Protein AF-0000000083335714 (afdb_homodimer)

Organism: NCBI:txid2582917

Solvent-accessible surface area (backbone atoms only — not comparable to full-atom values): 31389 Å² total; per-residue (Å²): 130,83,74,77,77,72,69,50,67,27,74,40,92,89,33,84,43,67,75,90,46,90,54,53,56,46,74,40,47,40,49,72,52,24,66,75,45,76,26,48,44,72,64,27,24,26,66,61,30,32,35,38,39,35,41,62,44,53,38,37,39,39,29,50,73,85,44,74,46,76,42,64,67,41,27,37,37,35,38,20,53,57,42,43,30,29,40,37,41,45,91,83,22,34,38,34,41,37,38,36,27,50,68,49,51,48,53,50,23,60,74,65,72,43,80,65,66,46,57,72,41,74,44,76,43,72,41,71,92,42,44,68,59,53,52,51,50,52,50,49,46,50,54,49,67,76,42,89,53,83,63,38,68,53,34,48,49,12,54,47,40,35,50,50,45,58,49,48,73,66,50,68,94,69,89,73,79,84,45,73,68,49,49,55,48,51,43,50,52,51,46,52,51,49,42,72,74,38,58,41,67,70,68,54,63,62,58,54,20,58,73,62,68,49,50,56,67,56,47,29,52,51,25,37,72,58,70,71,35,44,50,66,51,54,51,49,52,53,47,46,52,54,48,54,39,44,52,70,75,45,84,65,46,69,59,52,46,18,51,68,51,49,41,93,39,47,66,59,39,40,51,53,42,21,73,75,69,74,40,43,63,67,58,50,37,64,68,73,105,130,82,73,77,76,73,69,49,69,26,73,38,91,90,33,85,44,65,74,90,46,88,55,52,58,48,75,43,47,39,49,71,52,24,66,75,45,76,24,48,43,73,65,26,24,24,65,61,30,33,36,38,39,35,42,63,43,51,37,36,40,39,29,49,74,85,44,71,47,78,41,63,64,40,28,37,38,33,37,20,52,59,42,42,31,28,40,38,42,43,91,83,21,35,37,34,40,37,38,38,26,50,68,49,51,48,52,49,25,61,72,66,72,41,81,62,67,47,58,72,40,73,42,75,44,72,40,71,94,42,44,68,59,52,51,50,50,54,51,49,46,48,55,47,66,75,45,86,54,85,63,38,68,51,35,47,50,12,54,48,39,37,50,50,44,58,49,48,74,65,50,68,93,68,88,72,79,83,46,73,69,48,48,54,47,50,44,49,54,51,46,52,50,50,41,72,74,38,58,42,67,69,68,54,62,63,59,54,20,56,73,62,68,50,49,56,67,55,47,29,52,50,26,37,72,59,72,71,34,45,50,66,50,56,52,49,51,53,47,46,52,53,50,53,39,43,52,71,74,44,85,64,48,68,58,54,47,20,51,68,50,50,40,94,40,46,65,60,39,39,53,53,42,22,70,75,68,73,41,43,60,67,59,50,37,65,70,73,107

Radius of gyration: 26.71 Å; Cα contacts (8 Å, |Δi|>4): 880; chains: 2; bounding box: 59×101×50 Å

Sequence (578 aa):
MQTDNIVPVFKLYGEDRDWPTPDLLHCESILQRSRLYEWHIRVHQHAELVQLLYLHKGQAAIEIEGATTVMTESCIQVVPALCIHGFHFSPGTEGYVLSLALPLLRGFENQFGRQLDVLDQPQCVPVKTSRSHIRALFTAIQEEYREDHDAREMMLHSLLGALLVWLNRRYRPQLITEDKAERKRTVMRHFSRLIESHYREHMPLTGYARRVGISVTHLNYLCHEFYGCSALGVLHQRLMLEARRNLQYTSMTIAQLSDYLGFTEAAYFSRFFRRYSGESPKAFRKKIKMQTDNIVPVFKLYGEDRDWPTPDLLHCESILQRSRLYEWHIRVHQHAELVQLLYLHKGQAAIEIEGATTVMTESCIQVVPALCIHGFHFSPGTEGYVLSLALPLLRGFENQFGRQLDVLDQPQCVPVKTSRSHIRALFTAIQEEYREDHDAREMMLHSLLGALLVWLNRRYRPQLITEDKAERKRTVMRHFSRLIESHYREHMPLTGYARRVGISVTHLNYLCHEFYGCSALGVLHQRLMLEARRNLQYTSMTIAQLSDYLGFTEAAYFSRFFRRYSGESPKAFRKKIK

Nearest PDB structures (foldseek):
  3lsg-assembly1_A  TM=9.147E-01  e=1.509E-05  Fusobacterium nucleatum subsp. nucleatum
  3oio-assembly1_A  TM=8.837E-01  e=5.304E-04  Chromobacterium violaceum
  6swi-assembly1_A  TM=8.886E-01  e=3.240E-04  Geobacillus stearothermophilus
  3w6v-assembly1_A  TM=8.853E-01  e=3.819E-04  Streptomyces griseus
  4fe7-assembly1_A-2  TM=6.352E-01  e=8.727E-06  Escherichia coli

Foldseek 3Di:
DPPPPQAAEDQDQVDVDDPPDLDQKDKDKLQVPCVVVVQWRDKHFYAFKKKKWWWQAFWKFKDWPRDTDIDGATKIWIAAHPITMIMGTDHPTTTMMMIGGPLLQVVLCVVVVHHQVLNVDTDIGGCPPVSVVVVVLSVQLVVLVVDDDPPSVVSNSVSVSVVSVVSSVRDDDDDDDDDPVVLLSVLSVQLSSVLSVCLLVPDDLCVSCVVSVHDLVVQQVSCCSNVVGGSVVVSLVVLLSQLLSCLQPHPDDLQRSCVVSNHPGSVVVQVSNCVVVVHGSVVSSVVND/DPPPPQAAEDQDQVDVDDPPDLDQKDKDKLQVPCVVVVQWRDKHFYAFKKKKWWWQAFWKFKAWPRDTDIDGATKIWIAAHPITMIMGTDHPTTTMMMIGGPLLQVVLCVVVVHHQVLNVDTDIGGCPPVSVVVVVLSVQLVVLVVDDDPPSVVSNSVSVSVVSVVSSVRDDDDDDDDDPSVLLSVLSVQLSSVLSVCLLVPDDLCVSCVVSVHHLVVQQVSCCSRVVGGSVVVSLVVLLSQLLSCLQPHPDDLQRSCVVSNHPGSVVVQVSNCVVVVHGSVVSSVVND

pLDDT: mean 88.85, std 12.31, range [26.8, 98.31]

Structure (mmCIF, N/CA/C/O backbone):
data_AF-0000000083335714-model_v1
#
loop_
_entity.id
_entity.type
_entity.pdbx_description
1 polymer 'Arabinose operon regulatory protein'
#
loop_
_atom_site.group_PDB
_atom_site.id
_atom_site.type_symbol
_atom_site.label_atom_id
_atom_site.label_alt_id
_atom_site.label_comp_id
_atom_site.label_asym_id
_atom_site.label_entity_id
_atom_site.label_seq_id
_atom_site.pdbx_PDB_ins_code
_atom_site.Cartn_x
_atom_site.Cartn_y
_atom_site.Cartn_z
_atom_site.occupancy
_atom_site.B_iso_or_equiv
_atom_site.auth_seq_id
_atom_site.auth_comp_id
_atom_site.auth_asym_id
_atom_site.auth_atom_id
_atom_site.pdbx_PDB_model_num
ATOM 1 N N . MET A 1 1 ? 5.453 -51.219 -13.75 1 26.8 1 MET A N 1
ATOM 2 C CA . MET A 1 1 ? 4.668 -50.438 -12.805 1 26.8 1 MET A CA 1
ATOM 3 C C . MET A 1 1 ? 5.082 -48.969 -12.852 1 26.8 1 MET A C 1
ATOM 5 O O . MET A 1 1 ? 6.234 -48.625 -12.578 1 26.8 1 MET A O 1
ATOM 9 N N . GLN A 1 2 ? 4.688 -48.219 -13.836 1 31.03 2 GLN A N 1
ATOM 10 C CA . GLN A 1 2 ? 5.051 -46.812 -14.062 1 31.03 2 GLN A CA 1
ATOM 11 C C . GLN A 1 2 ? 4.918 -46 -12.781 1 31.03 2 GLN A C 1
ATOM 13 O O . GLN A 1 2 ? 3.848 -45.969 -12.172 1 31.03 2 GLN A O 1
ATOM 18 N N . THR A 1 3 ? 5.836 -46.031 -11.875 1 36.41 3 THR A N 1
ATOM 19 C CA . THR A 1 3 ? 5.836 -45.25 -10.641 1 36.41 3 THR A CA 1
ATOM 20 C C . THR A 1 3 ? 5.254 -43.875 -10.875 1 36.41 3 THR A C 1
ATOM 22 O O . THR A 1 3 ? 5.77 -43.094 -11.703 1 36.41 3 THR A O 1
ATOM 25 N N . ASP A 1 4 ? 4.008 -43.656 -10.891 1 40.88 4 ASP A N 1
ATOM 26 C CA . ASP A 1 4 ? 3.277 -42.406 -10.906 1 40.88 4 ASP A CA 1
ATOM 27 C C . ASP A 1 4 ? 4.016 -41.344 -10.102 1 40.88 4 ASP A C 1
ATOM 29 O O . ASP A 1 4 ? 4.094 -41.406 -8.875 1 40.88 4 ASP A O 1
ATOM 33 N N . ASN A 1 5 ? 5.164 -40.938 -10.469 1 46.78 5 ASN A N 1
ATOM 34 C CA . ASN A 1 5 ? 6.043 -39.969 -9.844 1 46.78 5 ASN A CA 1
ATOM 35 C C . ASN A 1 5 ? 5.266 -38.75 -9.344 1 46.78 5 ASN A C 1
ATOM 37 O O . ASN A 1 5 ? 4.922 -37.844 -10.125 1 46.78 5 ASN A O 1
ATOM 41 N N . ILE A 1 6 ? 4.527 -38.875 -8.32 1 57.88 6 ILE A N 1
ATOM 42 C CA . ILE A 1 6 ? 3.723 -37.844 -7.66 1 57.88 6 ILE A CA 1
ATOM 43 C C . ILE A 1 6 ? 4.598 -36.656 -7.328 1 57.88 6 ILE A C 1
ATOM 45 O O . ILE A 1 6 ? 5.602 -36.781 -6.625 1 57.88 6 ILE A O 1
ATOM 49 N N . VAL A 1 7 ? 4.48 -35.656 -8.086 1 69.06 7 VAL A N 1
ATOM 50 C CA . VAL A 1 7 ? 5.16 -34.406 -7.77 1 69.06 7 VAL A CA 1
ATOM 51 C C . VAL A 1 7 ? 4.727 -33.906 -6.391 1 69.06 7 VAL A C 1
ATOM 53 O O . VAL A 1 7 ? 3.533 -33.719 -6.141 1 69.06 7 VAL A O 1
ATOM 56 N N . PRO A 1 8 ? 5.68 -33.75 -5.426 1 68.19 8 PRO A N 1
ATOM 57 C CA . PRO A 1 8 ? 5.301 -33.344 -4.074 1 68.19 8 PRO A CA 1
ATOM 58 C C . PRO A 1 8 ? 4.703 -31.922 -4.039 1 68.19 8 PRO A C 1
ATOM 60 O O . PRO A 1 8 ? 5.082 -31.062 -4.84 1 68.19 8 PRO A O 1
ATOM 63 N N . VAL A 1 9 ? 3.652 -31.766 -3.268 1 65.5 9 VAL A N 1
ATOM 64 C CA . VAL A 1 9 ? 3.057 -30.453 -2.994 1 65.5 9 VAL A CA 1
ATOM 65 C C . VAL A 1 9 ? 3.57 -29.922 -1.658 1 65.5 9 VAL A C 1
ATOM 67 O O . VAL A 1 9 ? 3.424 -30.578 -0.624 1 65.5 9 VAL A O 1
ATOM 70 N N . PHE A 1 10 ? 4.277 -28.812 -1.633 1 65.31 10 PHE A N 1
ATOM 71 C CA . PHE A 1 10 ? 4.848 -28.234 -0.419 1 65.31 10 PHE A CA 1
ATOM 72 C C . PHE A 1 10 ? 4.105 -26.969 -0.013 1 65.31 10 PHE A C 1
ATOM 74 O O . PHE A 1 10 ? 3.535 -26.281 -0.861 1 65.31 10 PHE A O 1
ATOM 81 N N . LYS A 1 11 ? 3.965 -26.688 1.278 1 60.28 11 LYS A N 1
ATOM 82 C CA . LYS A 1 11 ? 3.383 -25.453 1.773 1 60.28 11 LYS A CA 1
ATOM 83 C C . LYS A 1 11 ? 4.367 -24.297 1.64 1 60.28 11 LYS A C 1
ATOM 85 O O . LYS A 1 11 ? 3.969 -23.172 1.34 1 60.28 11 LYS A O 1
ATOM 90 N N . LEU A 1 12 ? 5.59 -24.578 2.082 1 54.25 12 LEU A N 1
ATOM 91 C CA . LEU A 1 12 ? 6.711 -23.672 1.836 1 54.25 12 LEU A CA 1
ATOM 92 C C . LEU A 1 12 ? 7.891 -24.438 1.234 1 54.25 12 LEU A C 1
ATOM 94 O O . LEU A 1 12 ? 7.859 -25.656 1.133 1 54.25 12 LEU A O 1
ATOM 98 N N . TYR A 1 13 ? 9.203 -23.844 0.971 1 45.66 13 TYR A N 1
ATOM 99 C CA . TYR A 1 13 ? 10.391 -24.391 0.324 1 45.66 13 TYR A CA 1
ATOM 100 C C . TYR A 1 13 ? 10.719 -25.766 0.878 1 45.66 13 TYR A C 1
ATOM 102 O O . TYR A 1 13 ? 11.406 -25.891 1.895 1 45.66 13 TYR A O 1
ATOM 110 N N . GLY A 1 14 ? 10.25 -26.781 0.165 1 48.38 14 GLY A N 1
ATOM 111 C CA . GLY A 1 14 ? 10.695 -28.125 0.452 1 48.38 14 GLY A CA 1
ATOM 112 C C . GLY A 1 14 ? 10.203 -28.656 1.788 1 48.38 14 GLY A C 1
ATOM 113 O O . GLY A 1 14 ? 10.422 -29.812 2.125 1 48.38 14 GLY A O 1
ATOM 114 N N . GLU A 1 15 ? 9.734 -27.656 2.652 1 49.28 15 GLU A N 1
ATOM 115 C CA . GLU A 1 15 ? 9.367 -28.109 3.986 1 49.28 15 GLU A CA 1
ATOM 116 C C . GLU A 1 15 ? 7.859 -28.344 4.086 1 49.28 15 GLU A C 1
ATOM 118 O O . GLU A 1 15 ? 7.078 -27.734 3.357 1 49.28 15 GLU A O 1
ATOM 123 N N . ASP A 1 16 ? 7.465 -29.484 4.387 1 51.44 16 ASP A N 1
ATOM 124 C CA . ASP A 1 16 ? 6.078 -29.797 4.707 1 51.44 16 ASP A CA 1
ATOM 125 C C . ASP A 1 16 ? 5.578 -28.969 5.883 1 51.44 16 ASP A C 1
ATOM 127 O O . ASP A 1 16 ? 4.684 -29.391 6.617 1 51.44 16 ASP A O 1
ATOM 131 N N . ARG A 1 17 ? 6.477 -27.938 6.168 1 50.59 17 ARG A N 1
ATOM 132 C CA . ARG A 1 17 ? 6.094 -27.172 7.355 1 50.59 17 ARG A CA 1
ATOM 133 C C . ARG A 1 17 ? 5.023 -26.141 7.02 1 50.59 17 ARG A C 1
ATOM 135 O O . ARG A 1 17 ? 5.004 -25.609 5.914 1 50.59 17 ARG A O 1
ATOM 142 N N . ASP A 1 18 ? 4.113 -26.25 7.828 1 54.31 18 ASP A N 1
ATOM 143 C CA . ASP A 1 18 ? 3.09 -25.203 7.844 1 54.31 18 ASP A CA 1
ATOM 144 C C . ASP A 1 18 ? 3.717 -23.812 7.742 1 54.31 18 ASP A C 1
ATOM 146 O O . ASP A 1 18 ? 4.902 -23.641 8.039 1 54.31 18 ASP A O 1
ATOM 150 N N . TRP A 1 19 ? 3.107 -22.906 7.027 1 55.72 19 TRP A N 1
ATOM 151 C CA . TRP A 1 19 ? 3.504 -21.516 6.957 1 55.72 19 TRP A CA 1
ATOM 152 C C . TRP A 1 19 ? 4.016 -21.016 8.305 1 55.72 19 TRP A C 1
ATOM 154 O O . TRP A 1 19 ? 3.311 -21.109 9.312 1 55.72 19 TRP A O 1
ATOM 164 N N . PRO A 1 20 ? 5.461 -20.859 8.422 1 48.22 20 PRO A N 1
ATOM 165 C CA . PRO A 1 20 ? 6.121 -20.703 9.727 1 48.22 20 PRO A CA 1
ATOM 166 C C . PRO A 1 20 ? 5.602 -19.5 10.508 1 48.22 20 PRO A C 1
ATOM 168 O O . PRO A 1 20 ? 5.777 -19.438 11.734 1 48.22 20 PRO A O 1
ATOM 171 N N . THR A 1 21 ? 5.105 -18.469 9.734 1 55.94 21 THR A N 1
ATOM 172 C CA . THR A 1 21 ? 4.785 -17.219 10.422 1 55.94 21 THR A CA 1
ATOM 173 C C . THR A 1 21 ? 3.408 -16.703 10 1 55.94 21 THR A C 1
ATOM 175 O O . THR A 1 21 ? 2.869 -17.141 8.977 1 55.94 21 THR A O 1
ATOM 178 N N . PRO A 1 22 ? 2.85 -16.156 10.953 1 64.44 22 PRO A N 1
ATOM 179 C CA . PRO A 1 22 ? 1.615 -15.469 10.562 1 64.44 22 PRO A CA 1
ATOM 180 C C . PRO A 1 22 ? 1.819 -14.508 9.391 1 64.44 22 PRO A C 1
ATOM 182 O O . PRO A 1 22 ? 0.846 -14 8.828 1 64.44 22 PRO A O 1
ATOM 185 N N . ASP A 1 23 ? 3.102 -14.539 8.938 1 79.56 23 ASP A N 1
ATOM 186 C CA . ASP A 1 23 ? 3.389 -13.688 7.789 1 79.56 23 ASP A CA 1
ATOM 187 C C . ASP A 1 23 ? 2.877 -14.32 6.496 1 79.56 23 ASP A C 1
ATOM 189 O O . ASP A 1 23 ? 2.967 -15.539 6.32 1 79.56 23 ASP A O 1
ATOM 193 N N . LEU A 1 24 ? 2.367 -13.555 5.672 1 88.81 24 LEU A N 1
ATOM 194 C CA . LEU A 1 24 ? 1.842 -14.023 4.395 1 88.81 24 LEU A CA 1
ATOM 195 C C . LEU A 1 24 ? 2.932 -14.016 3.326 1 88.81 24 LEU A C 1
ATOM 197 O O . LEU A 1 24 ? 2.641 -14.164 2.137 1 88.81 24 LEU A O 1
ATOM 201 N N . LEU A 1 25 ? 4.227 -13.852 3.756 1 92.5 25 LEU A N 1
ATOM 202 C CA . LEU A 1 25 ? 5.355 -13.922 2.834 1 92.5 25 LEU A CA 1
ATOM 203 C C . LEU A 1 25 ? 6.57 -14.555 3.504 1 92.5 25 LEU A C 1
ATOM 205 O O . LEU A 1 25 ? 6.676 -14.555 4.73 1 92.5 25 LEU A O 1
ATOM 209 N N . HIS A 1 26 ? 7.391 -15.234 2.779 1 91.69 26 HIS A N 1
ATOM 210 C CA . HIS A 1 26 ? 8.648 -15.836 3.197 1 91.69 26 HIS A CA 1
ATOM 211 C C . HIS A 1 26 ? 9.773 -15.492 2.221 1 91.69 26 HIS A C 1
ATOM 213 O O . HIS A 1 26 ? 9.594 -15.602 1.006 1 91.69 26 HIS A O 1
ATOM 219 N N . CYS A 1 27 ? 10.836 -15.008 2.756 1 92.94 27 CYS A N 1
ATOM 220 C CA . CYS A 1 27 ? 11.977 -14.625 1.931 1 92.94 27 CYS A CA 1
ATOM 221 C C . CYS A 1 27 ? 13.227 -15.398 2.344 1 92.94 27 CYS A C 1
ATOM 223 O O . CYS A 1 27 ? 13.617 -15.375 3.514 1 92.94 27 CYS A O 1
ATOM 225 N N . GLU A 1 28 ? 13.805 -16.062 1.387 1 90.44 28 GLU A N 1
ATOM 226 C CA . GLU A 1 28 ? 15 -16.844 1.673 1 90.44 28 GLU A CA 1
ATOM 227 C C . GLU A 1 28 ? 16.125 -16.5 0.713 1 90.44 28 GLU A C 1
ATOM 229 O O . GLU A 1 28 ? 15.906 -16.312 -0.485 1 90.44 28 GLU A O 1
ATOM 234 N N . SER A 1 29 ? 17.328 -16.375 1.282 1 91.5 29 SER A N 1
ATOM 235 C CA . SER A 1 29 ? 18.516 -16.188 0.461 1 91.5 29 SER A CA 1
ATOM 236 C C . SER A 1 29 ? 18.938 -17.484 -0.214 1 91.5 29 SER A C 1
ATOM 238 O O . SER A 1 29 ? 19.047 -18.531 0.44 1 91.5 29 SER A O 1
ATOM 240 N N . ILE A 1 30 ? 19.156 -17.469 -1.496 1 91.12 30 ILE A N 1
ATOM 241 C CA . ILE A 1 30 ? 19.609 -18.656 -2.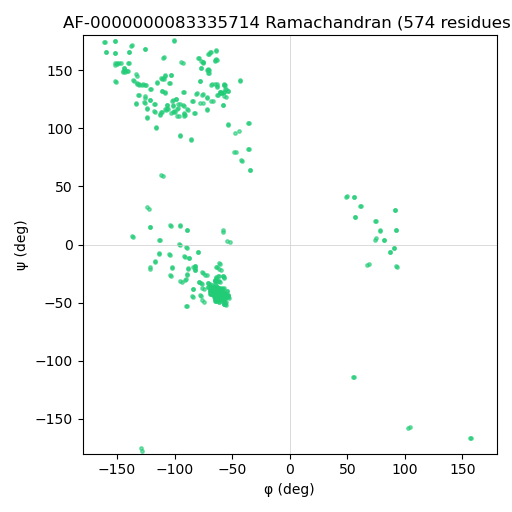229 1 91.12 30 ILE A CA 1
ATOM 242 C C . ILE A 1 30 ? 20.953 -19.125 -1.677 1 91.12 30 ILE A C 1
ATOM 244 O O . ILE A 1 30 ? 21.141 -20.312 -1.435 1 91.12 30 ILE A O 1
ATOM 248 N N . LEU A 1 31 ? 21.828 -18.188 -1.413 1 86.06 31 LEU A N 1
ATOM 249 C CA . LEU A 1 31 ? 23.172 -18.5 -0.925 1 86.06 31 LEU A CA 1
ATOM 250 C C . LEU A 1 31 ? 23.109 -19.219 0.423 1 86.06 31 LEU A C 1
ATOM 252 O O . LEU A 1 31 ? 23.781 -20.219 0.627 1 86.06 31 LEU A O 1
ATOM 256 N N . GLN A 1 32 ? 22.297 -18.734 1.285 1 80.19 32 GLN A N 1
ATOM 257 C CA . GLN A 1 32 ? 22.219 -19.281 2.635 1 80.19 32 GLN A CA 1
ATOM 258 C C . GLN A 1 32 ? 21.484 -20.625 2.645 1 80.19 32 GLN A C 1
ATOM 260 O O . GLN A 1 32 ? 21.891 -21.547 3.34 1 80.19 32 GLN A O 1
ATOM 265 N N . ARG A 1 33 ? 20.484 -20.781 1.893 1 77.75 33 ARG A N 1
ATOM 266 C CA . ARG A 1 33 ? 19.656 -21.984 1.928 1 77.75 33 ARG A CA 1
ATOM 267 C C . ARG A 1 33 ? 20.25 -23.094 1.061 1 77.75 33 ARG A C 1
ATOM 269 O O . ARG A 1 33 ? 20.297 -24.25 1.474 1 77.75 33 ARG A O 1
ATOM 276 N N . SER A 1 34 ? 20.641 -22.75 -0.059 1 75.31 34 SER A N 1
ATOM 277 C CA . SER A 1 34 ? 21 -23.781 -1.03 1 75.31 34 SER A CA 1
ATOM 278 C C . SER A 1 34 ? 22.359 -24.406 -0.693 1 75.31 34 SER A C 1
ATOM 280 O O . SER A 1 34 ? 22.625 -25.547 -1.093 1 75.31 34 SER A O 1
ATOM 282 N N . ARG A 1 35 ? 23.125 -23.641 0.007 1 73.56 35 ARG A N 1
ATOM 283 C CA . ARG A 1 35 ? 24.375 -24.234 0.473 1 73.56 35 ARG A CA 1
ATOM 284 C C . ARG A 1 35 ? 24.109 -25.484 1.3 1 73.56 35 ARG A C 1
ATOM 286 O O . ARG A 1 35 ? 24.859 -26.453 1.23 1 73.56 35 ARG A O 1
ATOM 293 N N . LEU A 1 36 ? 22.969 -25.484 1.905 1 69.12 36 LEU A N 1
ATOM 294 C CA . LEU A 1 36 ? 22.625 -26.578 2.803 1 69.12 36 LEU A CA 1
ATOM 295 C C . LEU A 1 36 ? 22.047 -27.75 2.025 1 69.12 36 LEU A C 1
ATOM 297 O O . LEU A 1 36 ? 22.109 -28.891 2.492 1 69.12 36 LEU A O 1
ATOM 301 N N . TYR A 1 37 ? 21.594 -27.484 0.83 1 70.94 37 TYR A N 1
ATOM 302 C CA . TYR A 1 37 ? 20.891 -28.516 0.072 1 70.94 37 TYR A CA 1
ATOM 303 C C . TYR A 1 37 ? 21.562 -28.734 -1.278 1 70.94 37 TYR A C 1
ATOM 305 O O . TYR A 1 37 ? 20.891 -28.969 -2.283 1 70.94 37 TYR A O 1
ATOM 313 N N . GLU A 1 38 ? 22.875 -28.547 -1.26 1 76.75 38 GLU A N 1
ATOM 314 C CA . GLU A 1 38 ? 23.734 -28.812 -2.41 1 76.75 38 GLU A CA 1
ATOM 315 C C . GLU A 1 38 ? 23.281 -28.031 -3.635 1 76.75 38 GLU A C 1
ATOM 317 O O . GLU A 1 38 ? 23.312 -28.547 -4.758 1 76.75 38 GLU A O 1
ATOM 322 N N . TRP A 1 39 ? 22.609 -27 -3.371 1 80.56 39 TRP A N 1
ATOM 323 C CA . TRP A 1 39 ? 22.266 -26 -4.387 1 80.56 39 TRP A CA 1
ATOM 324 C C . TRP A 1 39 ? 21.156 -26.531 -5.301 1 80.56 39 TRP A C 1
ATOM 326 O O . TRP A 1 39 ? 21.078 -26.141 -6.469 1 80.56 39 TRP A O 1
ATOM 336 N N . HIS A 1 40 ? 20.453 -27.531 -4.762 1 83.81 40 HIS A N 1
ATOM 337 C CA . HIS A 1 40 ? 19.422 -28.156 -5.574 1 83.81 40 HIS A CA 1
ATOM 338 C C . HIS A 1 40 ? 18.078 -28.156 -4.852 1 83.81 40 HIS A C 1
ATOM 340 O O . HIS A 1 40 ? 18.016 -28.5 -3.668 1 83.81 40 HIS A O 1
ATOM 346 N N . ILE A 1 41 ? 17.078 -27.656 -5.539 1 82.5 41 ILE A N 1
ATOM 347 C CA . ILE A 1 41 ? 15.695 -27.797 -5.102 1 82.5 41 ILE A CA 1
ATOM 348 C C . ILE A 1 41 ? 14.938 -28.719 -6.062 1 82.5 41 ILE A C 1
ATOM 350 O O . ILE A 1 41 ? 14.719 -28.359 -7.223 1 82.5 41 ILE A O 1
ATOM 354 N N . ARG A 1 42 ? 14.562 -29.797 -5.59 1 85.12 42 ARG A N 1
ATOM 355 C CA . ARG A 1 42 ? 13.898 -30.812 -6.41 1 85.12 42 ARG A CA 1
ATOM 356 C C . ARG A 1 42 ? 12.555 -30.297 -6.918 1 85.12 42 ARG A C 1
ATOM 358 O O . ARG A 1 42 ? 11.953 -29.406 -6.316 1 85.12 42 ARG A O 1
ATOM 365 N N . VAL A 1 43 ? 12.109 -30.906 -7.953 1 89.38 43 VAL A N 1
ATOM 366 C CA . VAL A 1 43 ? 10.852 -30.531 -8.586 1 89.38 43 VAL A CA 1
ATOM 367 C C . VAL A 1 43 ? 9.703 -30.688 -7.59 1 89.38 43 VAL A C 1
ATOM 369 O O . VAL A 1 43 ? 9.625 -31.703 -6.875 1 89.38 43 VAL A O 1
ATOM 372 N N . HIS A 1 44 ? 8.922 -29.703 -7.508 1 89.81 44 HIS A N 1
ATOM 373 C CA . HIS A 1 44 ? 7.773 -29.656 -6.605 1 89.81 44 HIS A CA 1
ATOM 374 C C . HIS A 1 44 ? 6.773 -28.594 -7.039 1 89.81 44 HIS A C 1
ATOM 376 O O . HIS A 1 44 ? 6.965 -27.938 -8.062 1 89.81 44 HIS A O 1
ATOM 382 N N . GLN A 1 45 ? 5.66 -28.578 -6.344 1 88.19 45 GLN A N 1
ATOM 383 C CA . GLN A 1 45 ? 4.664 -27.531 -6.605 1 88.19 45 GLN A CA 1
ATOM 384 C C . GLN A 1 45 ? 4.047 -27.031 -5.305 1 88.19 45 GLN A C 1
ATOM 386 O O . GLN A 1 45 ? 4.168 -27.672 -4.262 1 88.19 45 GLN A O 1
ATOM 391 N N . HIS A 1 46 ? 3.514 -25.734 -5.375 1 88.25 46 HIS A N 1
ATOM 392 C CA . HIS A 1 46 ? 2.807 -25.109 -4.262 1 88.25 46 HIS A CA 1
ATOM 393 C C . HIS A 1 46 ? 1.381 -24.734 -4.652 1 88.25 46 HIS A C 1
ATOM 395 O O . HIS A 1 46 ? 1.158 -24.141 -5.703 1 88.25 46 HIS A O 1
ATOM 401 N N . ALA A 1 47 ? 0.487 -25.078 -3.771 1 84.38 47 ALA A N 1
ATOM 402 C CA . ALA A 1 47 ? -0.911 -24.828 -4.113 1 84.38 47 ALA A CA 1
ATOM 403 C C . ALA A 1 47 ? -1.345 -23.438 -3.662 1 84.38 47 ALA A C 1
ATOM 405 O O . ALA A 1 47 ? -2.221 -22.828 -4.277 1 84.38 47 ALA A O 1
ATOM 406 N N . GLU A 1 48 ? -0.684 -22.906 -2.639 1 87.44 48 GLU A N 1
ATOM 407 C CA . GLU A 1 48 ? -1.283 -21.75 -1.978 1 87.44 48 GLU A CA 1
ATOM 408 C C . GLU A 1 48 ? -0.352 -20.531 -2.025 1 87.44 48 GLU A C 1
ATOM 410 O O . GLU A 1 48 ? -0.502 -19.594 -1.239 1 87.44 48 GLU A O 1
ATOM 415 N N . LEU A 1 49 ? 0.625 -20.656 -2.887 1 91.5 49 LEU A N 1
ATOM 416 C CA . LEU A 1 49 ? 1.54 -19.531 -2.943 1 91.5 49 LEU A CA 1
ATOM 417 C C . LEU A 1 49 ? 2.131 -19.375 -4.34 1 91.5 49 LEU A C 1
ATOM 419 O O . LEU A 1 49 ? 2.119 -20.312 -5.133 1 91.5 49 LEU A O 1
ATOM 423 N N . VAL A 1 50 ? 2.533 -18.188 -4.621 1 94.62 50 VAL A N 1
ATOM 424 C CA . VAL A 1 50 ? 3.346 -17.844 -5.781 1 94.62 50 VAL A CA 1
ATOM 425 C C . VAL A 1 50 ? 4.785 -17.594 -5.344 1 94.62 50 VAL A C 1
ATOM 427 O O . VAL A 1 50 ? 5.027 -16.984 -4.293 1 94.62 50 VAL A O 1
ATOM 430 N N . GLN A 1 51 ? 5.699 -18.062 -6.121 1 95.56 51 GLN A N 1
ATOM 431 C CA . GLN A 1 51 ? 7.098 -17.812 -5.781 1 95.56 51 GLN A CA 1
ATOM 432 C C . GLN A 1 51 ? 7.777 -16.938 -6.836 1 95.56 51 GLN A C 1
ATOM 434 O O . GLN A 1 51 ? 7.527 -17.094 -8.031 1 95.56 51 GLN A O 1
ATOM 439 N N . LEU A 1 52 ? 8.562 -16.062 -6.379 1 97.88 52 LEU A N 1
ATOM 440 C CA . LEU A 1 52 ? 9.453 -15.266 -7.207 1 97.88 52 LEU A CA 1
ATOM 441 C C . LEU A 1 52 ? 10.914 -15.617 -6.93 1 97.88 52 LEU A C 1
ATOM 443 O O . LEU A 1 52 ? 11.414 -15.375 -5.828 1 97.88 52 LEU A O 1
ATOM 447 N N . LEU A 1 53 ? 11.586 -16.219 -7.863 1 97.19 53 LEU A N 1
ATOM 448 C CA . LEU A 1 53 ? 13.023 -16.438 -7.754 1 97.19 53 LEU A CA 1
ATOM 449 C C . LEU A 1 53 ? 13.797 -15.281 -8.383 1 97.19 53 LEU A C 1
ATOM 451 O O . LEU A 1 53 ? 13.727 -15.07 -9.594 1 97.19 53 LEU A O 1
ATOM 455 N N . TYR A 1 54 ? 14.484 -14.547 -7.613 1 98.31 54 TYR A N 1
ATOM 456 C CA . TYR A 1 54 ? 15.352 -13.469 -8.086 1 98.31 54 TYR A CA 1
ATOM 457 C C . TYR A 1 54 ? 16.797 -13.938 -8.18 1 98.31 54 TYR A C 1
ATOM 459 O O . TYR A 1 54 ? 17.438 -14.195 -7.156 1 98.31 54 TYR A O 1
ATOM 467 N N . LEU A 1 55 ? 17.297 -14.062 -9.383 1 97.94 55 LEU A N 1
ATOM 468 C CA . LEU A 1 55 ? 18.703 -14.352 -9.617 1 97.94 55 LEU A CA 1
ATOM 469 C C . LEU A 1 55 ? 19.5 -13.062 -9.773 1 97.94 55 LEU A C 1
ATOM 471 O O . LEU A 1 55 ? 19.328 -12.336 -10.75 1 97.94 55 LEU A O 1
ATOM 475 N N . HIS A 1 56 ? 20.312 -12.789 -8.828 1 96.38 56 HIS A N 1
ATOM 476 C CA . HIS A 1 56 ? 21.125 -11.578 -8.891 1 96.38 56 HIS A CA 1
ATOM 477 C C . HIS A 1 56 ? 22.438 -11.844 -9.602 1 96.38 56 HIS A C 1
ATOM 479 O O . HIS A 1 56 ? 22.797 -11.125 -10.539 1 96.38 56 HIS A O 1
ATOM 485 N N . LYS A 1 57 ? 23.125 -12.812 -9.164 1 95.69 57 LYS A N 1
ATOM 486 C CA . LYS A 1 57 ? 24.406 -13.219 -9.719 1 95.69 57 LYS A CA 1
ATOM 487 C C . LYS A 1 57 ? 24.547 -14.742 -9.695 1 95.69 57 LYS A C 1
ATOM 489 O O . LYS A 1 57 ? 24.047 -15.406 -8.789 1 95.69 57 LYS A O 1
ATOM 494 N N . GLY A 1 58 ? 25.328 -15.273 -10.711 1 95.56 58 GLY A N 1
ATOM 495 C CA . GLY A 1 58 ? 25.516 -16.719 -10.828 1 95.56 58 GLY A CA 1
ATOM 496 C C . GLY A 1 58 ? 24.688 -17.344 -11.922 1 95.56 58 GLY A C 1
ATOM 497 O O . GLY A 1 58 ? 24.359 -16.688 -12.922 1 95.56 58 GLY A O 1
ATOM 498 N N . GLN A 1 59 ? 24.5 -18.672 -11.711 1 96.44 59 GLN A N 1
ATOM 499 C CA . GLN A 1 59 ? 23.766 -19.422 -12.719 1 96.44 59 GLN A CA 1
ATOM 500 C C . GLN A 1 59 ? 22.672 -20.281 -12.078 1 96.44 59 GLN A C 1
ATOM 502 O O . GLN A 1 59 ? 22.891 -20.891 -11.031 1 96.44 59 GLN A O 1
ATOM 507 N N . ALA A 1 60 ? 21.531 -20.281 -12.719 1 96.5 60 ALA A N 1
ATOM 508 C CA . ALA A 1 60 ? 20.422 -21.109 -12.242 1 96.5 60 ALA A CA 1
ATOM 509 C C . ALA A 1 60 ? 19.781 -21.891 -13.391 1 96.5 60 ALA A C 1
ATOM 511 O O . ALA A 1 60 ? 19.391 -21.312 -14.406 1 96.5 60 ALA A O 1
ATOM 512 N N . ALA A 1 61 ? 19.781 -23.188 -13.266 1 97.25 61 ALA A N 1
ATOM 513 C CA . ALA A 1 61 ? 18.922 -24 -14.117 1 97.25 61 ALA A CA 1
ATOM 514 C C . ALA A 1 61 ? 17.516 -24.078 -13.562 1 97.25 61 ALA A C 1
ATOM 516 O O . ALA A 1 61 ? 17.297 -24.656 -12.492 1 97.25 61 ALA A O 1
ATOM 517 N N . ILE A 1 62 ? 16.594 -23.5 -14.281 1 96.75 62 ILE A N 1
ATOM 518 C CA . ILE A 1 62 ? 15.211 -23.422 -13.828 1 96.75 62 ILE A CA 1
ATOM 519 C C . ILE A 1 62 ? 14.344 -24.391 -14.625 1 96.75 62 ILE A C 1
ATOM 521 O O . ILE A 1 62 ? 14.266 -24.297 -15.852 1 96.75 62 ILE A O 1
ATOM 525 N N . GLU A 1 63 ? 13.758 -25.266 -13.93 1 94.81 63 GLU A N 1
ATOM 526 C CA . GLU A 1 63 ? 12.828 -26.203 -14.555 1 94.81 63 GLU A CA 1
ATOM 527 C C . GLU A 1 63 ? 11.383 -25.797 -14.305 1 94.81 63 GLU A C 1
ATOM 529 O O . GLU A 1 63 ? 10.953 -25.672 -13.156 1 94.81 63 GLU A O 1
ATOM 534 N N . ILE A 1 64 ? 10.68 -25.562 -15.375 1 93.06 64 ILE A N 1
ATOM 535 C CA . ILE A 1 64 ? 9.266 -25.219 -15.312 1 93.06 64 ILE A CA 1
ATOM 536 C C . ILE A 1 64 ? 8.453 -26.203 -16.156 1 93.06 64 ILE A C 1
ATOM 538 O O . ILE A 1 64 ? 8.609 -26.25 -17.375 1 93.06 64 ILE A O 1
ATOM 542 N N . GLU A 1 65 ? 7.629 -26.875 -15.508 1 88.19 65 GLU A N 1
ATOM 543 C CA . GLU A 1 65 ? 6.746 -27.812 -16.188 1 88.19 65 GLU A CA 1
ATOM 544 C C . GLU A 1 65 ? 7.527 -28.719 -17.141 1 88.19 65 GLU A C 1
ATOM 546 O O . GLU A 1 65 ? 7.16 -28.859 -18.312 1 88.19 65 GLU A O 1
ATOM 551 N N . GLY A 1 66 ? 8.641 -29.109 -16.625 1 89.12 66 GLY A N 1
ATOM 552 C CA . GLY A 1 66 ? 9.414 -30.094 -17.359 1 89.12 66 GLY A CA 1
ATOM 553 C C . GLY A 1 66 ? 10.445 -29.469 -18.281 1 89.12 66 GLY A C 1
ATOM 554 O O . GLY A 1 66 ? 11.352 -30.156 -18.766 1 89.12 66 GLY A O 1
ATOM 555 N N . ALA A 1 67 ? 10.289 -28.234 -18.609 1 91.75 67 ALA A N 1
ATOM 556 C CA . ALA A 1 67 ? 11.258 -27.547 -19.469 1 91.75 67 ALA A CA 1
ATOM 557 C C . ALA A 1 67 ? 12.328 -26.844 -18.641 1 91.75 67 ALA A C 1
ATOM 559 O O . ALA A 1 67 ? 12.008 -26.141 -17.672 1 91.75 67 ALA A O 1
ATOM 560 N N . THR A 1 68 ? 13.57 -27.094 -19.047 1 95.81 68 THR A N 1
ATOM 561 C CA . THR A 1 68 ? 14.672 -26.5 -18.281 1 95.81 68 THR A CA 1
ATOM 562 C C . THR A 1 68 ? 15.328 -25.375 -19.062 1 95.81 68 THR A C 1
ATOM 564 O O . THR A 1 68 ? 15.609 -25.516 -20.266 1 95.81 68 THR A O 1
ATOM 567 N N . THR A 1 69 ? 15.516 -24.266 -18.453 1 96.19 69 THR A N 1
ATOM 568 C CA . THR A 1 69 ? 16.234 -23.125 -19 1 96.19 69 THR A CA 1
ATOM 569 C C . THR A 1 69 ? 17.359 -22.688 -18.062 1 96.19 69 THR A C 1
ATOM 571 O O . THR A 1 69 ? 17.188 -22.656 -16.844 1 96.19 69 THR A O 1
ATOM 574 N N . VAL A 1 70 ? 18.469 -22.406 -18.672 1 97.38 70 VAL A N 1
ATOM 575 C CA . VAL A 1 70 ? 19.594 -21.953 -17.875 1 97.38 70 VAL A CA 1
ATOM 576 C C . VAL A 1 70 ? 19.688 -20.438 -17.938 1 97.38 70 VAL A C 1
ATOM 578 O O . VAL A 1 70 ? 19.797 -19.859 -19.016 1 97.38 70 VAL A O 1
ATOM 581 N N . MET A 1 71 ? 19.688 -19.812 -16.766 1 96.5 71 MET A N 1
ATOM 582 C CA . MET A 1 71 ? 19.766 -18.344 -16.656 1 96.5 71 MET A CA 1
ATOM 583 C C . MET A 1 71 ? 21.109 -17.922 -16.078 1 96.5 71 MET A C 1
ATOM 585 O O . MET A 1 71 ? 21.562 -18.453 -15.055 1 96.5 71 MET A O 1
ATOM 589 N N . THR A 1 72 ? 21.719 -16.938 -16.766 1 96.06 72 THR A N 1
ATOM 590 C CA . THR A 1 72 ? 23 -16.422 -16.297 1 96.06 72 THR A CA 1
ATOM 591 C C . THR A 1 72 ? 22.922 -14.93 -16.016 1 96.06 72 THR A C 1
ATOM 593 O O . THR A 1 72 ? 23.781 -14.375 -15.328 1 96.06 72 THR A O 1
ATOM 596 N N . GLU A 1 73 ? 21.922 -14.297 -16.625 1 96.31 73 GLU A N 1
ATOM 597 C CA . GLU A 1 73 ? 21.688 -12.875 -16.375 1 96.31 73 GLU A CA 1
ATOM 598 C C . GLU A 1 73 ? 20.672 -12.672 -15.25 1 96.31 73 GLU A C 1
ATOM 600 O O . GLU A 1 73 ? 19.859 -13.555 -14.961 1 96.31 73 GLU A O 1
ATOM 605 N N . SER A 1 74 ? 20.781 -11.523 -14.656 1 97.69 74 SER A N 1
ATOM 606 C CA . SER A 1 74 ? 19.844 -11.18 -13.594 1 97.69 74 SER A CA 1
ATOM 607 C C . SER A 1 74 ? 18.406 -11.195 -14.102 1 97.69 74 SER A C 1
ATOM 609 O O . SER A 1 74 ? 18.094 -10.617 -15.141 1 97.69 74 SER A O 1
ATOM 611 N N . CYS A 1 75 ? 17.562 -11.875 -13.375 1 97.94 75 CYS A N 1
ATOM 612 C CA . CYS A 1 75 ? 16.172 -12.016 -13.781 1 97.94 75 CYS A CA 1
ATOM 613 C C . CYS A 1 75 ? 15.289 -12.383 -12.602 1 97.94 75 CYS A C 1
ATOM 615 O O . CYS A 1 75 ? 15.789 -12.703 -11.523 1 97.94 75 CYS A O 1
ATOM 617 N N . ILE A 1 76 ? 13.977 -12.266 -12.758 1 98.31 76 ILE A N 1
ATOM 618 C CA . ILE A 1 76 ? 12.977 -12.758 -11.812 1 98.31 76 ILE A CA 1
ATOM 619 C C . ILE A 1 76 ? 12.109 -13.82 -12.484 1 98.31 76 ILE A C 1
ATOM 621 O O . ILE A 1 76 ? 11.406 -13.531 -13.453 1 98.31 76 ILE A O 1
ATOM 625 N N . GLN A 1 77 ? 12.195 -15.047 -12.008 1 97.69 77 GLN A N 1
ATOM 626 C CA . GLN A 1 77 ? 11.312 -16.109 -12.469 1 97.69 77 GLN A CA 1
ATOM 627 C C . GLN A 1 77 ? 10.039 -16.172 -11.633 1 97.69 77 GLN A C 1
ATOM 629 O O . GLN A 1 77 ? 10.086 -16.406 -10.422 1 97.69 77 GLN A O 1
ATOM 634 N N . VAL A 1 78 ? 8.898 -15.914 -12.289 1 97.44 78 VAL A N 1
ATOM 635 C CA . VAL A 1 78 ? 7.602 -16.047 -11.641 1 97.44 78 VAL A CA 1
ATOM 636 C C . VAL A 1 78 ? 7.121 -17.484 -11.719 1 97.44 78 VAL A C 1
ATOM 638 O O . VAL A 1 78 ? 7.066 -18.078 -12.805 1 97.44 78 VAL A O 1
ATOM 641 N N . VAL A 1 79 ? 6.84 -18.062 -10.594 1 95.81 79 VAL A N 1
ATOM 642 C CA . VAL A 1 79 ? 6.305 -19.406 -10.492 1 95.81 79 VAL A CA 1
ATOM 643 C C . VAL A 1 79 ? 4.906 -19.375 -9.883 1 95.81 79 VAL A C 1
ATOM 645 O O . VAL A 1 79 ? 4.758 -19.281 -8.656 1 95.81 79 VAL A O 1
ATOM 648 N N . PRO A 1 80 ? 3.854 -19.469 -10.688 1 94.19 80 PRO A N 1
ATOM 649 C CA . PRO A 1 80 ? 2.482 -19.406 -10.18 1 94.19 80 PRO A CA 1
ATOM 650 C C . PRO A 1 80 ? 2.146 -20.578 -9.258 1 94.19 80 PRO A C 1
ATOM 652 O O . PRO A 1 80 ? 2.904 -21.547 -9.18 1 94.19 80 PRO A O 1
ATOM 655 N N . ALA A 1 81 ? 1.035 -20.422 -8.578 1 91.69 81 ALA A N 1
ATOM 656 C CA . ALA A 1 81 ? 0.526 -21.547 -7.793 1 91.69 81 ALA A CA 1
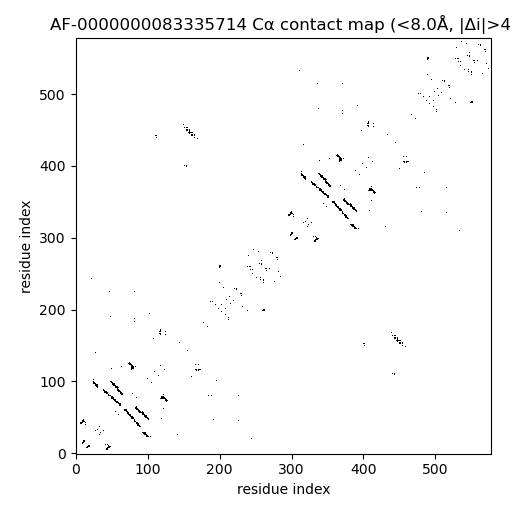ATOM 657 C C . ALA A 1 81 ? 0.301 -22.766 -8.672 1 91.69 81 ALA A C 1
ATOM 659 O O . ALA A 1 81 ? -0.156 -22.656 -9.812 1 91.69 81 ALA A O 1
ATOM 660 N N . LEU A 1 82 ? 0.707 -23.922 -8.117 1 89.62 82 LEU A N 1
ATOM 661 C CA . LEU A 1 82 ? 0.487 -25.25 -8.688 1 89.62 82 LEU A CA 1
ATOM 662 C C . LEU A 1 82 ? 1.406 -25.484 -9.883 1 89.62 82 LEU A C 1
ATOM 664 O O . LEU A 1 82 ? 1.314 -26.516 -10.547 1 89.62 82 LEU A O 1
ATOM 668 N N . CYS A 1 83 ? 2.279 -24.562 -10.18 1 90.31 83 CYS A N 1
ATOM 669 C CA . CYS A 1 83 ? 3.273 -24.75 -11.227 1 90.31 83 CYS A CA 1
ATOM 670 C C . CYS A 1 83 ? 4.395 -25.672 -10.758 1 90.31 83 CYS A C 1
ATOM 672 O O . CYS A 1 83 ? 5.031 -25.422 -9.742 1 90.31 83 CYS A O 1
ATOM 674 N N . ILE A 1 84 ? 4.574 -26.734 -11.484 1 89.81 84 ILE A N 1
ATOM 675 C CA . ILE A 1 84 ? 5.664 -27.641 -11.164 1 89.81 84 ILE A CA 1
ATOM 676 C C . ILE A 1 84 ? 7 -27 -11.531 1 89.81 84 ILE A C 1
ATOM 678 O O . ILE A 1 84 ? 7.18 -26.531 -12.664 1 89.81 84 ILE A O 1
ATOM 682 N N . HIS A 1 85 ? 7.895 -26.969 -10.547 1 93.31 85 HIS A N 1
ATOM 683 C CA . HIS A 1 85 ? 9.156 -26.297 -10.812 1 93.31 85 HIS A CA 1
ATOM 684 C C . HIS A 1 85 ? 10.289 -26.875 -9.969 1 93.31 85 HIS A C 1
ATOM 686 O O . HIS A 1 85 ? 10.031 -27.562 -8.977 1 93.31 85 HIS A O 1
ATOM 692 N N . GLY A 1 86 ? 11.469 -26.719 -10.422 1 91.94 86 GLY A N 1
ATOM 693 C CA . GLY A 1 86 ? 12.703 -27.047 -9.742 1 91.94 86 GLY A CA 1
ATOM 694 C C . GLY A 1 86 ? 13.859 -26.141 -10.102 1 91.94 86 GLY A C 1
ATOM 695 O O . GLY A 1 86 ? 13.82 -25.453 -11.125 1 91.94 86 GLY A O 1
ATOM 696 N N . PHE A 1 87 ? 14.852 -26.078 -9.141 1 93.19 87 PHE A N 1
ATOM 697 C CA . PHE A 1 87 ? 15.977 -25.172 -9.367 1 93.19 87 PHE A CA 1
ATOM 698 C C . PHE A 1 87 ? 17.297 -25.891 -9.102 1 93.19 87 PHE A C 1
ATOM 700 O O . PHE A 1 87 ? 17.406 -26.672 -8.164 1 93.19 87 PHE A O 1
ATOM 707 N N . HIS A 1 88 ? 18.203 -25.641 -9.898 1 94.19 88 HIS A N 1
ATOM 708 C CA . HIS A 1 88 ? 19.594 -26.016 -9.664 1 94.19 88 HIS A CA 1
ATOM 709 C C . HIS A 1 88 ? 20.5 -24.797 -9.797 1 94.19 88 HIS A C 1
ATOM 711 O O . HIS A 1 88 ? 20.578 -24.188 -10.867 1 94.19 88 HIS A O 1
ATOM 717 N N . PHE A 1 89 ? 21.25 -24.516 -8.703 1 94.81 89 PHE A N 1
ATOM 718 C CA . PHE A 1 89 ? 22.094 -23.312 -8.672 1 94.81 89 PHE A CA 1
ATOM 719 C C . PHE A 1 89 ? 23.562 -23.688 -8.727 1 94.81 89 PHE A C 1
ATOM 721 O O . PHE A 1 89 ? 23.969 -24.703 -8.148 1 94.81 89 PHE A O 1
ATOM 728 N N . SER A 1 90 ? 24.328 -22.922 -9.398 1 94.62 90 SER A N 1
ATOM 729 C CA . SER A 1 90 ? 25.781 -23.062 -9.289 1 94.62 90 SER A CA 1
ATOM 730 C C . SER A 1 90 ? 26.281 -22.562 -7.934 1 94.62 90 SER A C 1
ATOM 732 O O . SER A 1 90 ? 25.656 -21.703 -7.312 1 94.62 90 SER A O 1
ATOM 734 N N . PRO A 1 91 ? 27.375 -23.172 -7.492 1 92.81 91 PRO A N 1
ATOM 735 C CA . PRO A 1 91 ? 27.922 -22.688 -6.223 1 92.81 91 PRO A CA 1
ATOM 736 C C . PRO A 1 91 ? 28.219 -21.188 -6.234 1 92.81 91 PRO A C 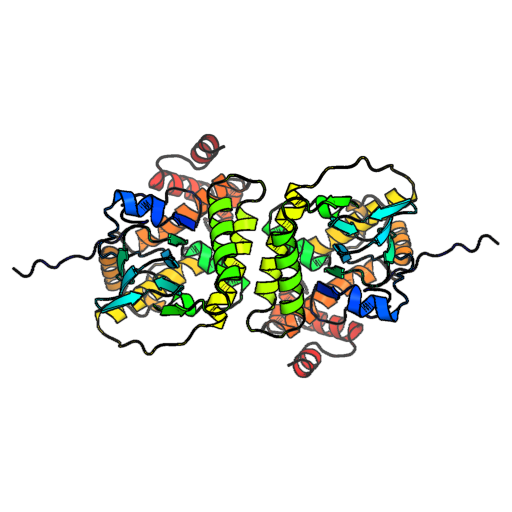1
ATOM 738 O O . PRO A 1 91 ? 28.75 -20.672 -7.219 1 92.81 91 PRO A O 1
ATOM 741 N N . GLY A 1 92 ? 27.781 -20.484 -5.121 1 92.12 92 GLY A N 1
ATOM 742 C CA . GLY A 1 92 ? 28.031 -19.047 -4.996 1 92.12 92 GLY A CA 1
ATOM 743 C C . GLY A 1 92 ? 26.906 -18.203 -5.574 1 92.12 92 GLY A C 1
ATOM 744 O O . GLY A 1 92 ? 26.984 -16.969 -5.527 1 92.12 92 GLY A O 1
ATOM 745 N N . THR A 1 93 ? 25.891 -18.828 -6.16 1 95.12 93 THR A N 1
ATOM 746 C CA . THR A 1 93 ? 24.766 -18.094 -6.727 1 95.12 93 THR A CA 1
ATOM 747 C C . THR A 1 93 ? 24.094 -17.219 -5.672 1 95.12 93 THR A C 1
ATOM 749 O O . THR A 1 93 ? 23.891 -17.656 -4.539 1 95.12 93 THR A O 1
ATOM 752 N N . GLU A 1 94 ? 23.891 -15.938 -6.074 1 95.94 94 GLU A N 1
ATOM 753 C CA . GLU A 1 94 ? 23.25 -14.977 -5.188 1 95.94 94 GLU A CA 1
ATOM 754 C C . GLU A 1 94 ? 21.859 -14.594 -5.699 1 95.94 94 GLU A C 1
ATOM 756 O O . GLU A 1 94 ? 21.656 -14.469 -6.906 1 95.94 94 GLU A O 1
ATOM 761 N N . GLY A 1 95 ? 21 -14.438 -4.762 1 96.62 95 GLY A N 1
ATOM 762 C CA . GLY A 1 95 ? 19.609 -14.078 -5.031 1 96.62 95 GLY A CA 1
ATOM 763 C C . GLY A 1 95 ? 18.672 -14.461 -3.91 1 96.62 95 GLY A C 1
ATOM 764 O O . GLY A 1 95 ? 19.094 -14.703 -2.781 1 96.62 95 GLY A O 1
ATOM 765 N N . TYR A 1 96 ? 17.422 -14.406 -4.234 1 96.62 96 TYR A N 1
ATOM 766 C CA . TYR A 1 96 ? 16.422 -14.695 -3.215 1 96.62 96 TYR A CA 1
ATOM 767 C C . TYR A 1 96 ? 15.258 -15.492 -3.795 1 96.62 96 TYR A C 1
ATOM 769 O O . TYR A 1 96 ? 14.977 -15.406 -4.992 1 96.62 96 TYR A O 1
ATOM 777 N N . VAL A 1 97 ? 14.664 -16.312 -2.988 1 94.88 97 VAL A N 1
ATOM 778 C CA . VAL A 1 97 ? 13.352 -16.891 -3.268 1 94.88 97 VAL A CA 1
ATOM 779 C C . VAL A 1 97 ? 12.305 -16.266 -2.365 1 94.88 97 VAL A C 1
ATOM 781 O O . VAL A 1 97 ? 12.391 -16.344 -1.138 1 94.88 97 VAL A O 1
ATOM 784 N N . LEU A 1 98 ? 11.398 -15.586 -2.992 1 96.25 98 LEU A N 1
ATOM 785 C CA . LEU A 1 98 ? 10.297 -14.938 -2.291 1 96.25 98 LEU A CA 1
ATOM 786 C C . LEU A 1 98 ? 8.992 -15.695 -2.502 1 96.25 98 LEU A C 1
ATOM 788 O O . LEU A 1 98 ? 8.539 -15.859 -3.637 1 96.25 98 LEU A O 1
ATOM 792 N N . SER A 1 99 ? 8.43 -16.219 -1.415 1 94.12 99 SER A N 1
ATOM 793 C CA . SER A 1 99 ? 7.152 -16.922 -1.448 1 94.12 99 SER A CA 1
ATOM 794 C C . SER A 1 99 ? 6.016 -16.047 -0.944 1 94.12 99 SER A C 1
ATOM 796 O O . SER A 1 99 ? 6.094 -15.492 0.154 1 94.12 99 SER A O 1
ATOM 798 N N . LEU A 1 100 ? 5.004 -15.883 -1.751 1 95.19 100 LEU A N 1
ATOM 799 C CA . LEU A 1 100 ? 3.881 -15 -1.451 1 95.19 100 LEU A CA 1
ATOM 800 C C . LEU A 1 100 ? 2.58 -15.789 -1.355 1 95.19 100 LEU A C 1
ATOM 802 O O . LEU A 1 100 ? 2.145 -16.391 -2.336 1 95.19 100 LEU A O 1
ATOM 806 N N . ALA A 1 101 ? 1.959 -15.703 -0.218 1 92.62 101 ALA A N 1
ATOM 807 C CA . ALA A 1 101 ? 0.697 -16.422 -0.024 1 92.62 101 ALA A CA 1
ATOM 808 C C . ALA A 1 101 ? -0.421 -15.773 -0.843 1 92.62 101 ALA A C 1
ATOM 810 O O . ALA A 1 101 ? -0.432 -14.562 -1.051 1 92.62 101 ALA A O 1
ATOM 811 N N . LEU A 1 102 ? -1.377 -16.578 -1.248 1 91.31 102 LEU A N 1
ATOM 812 C CA . LEU A 1 102 ? -2.455 -16.125 -2.115 1 91.31 102 LEU A CA 1
ATOM 813 C C . LEU A 1 102 ? -3.273 -15.023 -1.436 1 91.31 102 LEU A C 1
ATOM 815 O O . LEU A 1 102 ? -3.67 -14.047 -2.076 1 91.31 102 LEU A O 1
ATOM 819 N N . PRO A 1 103 ? -3.533 -15.133 -0.103 1 91.06 103 PRO A N 1
ATOM 820 C CA . PRO A 1 103 ? -4.27 -14.047 0.555 1 91.06 103 PRO A CA 1
ATOM 821 C C . PRO A 1 103 ? -3.572 -12.695 0.43 1 91.06 103 PRO A C 1
ATOM 823 O O . PRO A 1 103 ? -4.234 -11.664 0.272 1 91.06 103 PRO A O 1
ATOM 826 N N . LEU A 1 104 ? -2.291 -12.711 0.51 1 92.88 104 LEU A N 1
ATOM 827 C CA . LEU A 1 104 ? -1.51 -11.492 0.347 1 92.88 104 LEU A CA 1
ATOM 828 C C . LEU A 1 104 ? -1.691 -10.914 -1.052 1 92.88 104 LEU A C 1
ATOM 830 O O . LEU A 1 104 ? -1.952 -9.719 -1.205 1 92.88 104 LEU A O 1
ATOM 834 N N . LEU A 1 105 ? -1.598 -11.75 -1.99 1 94.06 105 LEU A N 1
ATOM 835 C CA . LEU A 1 105 ? -1.708 -11.312 -3.379 1 94.06 105 LEU A CA 1
ATOM 836 C C . LEU A 1 105 ? -3.113 -10.805 -3.68 1 94.06 105 LEU A C 1
ATOM 838 O O . LEU A 1 105 ? -3.281 -9.859 -4.449 1 94.06 105 LEU A O 1
ATOM 842 N N . ARG A 1 106 ? -4.066 -11.43 -3.121 1 91.88 106 ARG A N 1
ATOM 843 C CA . ARG A 1 106 ? -5.441 -10.953 -3.281 1 91.88 106 ARG A CA 1
ATOM 844 C C . ARG A 1 106 ? -5.605 -9.547 -2.717 1 91.88 106 ARG A C 1
ATOM 846 O O . ARG A 1 106 ? -6.293 -8.711 -3.307 1 91.88 106 ARG A O 1
ATOM 853 N N . GLY A 1 107 ? -5.031 -9.383 -1.586 1 90.56 107 GLY A N 1
ATOM 854 C CA . GLY A 1 107 ? -5.035 -8.039 -1.023 1 90.56 107 GLY A CA 1
ATOM 855 C C . GLY A 1 107 ? -4.484 -6.992 -1.972 1 90.56 107 GLY A C 1
ATOM 856 O O . GLY A 1 107 ? -5.074 -5.922 -2.137 1 90.56 107 GLY A O 1
ATOM 857 N N . PHE A 1 108 ? -3.414 -7.293 -2.613 1 92.94 108 PHE A N 1
ATOM 858 C CA . PHE A 1 108 ? -2.82 -6.379 -3.58 1 92.94 108 PHE A CA 1
ATOM 859 C C . PHE A 1 108 ? -3.744 -6.176 -4.777 1 92.94 108 PHE A C 1
ATOM 861 O O . PHE A 1 108 ? -3.932 -5.051 -5.238 1 92.94 108 PHE A O 1
ATOM 868 N N . GLU A 1 109 ? -4.293 -7.25 -5.258 1 90.94 109 GLU A N 1
ATOM 869 C CA . GLU A 1 109 ? -5.18 -7.156 -6.414 1 90.94 109 GLU A CA 1
ATOM 870 C C . GLU A 1 109 ? -6.398 -6.289 -6.105 1 90.94 109 GLU A C 1
ATOM 872 O O . GLU A 1 109 ? -6.848 -5.52 -6.953 1 90.94 109 GLU A O 1
ATOM 877 N N . ASN A 1 110 ? -6.898 -6.457 -4.926 1 85.88 110 ASN A N 1
ATOM 878 C CA . ASN A 1 110 ? -8.016 -5.617 -4.504 1 85.88 110 ASN A CA 1
ATOM 879 C C . ASN A 1 110 ? -7.633 -4.141 -4.492 1 85.88 110 ASN A C 1
ATOM 881 O O . ASN A 1 110 ? -8.398 -3.291 -4.945 1 85.88 110 ASN A O 1
ATOM 885 N N . GLN A 1 111 ? -6.52 -3.916 -3.984 1 81.44 111 GLN A N 1
ATOM 886 C CA . GLN A 1 111 ? -6.035 -2.543 -3.914 1 81.44 111 GLN A CA 1
ATOM 887 C C . GLN A 1 111 ? -5.781 -1.977 -5.309 1 81.44 111 GLN A C 1
ATOM 889 O O . GLN A 1 111 ? -6.051 -0.802 -5.566 1 81.44 111 GLN A O 1
ATOM 894 N N . PHE A 1 112 ? -5.285 -2.84 -6.117 1 80.06 112 PHE A N 1
ATOM 895 C CA . PHE A 1 112 ? -4.988 -2.451 -7.488 1 80.06 112 PHE A CA 1
ATOM 896 C C . PHE A 1 112 ? -6.273 -2.303 -8.297 1 80.06 112 PHE A C 1
ATOM 898 O O . PHE A 1 112 ? -6.301 -1.593 -9.305 1 80.06 112 PHE A O 1
ATOM 905 N N . GLY A 1 113 ? -7.258 -2.971 -7.906 1 79.75 113 GLY A N 1
ATOM 906 C CA . GLY A 1 113 ? -8.523 -2.949 -8.617 1 79.75 113 GLY A CA 1
ATOM 907 C C . GLY A 1 113 ? -8.562 -3.881 -9.812 1 79.75 113 GLY A C 1
ATOM 908 O O . GLY A 1 113 ? -9.469 -3.807 -10.641 1 79.75 113 GLY A O 1
ATOM 909 N N . ARG A 1 114 ? -7.484 -4.617 -9.984 1 84.31 114 ARG A N 1
ATOM 910 C CA . ARG A 1 114 ? -7.453 -5.59 -11.07 1 84.31 114 ARG A CA 1
ATOM 911 C C . ARG A 1 114 ? -6.539 -6.762 -10.734 1 84.31 114 ARG A C 1
ATOM 913 O O . ARG A 1 114 ? -5.734 -6.68 -9.805 1 84.31 114 ARG A O 1
ATOM 920 N N . GLN A 1 115 ? -6.734 -7.719 -11.492 1 85.75 115 GLN A N 1
ATOM 921 C CA . GLN A 1 115 ? -5.895 -8.906 -11.344 1 85.75 115 GLN A CA 1
ATOM 922 C C . GLN A 1 115 ? -4.469 -8.625 -11.812 1 85.75 115 GLN A C 1
ATOM 924 O O . GLN A 1 115 ? -4.25 -7.82 -12.711 1 85.75 115 GLN A O 1
ATOM 929 N N . LEU A 1 116 ? -3.531 -9.273 -11.172 1 89.94 116 LEU A N 1
ATOM 930 C CA . LEU A 1 116 ? -2.135 -9.234 -11.594 1 89.94 116 LEU A CA 1
ATOM 931 C C . LEU A 1 116 ? -1.8 -10.43 -12.484 1 89.94 116 LEU A C 1
ATOM 933 O O . LEU A 1 116 ? -1.372 -11.477 -11.992 1 89.94 116 LEU A O 1
ATOM 937 N N . ASP A 1 117 ? -1.897 -10.242 -13.703 1 87.75 117 ASP A N 1
ATOM 938 C CA . ASP A 1 117 ? -1.789 -11.312 -14.688 1 87.75 117 ASP A CA 1
ATOM 939 C C . ASP A 1 117 ? -0.392 -11.93 -14.68 1 87.75 117 ASP A C 1
ATOM 941 O O . ASP A 1 117 ? -0.229 -13.117 -14.953 1 87.75 117 ASP A O 1
ATOM 945 N N . VAL A 1 118 ? 0.577 -11.164 -14.32 1 91.69 118 VAL A N 1
ATOM 946 C CA . VAL A 1 118 ? 1.974 -11.586 -14.352 1 91.69 118 VAL A CA 1
ATOM 947 C C . VAL A 1 118 ? 2.182 -12.742 -13.375 1 91.69 118 VAL A C 1
ATOM 949 O O . VAL A 1 118 ? 3.119 -13.531 -13.531 1 91.69 118 VAL A O 1
ATOM 952 N N . LEU A 1 119 ? 1.268 -12.906 -12.422 1 92.94 119 LEU A N 1
ATOM 953 C CA . LEU A 1 119 ? 1.436 -13.906 -11.375 1 92.94 119 LEU A CA 1
ATOM 954 C C . LEU A 1 119 ? 0.719 -15.203 -11.742 1 92.94 119 LEU A C 1
ATOM 956 O O . LEU A 1 119 ? 0.821 -16.188 -11.016 1 92.94 119 LEU A O 1
ATOM 960 N N . ASP A 1 120 ? 0.078 -15.188 -12.922 1 88.94 120 ASP A N 1
ATOM 961 C CA . ASP A 1 120 ? -0.788 -16.312 -13.266 1 88.94 120 ASP A CA 1
ATOM 962 C C . ASP A 1 120 ? -0.119 -17.234 -14.281 1 88.94 120 ASP A C 1
ATOM 964 O O . ASP A 1 120 ? -0.619 -18.328 -14.562 1 88.94 120 ASP A O 1
ATOM 968 N N . GLN A 1 121 ? 0.981 -16.844 -14.82 1 89.12 121 GLN A N 1
ATOM 969 C CA . GLN A 1 121 ? 1.731 -17.656 -15.781 1 89.12 121 GLN A CA 1
ATOM 970 C C . GLN A 1 121 ? 3.225 -17.641 -15.461 1 89.12 121 GLN A C 1
ATOM 972 O O . GLN A 1 121 ? 3.764 -16.609 -15.055 1 89.12 121 GLN A O 1
ATOM 977 N N . PRO A 1 122 ? 3.828 -18.828 -15.641 1 92.75 122 PRO A N 1
ATOM 978 C CA . PRO A 1 122 ? 5.281 -18.797 -15.461 1 92.75 122 PRO A CA 1
ATOM 979 C C . PRO A 1 122 ? 5.988 -17.906 -16.469 1 92.75 122 PRO A C 1
ATOM 981 O O . PRO A 1 122 ? 5.695 -17.953 -17.672 1 92.75 122 PRO A O 1
ATOM 984 N N . GLN A 1 123 ? 6.781 -17.047 -16 1 93.44 123 GLN A N 1
ATOM 985 C CA . GLN A 1 123 ? 7.52 -16.125 -16.859 1 93.44 123 GLN A CA 1
ATOM 986 C C . GLN A 1 123 ? 8.844 -15.727 -16.234 1 93.44 123 GLN A C 1
ATOM 988 O O . GLN A 1 123 ? 8.922 -15.516 -15.023 1 93.44 123 GLN A O 1
ATOM 993 N N . CYS A 1 124 ? 9.859 -15.656 -17.078 1 95.44 124 CYS A N 1
ATOM 994 C CA . CYS A 1 124 ? 11.148 -15.109 -16.656 1 95.44 124 CYS A CA 1
ATOM 995 C C . CYS A 1 124 ? 11.312 -13.664 -17.109 1 95.44 124 CYS A C 1
ATOM 997 O O . CYS A 1 124 ? 11.359 -13.391 -18.312 1 95.44 124 CYS A O 1
ATOM 999 N N . VAL A 1 125 ? 11.367 -12.758 -16.234 1 96.5 125 VAL A N 1
ATOM 1000 C CA . VAL A 1 125 ? 11.445 -11.328 -16.531 1 96.5 125 VAL A CA 1
ATOM 1001 C C . VAL A 1 125 ? 12.875 -10.844 -16.359 1 96.5 125 VAL A C 1
ATOM 1003 O O . VAL A 1 125 ? 13.391 -10.797 -15.242 1 96.5 125 VAL A O 1
ATOM 1006 N N . PRO A 1 126 ? 13.523 -10.438 -17.438 1 96.44 126 PRO A N 1
ATOM 1007 C CA . PRO A 1 126 ? 14.883 -9.914 -17.297 1 96.44 126 PRO A CA 1
ATOM 1008 C C . PRO A 1 126 ? 14.922 -8.57 -16.562 1 96.44 126 PRO A C 1
ATOM 1010 O O . PRO A 1 126 ? 14.039 -7.73 -16.766 1 96.44 126 PRO A O 1
ATOM 1013 N N . VAL A 1 127 ? 15.836 -8.422 -15.711 1 96.25 127 VAL A N 1
ATOM 1014 C CA . VAL A 1 127 ? 15.961 -7.188 -14.945 1 96.25 127 VAL A CA 1
ATOM 1015 C C . VAL A 1 127 ? 16.594 -6.102 -15.812 1 96.25 127 VAL A C 1
ATOM 1017 O O . VAL A 1 127 ? 16.172 -4.945 -15.773 1 96.25 127 VAL A O 1
ATOM 1020 N N . LYS A 1 128 ? 17.672 -6.406 -16.594 1 95.19 128 LYS A N 1
ATOM 1021 C CA . LYS A 1 128 ? 18.344 -5.527 -17.547 1 95.19 128 LYS A CA 1
ATOM 1022 C C . LYS A 1 128 ? 18.797 -4.23 -16.875 1 95.19 128 LYS A C 1
ATOM 1024 O O . LYS A 1 128 ? 19.516 -4.258 -15.891 1 95.19 128 LYS A O 1
ATOM 1029 N N . THR A 1 129 ? 18.188 -3.059 -17.281 1 93.31 129 THR A N 1
ATOM 1030 C CA . THR A 1 129 ? 18.656 -1.758 -16.828 1 93.31 129 THR A CA 1
ATOM 1031 C C . THR A 1 129 ? 18.141 -1.463 -15.422 1 93.31 129 THR A C 1
ATOM 1033 O O . THR A 1 129 ? 18.609 -0.528 -14.766 1 93.31 129 THR A O 1
ATOM 1036 N N . SER A 1 130 ? 17.312 -2.277 -14.914 1 94.88 130 SER A N 1
ATOM 1037 C CA . SER A 1 130 ? 16.75 -2.047 -13.586 1 94.88 130 SER A CA 1
ATOM 1038 C C . SER A 1 130 ? 17.547 -2.799 -12.516 1 94.88 130 SER A C 1
ATOM 1040 O O . SER A 1 130 ? 17.062 -2.963 -11.391 1 94.88 130 SER A O 1
ATOM 1042 N N . ARG A 1 131 ? 18.672 -3.227 -12.781 1 95.12 131 ARG A N 1
ATOM 1043 C CA . ARG A 1 131 ? 19.453 -4.125 -11.93 1 95.12 131 ARG A CA 1
ATOM 1044 C C . ARG A 1 131 ? 19.656 -3.523 -10.539 1 95.12 131 ARG A C 1
ATOM 1046 O O . ARG A 1 131 ? 19.422 -4.188 -9.531 1 95.12 131 ARG A O 1
ATOM 1053 N N . SER A 1 132 ? 20.109 -2.322 -10.523 1 93.38 132 SER A N 1
ATOM 1054 C CA . SER A 1 132 ? 20.391 -1.687 -9.234 1 93.38 132 SER A CA 1
ATOM 1055 C C . SER A 1 132 ? 19.109 -1.523 -8.414 1 93.38 132 SER A C 1
ATOM 1057 O O . SER A 1 132 ? 19.094 -1.789 -7.215 1 93.38 132 SER A O 1
ATOM 1059 N N . HIS A 1 133 ? 18.109 -1.15 -9.086 1 93.44 133 HIS A N 1
ATOM 1060 C CA . HIS A 1 133 ? 16.812 -0.92 -8.438 1 93.44 133 HIS A CA 1
ATOM 1061 C C . HIS A 1 133 ? 16.25 -2.217 -7.879 1 93.44 133 HIS A C 1
ATOM 1063 O O . HIS A 1 133 ? 15.82 -2.264 -6.719 1 93.44 133 HIS A O 1
ATOM 1069 N N . ILE A 1 134 ? 16.25 -3.248 -8.617 1 96.69 134 ILE A N 1
ATOM 1070 C CA . ILE A 1 134 ? 15.672 -4.527 -8.219 1 96.69 134 ILE A CA 1
ATOM 1071 C C . ILE A 1 134 ? 16.531 -5.148 -7.109 1 96.69 134 ILE A C 1
ATOM 1073 O O . ILE A 1 134 ? 15.992 -5.715 -6.152 1 96.69 134 ILE A O 1
ATOM 1077 N N . ARG A 1 135 ? 17.812 -5.031 -7.238 1 95.81 135 ARG A N 1
ATOM 1078 C CA . ARG A 1 135 ? 18.688 -5.52 -6.176 1 95.81 135 ARG A CA 1
ATOM 1079 C C . ARG A 1 135 ? 18.375 -4.82 -4.852 1 95.81 135 ARG A C 1
ATOM 1081 O O . ARG A 1 135 ? 18.281 -5.473 -3.811 1 95.81 135 ARG A O 1
ATOM 1088 N N . ALA A 1 136 ? 18.234 -3.527 -4.922 1 94.19 136 ALA A N 1
ATOM 1089 C CA . ALA A 1 136 ? 17.938 -2.752 -3.719 1 94.19 136 ALA A CA 1
ATOM 1090 C C . ALA A 1 136 ? 16.594 -3.164 -3.117 1 94.19 136 ALA A C 1
ATOM 1092 O O . ALA A 1 136 ? 16.453 -3.256 -1.896 1 94.19 136 ALA A O 1
ATOM 1093 N N . LEU A 1 137 ? 15.641 -3.414 -3.93 1 96.31 137 LEU A N 1
ATOM 1094 C CA . LEU A 1 137 ? 14.305 -3.795 -3.49 1 96.31 137 LEU A CA 1
ATOM 1095 C C . LEU A 1 137 ? 14.328 -5.133 -2.762 1 96.31 137 LEU A C 1
ATOM 1097 O O . LEU A 1 137 ? 13.828 -5.25 -1.643 1 96.31 137 LEU A O 1
ATOM 1101 N N . PHE A 1 138 ? 14.969 -6.121 -3.316 1 97.19 138 PHE A N 1
ATOM 1102 C CA . PHE A 1 138 ? 15.023 -7.438 -2.691 1 97.19 138 PHE A CA 1
ATOM 1103 C C . PHE A 1 138 ? 15.859 -7.391 -1.416 1 97.19 138 PHE A C 1
ATOM 1105 O O . PHE A 1 138 ? 15.539 -8.07 -0.437 1 97.19 138 PHE A O 1
ATOM 1112 N N . THR A 1 139 ? 16.922 -6.625 -1.493 1 94.81 139 THR A N 1
ATOM 1113 C CA . THR A 1 139 ? 17.734 -6.457 -0.287 1 94.81 139 THR A CA 1
ATOM 1114 C C . THR A 1 139 ? 16.906 -5.84 0.834 1 94.81 139 THR A C 1
ATOM 1116 O O . THR A 1 139 ? 16.953 -6.305 1.975 1 94.81 139 THR A O 1
ATOM 1119 N N . ALA A 1 140 ? 16.141 -4.848 0.515 1 95.88 140 ALA A N 1
ATOM 1120 C CA . ALA A 1 140 ? 15.273 -4.195 1.5 1 95.88 140 ALA A CA 1
ATOM 1121 C C . ALA A 1 140 ? 14.219 -5.156 2.027 1 95.88 140 ALA A C 1
ATOM 1123 O O . ALA A 1 140 ? 13.93 -5.176 3.227 1 95.88 140 ALA A O 1
ATOM 1124 N N . ILE A 1 141 ? 13.594 -5.922 1.182 1 96.88 141 ILE A N 1
ATOM 1125 C CA . ILE A 1 141 ? 12.586 -6.902 1.577 1 96.88 141 ILE A CA 1
ATOM 1126 C C . ILE A 1 141 ? 13.195 -7.91 2.551 1 96.88 141 ILE A C 1
ATOM 1128 O O . ILE A 1 141 ? 12.617 -8.203 3.598 1 96.88 141 ILE A O 1
ATOM 1132 N N . GLN A 1 142 ? 14.391 -8.398 2.166 1 95.06 142 GLN A N 1
ATOM 1133 C CA . GLN A 1 142 ? 15.07 -9.383 3.006 1 95.06 142 GLN A CA 1
ATOM 1134 C C . GLN A 1 142 ? 15.406 -8.797 4.375 1 95.06 142 GLN A C 1
ATOM 1136 O O . GLN A 1 142 ? 15.211 -9.453 5.398 1 95.06 142 GLN A O 1
ATOM 1141 N N . GLU A 1 143 ? 15.906 -7.613 4.395 1 94 143 GLU A N 1
ATOM 1142 C CA . GLU A 1 143 ? 16.266 -6.953 5.648 1 94 143 GLU A CA 1
ATOM 1143 C C . GLU A 1 143 ? 15.031 -6.738 6.523 1 94 143 GLU A C 1
ATOM 1145 O O . GLU A 1 143 ? 15.062 -7.004 7.73 1 94 143 GLU A O 1
ATOM 1150 N N . GLU A 1 144 ? 13.992 -6.293 5.895 1 94.56 144 GLU A N 1
ATOM 1151 C CA . GLU A 1 144 ? 12.75 -6.055 6.637 1 94.56 144 GLU A CA 1
ATOM 1152 C C . GLU A 1 144 ? 12.164 -7.359 7.16 1 94.56 144 GLU A C 1
ATOM 1154 O O . GLU A 1 144 ? 11.656 -7.41 8.281 1 94.56 144 GLU A O 1
ATOM 1159 N N . TYR A 1 145 ? 12.25 -8.336 6.348 1 92.88 145 TYR A N 1
ATOM 1160 C CA . TYR A 1 145 ? 11.688 -9.641 6.68 1 92.88 145 TYR A CA 1
ATOM 1161 C C . TYR A 1 145 ? 12.383 -10.234 7.902 1 92.88 145 TYR A C 1
ATOM 1163 O O . TYR A 1 145 ? 11.734 -10.844 8.758 1 92.88 145 TYR A O 1
ATOM 1171 N N . ARG A 1 146 ? 13.625 -10.031 8.023 1 91.5 146 ARG A N 1
ATOM 1172 C CA . ARG A 1 146 ? 14.438 -10.68 9.055 1 91.5 146 ARG A CA 1
ATOM 1173 C C . ARG A 1 146 ? 14.328 -9.938 10.383 1 91.5 146 ARG A C 1
ATOM 1175 O O . ARG A 1 146 ? 14.695 -10.469 11.43 1 91.5 146 ARG A O 1
ATOM 1182 N N . GLU A 1 147 ? 13.883 -8.695 10.305 1 90 147 GLU A N 1
ATOM 1183 C CA . GLU A 1 147 ? 13.852 -7.867 11.508 1 90 147 GLU A CA 1
ATOM 1184 C C . GLU A 1 147 ? 12.414 -7.617 11.961 1 90 147 GLU A C 1
ATOM 1186 O O . GLU A 1 147 ? 11.469 -7.941 11.25 1 90 147 GLU A O 1
ATOM 1191 N N . ASP A 1 148 ? 12.273 -7.27 13.141 1 88.94 148 ASP A N 1
ATOM 1192 C CA . ASP A 1 148 ? 10.977 -6.91 13.695 1 88.94 148 ASP A CA 1
ATOM 1193 C C . ASP A 1 148 ? 10.891 -5.414 13.984 1 88.94 148 ASP A C 1
ATOM 1195 O O . ASP A 1 148 ? 10.625 -5.008 15.117 1 88.94 148 ASP A O 1
ATOM 1199 N N . HIS A 1 149 ? 11.078 -4.668 12.898 1 91.44 149 HIS A N 1
ATOM 1200 C CA . HIS A 1 149 ? 11.047 -3.217 13.031 1 91.44 149 HIS A CA 1
ATOM 1201 C C . HIS A 1 149 ? 9.609 -2.715 13.188 1 91.44 149 HIS A C 1
ATOM 1203 O O . HIS A 1 149 ? 8.664 -3.408 12.805 1 91.44 149 HIS A O 1
ATOM 1209 N N . ASP A 1 150 ? 9.453 -1.582 13.742 1 91.81 150 ASP A N 1
ATOM 1210 C CA . ASP A 1 150 ? 8.148 -0.923 13.789 1 91.81 150 ASP A CA 1
ATOM 1211 C C . ASP A 1 150 ? 7.539 -0.802 12.398 1 91.81 150 ASP A C 1
ATOM 1213 O O . ASP A 1 150 ? 8.234 -0.461 11.438 1 91.81 150 ASP A O 1
ATOM 1217 N N . ALA A 1 151 ? 6.242 -1.19 12.32 1 91.88 151 ALA A N 1
ATOM 1218 C CA . ALA A 1 151 ? 5.473 -1.114 11.078 1 91.88 151 ALA A CA 1
ATOM 1219 C C . ALA A 1 151 ? 6.094 -1.989 9.992 1 91.88 151 ALA A C 1
ATOM 1221 O O . ALA A 1 151 ? 6.074 -1.633 8.812 1 91.88 151 ALA A O 1
ATOM 1222 N N . ARG A 1 152 ? 6.668 -3.059 10.352 1 92.44 152 ARG A N 1
ATOM 1223 C CA . ARG A 1 152 ? 7.301 -4.012 9.445 1 92.44 152 ARG A CA 1
ATOM 1224 C C . ARG A 1 152 ? 6.332 -4.453 8.352 1 92.44 152 ARG A C 1
ATOM 1226 O O . ARG A 1 152 ? 6.691 -4.488 7.172 1 92.44 152 ARG A O 1
ATOM 1233 N N . GLU A 1 153 ? 5.094 -4.742 8.711 1 88.62 153 GLU A N 1
ATOM 1234 C CA . GLU A 1 153 ? 4.102 -5.227 7.754 1 88.62 153 GLU A CA 1
ATOM 1235 C C . GLU A 1 153 ? 3.83 -4.188 6.668 1 88.62 153 GLU A C 1
ATOM 1237 O O . GLU A 1 153 ? 3.723 -4.527 5.488 1 88.62 153 GLU A O 1
ATOM 1242 N N . MET A 1 154 ? 3.779 -3.012 7.074 1 91.75 154 MET A N 1
ATOM 1243 C CA . MET A 1 154 ? 3.52 -1.938 6.117 1 91.75 154 MET A CA 1
ATOM 1244 C C . MET A 1 154 ? 4.707 -1.744 5.18 1 91.75 154 MET A C 1
ATOM 1246 O O . MET A 1 154 ? 4.527 -1.512 3.984 1 91.75 154 MET A O 1
ATOM 1250 N N . MET A 1 155 ? 5.895 -1.796 5.734 1 95.38 155 MET A N 1
ATOM 1251 C CA . MET A 1 155 ? 7.086 -1.667 4.898 1 95.38 155 MET A CA 1
ATOM 1252 C C . MET A 1 155 ? 7.16 -2.797 3.877 1 95.38 155 MET A C 1
ATOM 1254 O O . MET A 1 155 ? 7.367 -2.553 2.688 1 95.38 155 MET A O 1
ATOM 1258 N N . LEU A 1 156 ? 6.922 -3.986 4.359 1 95.12 156 LEU A N 1
ATOM 1259 C CA . LEU A 1 156 ? 6.938 -5.133 3.459 1 95.12 156 LEU A CA 1
ATOM 1260 C C . LEU A 1 156 ? 5.871 -4.988 2.379 1 95.12 156 LEU A C 1
ATOM 1262 O O . LEU A 1 156 ? 6.125 -5.262 1.205 1 95.12 156 LEU A O 1
ATOM 1266 N N . HIS A 1 157 ? 4.727 -4.574 2.75 1 94.5 157 HIS A N 1
ATOM 1267 C CA . HIS A 1 157 ? 3.641 -4.352 1.801 1 94.5 157 HIS A CA 1
ATOM 1268 C C . HIS A 1 157 ? 4.031 -3.312 0.753 1 94.5 157 HIS A C 1
ATOM 1270 O O . HIS A 1 157 ? 3.756 -3.492 -0.435 1 94.5 157 HIS A O 1
ATOM 1276 N N . SER A 1 158 ? 4.652 -2.258 1.171 1 96.38 158 SER A N 1
ATOM 1277 C CA . SER A 1 158 ? 5.074 -1.189 0.271 1 96.38 158 SER A CA 1
ATOM 1278 C C . SER A 1 158 ? 6.125 -1.684 -0.718 1 96.38 158 SER A C 1
ATOM 1280 O O . SER A 1 158 ? 6.008 -1.456 -1.924 1 96.38 158 SER A O 1
ATOM 1282 N N . LEU A 1 159 ? 7.121 -2.355 -0.171 1 97.62 159 LEU A N 1
ATOM 1283 C CA . LEU A 1 159 ? 8.195 -2.871 -1.013 1 97.62 159 LEU A CA 1
ATOM 1284 C C . LEU A 1 159 ? 7.66 -3.877 -2.025 1 97.62 159 LEU A C 1
ATOM 1286 O O . LEU A 1 159 ? 8.008 -3.818 -3.207 1 97.62 159 LEU A O 1
ATOM 1290 N N . LEU A 1 160 ? 6.797 -4.684 -1.565 1 97.12 160 LEU A N 1
ATOM 1291 C CA . LEU A 1 160 ? 6.211 -5.691 -2.441 1 97.12 160 LEU A CA 1
ATOM 1292 C C . LEU A 1 160 ? 5.312 -5.039 -3.49 1 97.12 160 LEU A C 1
ATOM 1294 O O . LEU A 1 160 ? 5.297 -5.465 -4.648 1 97.12 160 LEU A O 1
ATOM 1298 N N . GLY A 1 161 ? 4.508 -4.07 -3.076 1 96.88 161 GLY A N 1
ATOM 1299 C CA . GLY A 1 161 ? 3.689 -3.348 -4.035 1 96.88 161 GLY A CA 1
ATOM 1300 C C . GLY A 1 161 ? 4.488 -2.781 -5.195 1 96.88 161 GLY A C 1
ATOM 1301 O O . GLY A 1 161 ? 4.102 -2.928 -6.355 1 96.88 161 GLY A O 1
ATOM 1302 N N . ALA A 1 162 ? 5.625 -2.152 -4.887 1 97.25 162 ALA A N 1
ATOM 1303 C CA . ALA A 1 162 ? 6.496 -1.597 -5.922 1 97.25 162 ALA A CA 1
ATOM 1304 C C . ALA A 1 162 ? 7.027 -2.693 -6.84 1 97.25 162 ALA A C 1
ATOM 1306 O O . ALA A 1 162 ? 7.059 -2.527 -8.062 1 97.25 162 ALA A O 1
ATOM 1307 N N . LEU A 1 163 ? 7.398 -3.811 -6.238 1 97.56 163 LEU A N 1
ATOM 1308 C CA . LEU A 1 163 ? 7.914 -4.938 -7.004 1 97.56 163 LEU A CA 1
ATOM 1309 C C . LEU A 1 163 ? 6.852 -5.488 -7.949 1 97.56 163 LEU A C 1
ATOM 1311 O O . LEU A 1 163 ? 7.129 -5.754 -9.117 1 97.56 163 LEU A O 1
ATOM 1315 N N . LEU A 1 164 ? 5.633 -5.637 -7.457 1 97.25 164 LEU A N 1
ATOM 1316 C CA . LEU A 1 164 ? 4.551 -6.227 -8.242 1 97.25 164 LEU A CA 1
ATOM 1317 C C . LEU A 1 164 ? 4.164 -5.316 -9.398 1 97.25 164 LEU A C 1
ATOM 1319 O O . LEU A 1 164 ? 3.857 -5.797 -10.492 1 97.25 164 LEU A O 1
ATOM 1323 N N . VAL A 1 165 ? 4.156 -4.012 -9.172 1 96.31 165 VAL A N 1
ATOM 1324 C CA . VAL A 1 165 ? 3.883 -3.078 -10.266 1 96.31 165 VAL A CA 1
ATOM 1325 C C . VAL A 1 165 ? 4.961 -3.207 -11.336 1 96.31 165 VAL A C 1
ATOM 1327 O O . VAL A 1 165 ? 4.652 -3.275 -12.531 1 96.31 165 VAL A O 1
ATOM 1330 N N . TRP A 1 166 ? 6.266 -3.215 -10.898 1 96.5 166 TRP A N 1
ATOM 1331 C CA . TRP A 1 166 ? 7.371 -3.355 -11.836 1 96.5 166 TRP A CA 1
ATOM 1332 C C . TRP A 1 166 ? 7.219 -4.617 -12.68 1 96.5 166 TRP A C 1
ATOM 1334 O O . TRP A 1 166 ? 7.367 -4.582 -13.898 1 96.5 166 TRP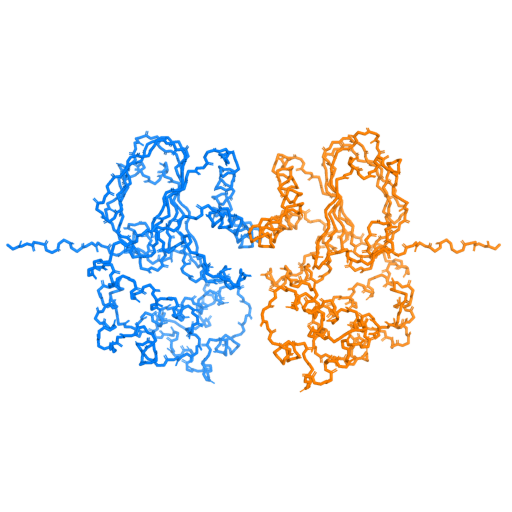 A O 1
ATOM 1344 N N . LEU A 1 167 ? 6.871 -5.746 -12.031 1 96.5 167 LEU A N 1
ATOM 1345 C CA . LEU A 1 167 ? 6.684 -7.023 -12.711 1 96.5 167 LEU A CA 1
ATOM 1346 C C . LEU A 1 167 ? 5.516 -6.953 -13.695 1 96.5 167 LEU A C 1
ATOM 1348 O O . LEU A 1 167 ? 5.641 -7.379 -14.844 1 96.5 167 LEU A O 1
ATOM 1352 N N . ASN A 1 168 ? 4.469 -6.406 -13.219 1 94.94 168 ASN A N 1
ATOM 1353 C CA . ASN A 1 168 ? 3.258 -6.387 -14.031 1 94.94 168 ASN A CA 1
ATOM 1354 C C . ASN A 1 168 ? 3.434 -5.535 -15.281 1 94.94 168 ASN A C 1
ATOM 1356 O O . ASN A 1 168 ? 2.857 -5.832 -16.328 1 94.94 168 ASN A O 1
ATOM 1360 N N . ARG A 1 169 ? 4.191 -4.395 -15.164 1 94.62 169 ARG A N 1
ATOM 1361 C CA . ARG A 1 169 ? 4.473 -3.531 -16.312 1 94.62 169 ARG A CA 1
ATOM 1362 C C . ARG A 1 169 ? 5.23 -4.285 -17.391 1 94.62 169 ARG A C 1
ATOM 1364 O O . ARG A 1 169 ? 5.227 -3.881 -18.547 1 94.62 169 ARG A O 1
ATOM 1371 N N . ARG A 1 170 ? 5.84 -5.426 -17.125 1 94.06 170 ARG A N 1
ATOM 1372 C CA . ARG A 1 170 ? 6.699 -6.156 -18.047 1 94.06 170 ARG A CA 1
ATOM 1373 C C . ARG A 1 170 ? 6.062 -7.48 -18.453 1 94.06 170 ARG A C 1
ATOM 1375 O O . ARG A 1 170 ? 6.695 -8.297 -19.125 1 94.06 170 ARG A O 1
ATOM 1382 N N . TYR A 1 171 ? 4.898 -7.629 -17.969 1 91.12 171 TYR A N 1
ATOM 1383 C CA . TYR A 1 171 ? 4.16 -8.852 -18.266 1 91.12 171 TYR A CA 1
ATOM 1384 C C . TYR A 1 171 ? 3.932 -8.984 -19.766 1 91.12 171 TYR A C 1
ATOM 1386 O O . TYR A 1 171 ? 3.531 -8.031 -20.438 1 91.12 171 TYR A O 1
ATOM 1394 N N . ARG A 1 172 ? 4.242 -10.141 -20.25 1 88.56 172 ARG A N 1
ATOM 1395 C CA . ARG A 1 172 ? 3.955 -10.523 -21.641 1 88.56 172 ARG A CA 1
ATOM 1396 C C . ARG A 1 172 ? 3.123 -11.797 -21.703 1 88.56 172 ARG A C 1
ATOM 1398 O O . ARG A 1 172 ? 3.613 -12.883 -21.375 1 88.56 172 ARG A O 1
ATOM 1405 N N . PRO A 1 173 ? 1.861 -11.586 -22.109 1 85.94 173 PRO A N 1
ATOM 1406 C CA . PRO A 1 173 ? 1.027 -12.789 -22.172 1 85.94 173 PRO A CA 1
ATOM 1407 C C . PRO A 1 173 ? 1.616 -13.875 -23.078 1 85.94 173 PRO A C 1
ATOM 1409 O O . PRO A 1 173 ? 2.154 -13.562 -24.141 1 85.94 173 PRO A O 1
ATOM 1412 N N . GLN A 1 174 ? 1.733 -15.047 -22.531 1 80.19 174 GLN A N 1
ATOM 1413 C CA . GLN A 1 174 ? 2.195 -16.188 -23.312 1 80.19 174 GLN A CA 1
ATOM 1414 C C . GLN A 1 174 ? 1.033 -17.094 -23.688 1 80.19 174 GLN A C 1
ATOM 1416 O O . GLN A 1 174 ? 0.025 -17.156 -22.984 1 80.19 174 GLN A O 1
ATOM 1421 N N . LEU A 1 175 ? 1.2 -17.641 -24.844 1 76.19 175 LEU A N 1
ATOM 1422 C CA . LEU A 1 175 ? 0.224 -18.641 -25.25 1 76.19 175 LEU A CA 1
ATOM 1423 C C . LEU A 1 175 ? 0.409 -19.922 -24.438 1 76.19 175 LEU A C 1
ATOM 1425 O O . LEU A 1 175 ? 1.526 -20.438 -24.328 1 76.19 175 LEU A O 1
ATOM 1429 N N . ILE A 1 176 ? -0.535 -20.266 -23.672 1 70.88 176 ILE A N 1
ATOM 1430 C CA . ILE A 1 176 ? -0.453 -21.484 -22.875 1 70.88 176 ILE A CA 1
ATOM 1431 C C . ILE A 1 176 ? -1.063 -22.656 -23.625 1 70.88 176 ILE A C 1
ATOM 1433 O O . ILE A 1 176 ? -2.164 -22.547 -24.172 1 70.88 176 ILE A O 1
ATOM 1437 N N . THR A 1 177 ? -0.154 -23.609 -23.828 1 72.81 177 THR A N 1
ATOM 1438 C CA . THR A 1 177 ? -0.689 -24.828 -24.422 1 72.81 177 THR A CA 1
ATOM 1439 C C . THR A 1 177 ? -1.641 -25.516 -23.453 1 72.81 177 THR A C 1
ATOM 1441 O O . THR A 1 177 ? -1.309 -25.719 -22.281 1 72.81 177 THR A O 1
ATOM 1444 N N . GLU A 1 178 ? -2.793 -25.719 -23.891 1 75.06 178 GLU A N 1
ATOM 1445 C CA . GLU A 1 178 ? -3.834 -26.312 -23.062 1 75.06 178 GLU A CA 1
ATOM 1446 C C . GLU A 1 178 ? -3.771 -27.844 -23.109 1 75.06 178 GLU A C 1
ATOM 1448 O O . GLU A 1 178 ? -4.164 -28.453 -24.109 1 75.06 178 GLU A O 1
ATOM 1453 N N . ASP A 1 179 ? -2.977 -28.453 -22.156 1 81.69 179 ASP A N 1
ATOM 1454 C CA . ASP A 1 179 ? -3.117 -29.906 -21.969 1 81.69 179 ASP A CA 1
ATOM 1455 C C . ASP A 1 179 ? -3.982 -30.219 -20.75 1 81.69 179 ASP A C 1
ATOM 1457 O O . ASP A 1 179 ? -4.543 -29.312 -20.141 1 81.69 179 ASP A O 1
ATOM 1461 N N . LYS A 1 180 ? -4.219 -31.547 -20.594 1 84.69 180 LYS A N 1
ATOM 1462 C CA . LYS A 1 180 ? -5.133 -31.969 -19.531 1 84.69 180 LYS A CA 1
ATOM 1463 C C . LYS A 1 180 ? -4.645 -31.516 -18.172 1 84.69 180 LYS A C 1
ATOM 1465 O O . LYS A 1 180 ? -5.438 -31.062 -17.344 1 84.69 180 LYS A O 1
ATOM 1470 N N . ALA A 1 181 ? -3.422 -31.688 -17.969 1 83.5 181 ALA A N 1
ATOM 1471 C CA . ALA A 1 181 ? -2.828 -31.297 -16.688 1 83.5 181 ALA A CA 1
ATOM 1472 C C . ALA A 1 181 ? -2.971 -29.797 -16.453 1 83.5 181 ALA A C 1
ATOM 1474 O O . ALA A 1 181 ? -3.307 -29.359 -15.352 1 83.5 181 ALA A O 1
ATOM 1475 N N . GLU A 1 182 ? -2.766 -29.094 -17.484 1 86.25 182 GLU A N 1
ATOM 1476 C CA . GLU A 1 182 ? -2.883 -27.641 -17.375 1 86.25 182 GLU A CA 1
ATOM 1477 C C . GLU A 1 182 ? -4.328 -27.219 -17.125 1 86.25 182 GLU A C 1
ATOM 1479 O O . GLU A 1 182 ? -4.586 -26.25 -16.406 1 86.25 182 GLU A O 1
ATOM 1484 N N . ARG A 1 183 ? -5.199 -27.891 -17.672 1 88.31 183 ARG A N 1
ATOM 1485 C CA . ARG A 1 183 ? -6.613 -27.609 -17.438 1 88.31 183 ARG A CA 1
ATOM 1486 C C . ARG A 1 183 ? -6.98 -27.797 -15.977 1 88.31 183 ARG A C 1
ATOM 1488 O O . ARG A 1 183 ? -7.691 -26.969 -15.398 1 88.31 183 ARG A O 1
ATOM 1495 N N . LYS A 1 184 ? -6.512 -28.906 -15.383 1 90.38 184 LYS A N 1
ATOM 1496 C CA . LYS A 1 184 ? -6.75 -29.156 -13.969 1 90.38 184 LYS A CA 1
ATOM 1497 C C . LYS A 1 184 ? -6.184 -28.031 -13.109 1 90.38 184 LYS A C 1
ATOM 1499 O O . LYS A 1 184 ? -6.852 -27.547 -12.188 1 90.38 184 LYS A O 1
ATOM 1504 N N . ARG A 1 185 ? -5.043 -27.656 -13.469 1 88.88 185 ARG A N 1
ATOM 1505 C CA . ARG A 1 185 ? -4.375 -26.609 -12.711 1 88.88 185 ARG A CA 1
ATOM 1506 C C . ARG A 1 185 ? -5.117 -25.281 -12.844 1 88.88 185 ARG A C 1
ATOM 1508 O O . ARG A 1 185 ? -5.27 -24.547 -11.859 1 88.88 185 ARG A O 1
ATOM 1515 N N . THR A 1 186 ? -5.543 -25.016 -13.984 1 88.25 186 THR A N 1
ATOM 1516 C CA . THR A 1 186 ? -6.297 -23.797 -14.234 1 88.25 186 THR A CA 1
ATOM 1517 C C . THR A 1 186 ? -7.574 -23.766 -13.398 1 88.25 186 THR A C 1
ATOM 1519 O O . THR A 1 186 ? -7.906 -22.75 -12.797 1 88.25 186 THR A O 1
ATOM 1522 N N . VAL A 1 187 ? -8.188 -24.859 -13.359 1 92.06 187 VAL A N 1
ATOM 1523 C CA . VAL A 1 187 ? -9.406 -25 -12.57 1 92.06 187 VAL A CA 1
ATOM 1524 C C . VAL A 1 187 ? -9.102 -24.734 -11.102 1 92.06 187 VAL A C 1
ATOM 1526 O O . VAL A 1 187 ? -9.812 -23.984 -10.43 1 92.06 187 VAL A O 1
ATOM 1529 N N . MET A 1 188 ? -8.055 -25.297 -10.633 1 92.56 188 MET A N 1
ATOM 1530 C CA . MET A 1 188 ? -7.707 -25.172 -9.219 1 92.56 188 MET A CA 1
ATOM 1531 C C . MET A 1 188 ? -7.27 -23.75 -8.891 1 92.56 188 MET A C 1
ATOM 1533 O O . MET A 1 188 ? -7.555 -23.25 -7.801 1 92.56 188 MET A O 1
ATOM 1537 N N . ARG A 1 189 ? -6.602 -23.125 -9.805 1 90.06 189 ARG A N 1
ATOM 1538 C CA . ARG A 1 189 ? -6.234 -21.719 -9.602 1 90.06 189 ARG A CA 1
ATOM 1539 C C . ARG A 1 189 ? -7.473 -20.844 -9.523 1 90.06 189 ARG A C 1
ATOM 1541 O O . ARG A 1 189 ? -7.535 -19.922 -8.703 1 90.06 189 ARG A O 1
ATOM 1548 N N . HIS A 1 190 ? -8.398 -21.141 -10.352 1 91.12 190 HIS A N 1
ATOM 1549 C CA . HIS A 1 190 ? -9.656 -20.406 -10.312 1 91.12 190 HIS A CA 1
ATOM 1550 C C . HIS A 1 190 ? -10.383 -20.625 -8.992 1 91.12 190 HIS A C 1
ATOM 1552 O O . HIS A 1 190 ? -10.891 -19.672 -8.391 1 91.12 190 HIS A O 1
ATOM 1558 N N . PHE A 1 191 ? -10.398 -21.906 -8.617 1 94.69 191 PHE A N 1
ATOM 1559 C CA . PHE A 1 191 ? -11.016 -22.25 -7.34 1 94.69 191 PHE A CA 1
ATOM 1560 C C . PHE A 1 191 ? -10.359 -21.469 -6.199 1 94.69 191 PHE A C 1
ATOM 1562 O O . PHE A 1 191 ? -11.047 -20.859 -5.379 1 94.69 191 PHE A O 1
ATOM 1569 N N . SER A 1 192 ? -9.094 -21.422 -6.113 1 92.06 192 SER A N 1
ATOM 1570 C CA . SER A 1 192 ? -8.336 -20.734 -5.074 1 92.06 192 SER A CA 1
ATOM 1571 C C . SER A 1 192 ? -8.641 -19.234 -5.074 1 92.06 192 SER A C 1
ATOM 1573 O O . SER A 1 192 ? -8.781 -18.625 -4.012 1 92.06 192 SER A O 1
ATOM 1575 N N . ARG A 1 193 ? -8.758 -18.672 -6.23 1 89.88 193 ARG A N 1
ATOM 1576 C CA . ARG A 1 193 ? -9.086 -17.266 -6.344 1 89.88 193 ARG A CA 1
ATOM 1577 C C . ARG A 1 193 ? -10.477 -16.984 -5.785 1 89.88 193 ARG A C 1
ATOM 1579 O O . ARG A 1 193 ? -10.688 -15.969 -5.105 1 89.88 193 ARG A O 1
ATOM 1586 N N . LEU A 1 194 ? -11.352 -17.828 -6.125 1 93.25 194 LEU A N 1
ATOM 1587 C CA . LEU A 1 194 ? -12.711 -17.672 -5.621 1 93.25 194 LEU A CA 1
ATOM 1588 C C . LEU A 1 194 ? -12.742 -17.75 -4.098 1 93.25 194 LEU A C 1
ATOM 1590 O O . LEU A 1 194 ? -13.453 -17 -3.443 1 93.25 194 LEU A O 1
ATOM 1594 N N . ILE A 1 195 ? -11.953 -18.672 -3.59 1 94.31 195 ILE A N 1
ATOM 1595 C CA . ILE A 1 195 ? -11.867 -18.797 -2.139 1 94.31 195 ILE A CA 1
ATOM 1596 C C . ILE A 1 195 ? -11.398 -17.469 -1.537 1 94.31 195 ILE A C 1
ATOM 1598 O O . ILE A 1 195 ? -12.016 -16.953 -0.595 1 94.31 195 ILE A O 1
ATOM 1602 N N . GLU A 1 196 ? -10.406 -16.906 -2.07 1 91.44 196 GLU A N 1
ATOM 1603 C CA . GLU A 1 196 ? -9.859 -15.664 -1.544 1 91.44 196 GLU A CA 1
ATOM 1604 C C . GLU A 1 196 ? -10.883 -14.531 -1.612 1 91.44 196 GLU A C 1
ATOM 1606 O O . GLU A 1 196 ? -10.906 -13.648 -0.752 1 91.44 196 GLU A O 1
ATOM 1611 N N . SER A 1 197 ? -11.742 -14.641 -2.512 1 90.44 197 SER A N 1
ATOM 1612 C CA . SER A 1 197 ? -12.719 -13.578 -2.723 1 90.44 197 SER A CA 1
ATOM 1613 C C . SER A 1 197 ? -13.953 -13.789 -1.858 1 90.44 197 SER A C 1
ATOM 1615 O O . SER A 1 197 ? -14.68 -12.836 -1.564 1 90.44 197 SER A O 1
ATOM 1617 N N . HIS A 1 198 ? -14.164 -15.07 -1.38 1 93.38 198 HIS A N 1
ATOM 1618 C CA . HIS A 1 198 ? -15.484 -15.336 -0.828 1 93.38 198 HIS A CA 1
ATOM 1619 C C . HIS A 1 198 ? -15.391 -16.141 0.47 1 93.38 198 HIS A C 1
ATOM 1621 O O . HIS A 1 198 ? -16.406 -16.547 1.022 1 93.38 198 HIS A O 1
ATOM 1627 N N . TYR A 1 199 ? -14.281 -16.359 0.995 1 92.69 199 TYR A N 1
ATOM 1628 C CA . TYR A 1 199 ? -14.094 -17.297 2.102 1 92.69 199 TYR A CA 1
ATOM 1629 C C . TYR A 1 199 ? -14.898 -16.875 3.32 1 92.69 199 TYR A C 1
ATOM 1631 O O . TYR A 1 199 ? -15.219 -17.688 4.18 1 92.69 199 TYR A O 1
ATOM 1639 N N . ARG A 1 200 ? -15.305 -15.594 3.445 1 94.56 200 ARG A N 1
ATOM 1640 C CA . ARG A 1 200 ? -16.031 -15.125 4.621 1 94.56 200 ARG A CA 1
ATOM 1641 C C . ARG A 1 200 ? -17.531 -15.242 4.422 1 94.56 200 ARG A C 1
ATOM 1643 O O . ARG A 1 200 ? -18.312 -15.008 5.355 1 94.56 200 ARG A O 1
ATOM 1650 N N . GLU A 1 201 ? -17.922 -15.523 3.25 1 94.56 201 GLU A N 1
ATOM 1651 C CA . GLU A 1 201 ? -19.344 -15.531 2.914 1 94.56 201 GLU A CA 1
ATOM 1652 C C . GLU A 1 201 ? -19.969 -16.891 3.209 1 94.56 201 GLU A C 1
ATOM 1654 O O . GLU A 1 201 ? -21.188 -17.047 3.117 1 94.56 201 GLU A O 1
ATOM 1659 N N . HIS A 1 202 ? -19.188 -17.859 3.461 1 93.69 202 HIS A N 1
ATOM 1660 C CA . HIS A 1 202 ? -19.641 -19.219 3.742 1 93.69 202 HIS A CA 1
ATOM 1661 C C . HIS A 1 202 ? -20.516 -19.75 2.617 1 93.69 202 HIS A C 1
ATOM 1663 O O . HIS A 1 202 ? -21.578 -20.344 2.877 1 93.69 202 HIS A O 1
ATOM 1669 N N . MET A 1 203 ? -20.125 -19.469 1.433 1 94.25 203 MET A N 1
ATOM 1670 C CA . MET A 1 203 ? -20.781 -20.031 0.261 1 94.25 203 MET A CA 1
ATOM 1671 C C . MET A 1 203 ? -20.625 -21.547 0.238 1 94.25 203 MET A C 1
ATOM 1673 O O . MET A 1 203 ? -19.562 -22.078 0.525 1 94.25 203 MET A O 1
ATOM 1677 N N . PRO A 1 204 ? -21.781 -22.234 -0.087 1 95.56 204 PRO A N 1
ATOM 1678 C CA . PRO A 1 204 ? -21.688 -23.688 -0.176 1 95.56 204 PRO A CA 1
ATOM 1679 C C . PRO A 1 204 ? -20.75 -24.141 -1.297 1 95.56 204 PRO A C 1
ATOM 1681 O O . PRO A 1 204 ? -20.547 -23.406 -2.268 1 95.56 204 PRO A O 1
ATOM 1684 N N . LEU A 1 205 ? -20.266 -25.359 -1.211 1 96.38 205 LEU A N 1
ATOM 1685 C CA . LEU A 1 205 ? -19.328 -25.906 -2.191 1 96.38 205 LEU A CA 1
ATOM 1686 C C . LEU A 1 205 ? -19.969 -25.953 -3.578 1 96.38 205 LEU A C 1
ATOM 1688 O O . LEU A 1 205 ? -19.266 -25.781 -4.586 1 96.38 205 LEU A O 1
ATOM 1692 N N . THR A 1 206 ? -21.266 -26.156 -3.566 1 96.88 206 THR A N 1
ATOM 1693 C CA . THR A 1 206 ? -21.984 -26.188 -4.836 1 96.88 206 THR A CA 1
ATOM 1694 C C . THR A 1 206 ? -21.844 -24.859 -5.57 1 96.88 206 THR A C 1
ATOM 1696 O O . THR A 1 206 ? -21.75 -24.812 -6.797 1 96.88 206 THR A O 1
ATOM 1699 N N . GLY A 1 207 ? -21.859 -23.828 -4.82 1 97 207 GLY A N 1
ATOM 1700 C CA . GLY A 1 207 ? -21.656 -22.516 -5.406 1 97 207 GLY A CA 1
ATOM 1701 C C . GLY A 1 207 ? -20.297 -22.344 -6.039 1 97 207 GLY A C 1
ATOM 1702 O O . GLY A 1 207 ? -20.172 -21.828 -7.152 1 97 207 GLY A O 1
ATOM 1703 N N . TYR A 1 208 ? -19.219 -22.812 -5.344 1 96.5 208 TYR A N 1
ATOM 1704 C CA . TYR A 1 208 ? -17.875 -22.766 -5.875 1 96.5 208 TYR A CA 1
ATOM 1705 C C . TYR A 1 208 ? -17.734 -23.625 -7.121 1 96.5 208 TYR A C 1
ATOM 1707 O O . TYR A 1 208 ? -17.188 -23.203 -8.141 1 96.5 208 TYR A O 1
ATOM 1715 N N . ALA A 1 209 ? -18.25 -24.797 -7.016 1 97.31 209 ALA A N 1
ATOM 1716 C CA . ALA A 1 209 ? -18.172 -25.75 -8.117 1 97.31 209 ALA A CA 1
ATOM 1717 C C . ALA A 1 209 ? -18.828 -25.203 -9.375 1 97.31 209 ALA A C 1
ATOM 1719 O O . ALA A 1 209 ? -18.281 -25.297 -10.469 1 97.31 209 ALA A O 1
ATOM 1720 N N . ARG A 1 210 ? -19.938 -24.578 -9.211 1 96.94 210 ARG A N 1
ATOM 1721 C CA . ARG A 1 210 ? -20.672 -23.984 -10.336 1 96.94 210 ARG A CA 1
ATOM 1722 C C . ARG A 1 210 ? -19.844 -22.891 -10.992 1 96.94 210 ARG A C 1
ATOM 1724 O O . ARG A 1 210 ? -19.781 -22.812 -12.227 1 96.94 210 ARG A O 1
ATOM 1731 N N . ARG A 1 211 ? -19.234 -22.125 -10.211 1 95.56 211 ARG A N 1
ATOM 1732 C CA . ARG A 1 211 ? -18.469 -21 -10.727 1 95.56 211 ARG A CA 1
ATOM 1733 C C . ARG A 1 211 ? -17.203 -21.469 -11.453 1 95.56 211 ARG A C 1
ATOM 1735 O O . ARG A 1 211 ? -16.766 -20.828 -12.406 1 95.56 211 ARG A O 1
ATOM 1742 N N . VAL A 1 212 ? -16.672 -22.531 -10.961 1 94.88 212 VAL A N 1
ATOM 1743 C CA . VAL A 1 212 ? -15.469 -23.078 -11.578 1 94.88 212 VAL A CA 1
ATOM 1744 C C . VAL A 1 212 ? -15.852 -23.938 -12.781 1 94.88 212 VAL A C 1
ATOM 1746 O O . VAL A 1 212 ? -15.016 -24.203 -13.656 1 94.88 212 VAL A O 1
ATOM 1749 N N . GLY A 1 213 ? -17.062 -24.422 -12.844 1 95.94 213 GLY A N 1
ATOM 1750 C CA . GLY A 1 213 ? -17.578 -25.172 -13.984 1 95.94 213 GLY A CA 1
ATOM 1751 C C . GLY A 1 213 ? -17.375 -26.672 -13.859 1 95.94 213 GLY A C 1
ATOM 1752 O O . GLY A 1 213 ? -17.125 -27.344 -14.859 1 95.94 213 GLY A O 1
ATOM 1753 N N . ILE A 1 214 ? -17.359 -27.188 -12.711 1 96.94 214 ILE A N 1
ATOM 1754 C CA . ILE A 1 214 ? -17.188 -28.625 -12.508 1 96.94 214 ILE A CA 1
ATOM 1755 C C . ILE A 1 214 ? -18.141 -29.109 -11.422 1 96.94 214 ILE A C 1
ATOM 1757 O O . ILE A 1 214 ? -18.844 -28.297 -10.797 1 96.94 214 ILE A O 1
ATOM 1761 N N . SER A 1 215 ? -18.25 -30.391 -11.242 1 97.06 215 SER A N 1
ATOM 1762 C CA . SER A 1 215 ? -19.078 -30.953 -10.18 1 97.06 215 SER A CA 1
ATOM 1763 C C . SER A 1 215 ? -18.375 -30.875 -8.828 1 97.06 215 SER A C 1
ATOM 1765 O O . SER A 1 215 ? -17.156 -30.766 -8.766 1 97.06 215 SER A O 1
ATOM 1767 N N . VAL A 1 216 ? -19.172 -30.969 -7.812 1 97.38 216 VAL A N 1
ATOM 1768 C CA . VAL A 1 216 ? -18.625 -30.984 -6.461 1 97.38 216 VAL A CA 1
ATOM 1769 C C . VAL A 1 216 ? -17.719 -32.188 -6.27 1 97.38 216 VAL A C 1
ATOM 1771 O O . VAL A 1 216 ? -16.672 -32.094 -5.629 1 97.38 216 VAL A O 1
ATOM 1774 N N . THR A 1 217 ? -18.094 -33.281 -6.836 1 97.62 217 THR A N 1
ATOM 1775 C CA . THR A 1 217 ? -17.312 -34.5 -6.754 1 97.62 217 THR A CA 1
ATOM 1776 C C . THR A 1 217 ? -15.945 -34.312 -7.398 1 97.62 217 THR A C 1
ATOM 1778 O O . THR A 1 217 ? -14.914 -34.656 -6.809 1 97.62 217 THR A O 1
ATOM 1781 N N . HIS A 1 218 ? -15.961 -33.781 -8.523 1 97.31 218 HIS A N 1
ATOM 1782 C CA . HIS A 1 218 ? -14.703 -33.5 -9.219 1 97.31 218 HIS A CA 1
ATOM 1783 C C . HIS A 1 218 ? -13.852 -32.5 -8.469 1 97.31 218 HIS A C 1
ATOM 1785 O O . HIS A 1 218 ? -12.625 -32.625 -8.398 1 97.31 218 HIS A O 1
ATOM 1791 N N . LEU A 1 219 ? -14.477 -31.484 -7.965 1 97.31 219 LEU A N 1
ATOM 1792 C CA . LEU A 1 219 ? -13.758 -30.484 -7.164 1 97.31 219 LEU A CA 1
ATOM 1793 C C . LEU A 1 219 ? -13.07 -31.141 -5.973 1 97.31 219 LEU A C 1
ATOM 1795 O O . LEU A 1 219 ? -11.906 -30.875 -5.691 1 97.31 219 LEU A O 1
ATOM 1799 N N . ASN A 1 220 ? -13.75 -31.984 -5.309 1 96.56 220 ASN A N 1
ATOM 1800 C CA . ASN A 1 220 ? -13.172 -32.688 -4.176 1 96.56 220 ASN A CA 1
ATOM 1801 C C . ASN A 1 220 ? -12 -33.562 -4.605 1 96.56 220 ASN A C 1
ATOM 1803 O O . ASN A 1 220 ? -10.984 -33.656 -3.908 1 96.56 220 ASN A O 1
ATOM 1807 N N . TYR A 1 221 ? -12.219 -34.219 -5.676 1 96.31 221 TYR A N 1
ATOM 1808 C CA . TYR A 1 221 ? -11.141 -35.062 -6.219 1 96.31 221 TYR A CA 1
ATOM 1809 C C . TYR A 1 221 ? -9.883 -34.219 -6.453 1 96.31 221 TYR A C 1
ATOM 1811 O O . TYR A 1 221 ? -8.797 -34.594 -6.004 1 96.31 221 TYR A O 1
ATOM 1819 N N . LEU A 1 222 ? -10.047 -33.094 -7.129 1 94.56 222 LEU A N 1
ATOM 1820 C CA . LEU A 1 222 ? -8.922 -32.219 -7.434 1 94.56 222 LEU A CA 1
ATOM 1821 C C . LEU A 1 222 ? -8.297 -31.672 -6.152 1 94.56 222 LEU A C 1
ATOM 1823 O O . LEU A 1 222 ? -7.074 -31.547 -6.059 1 94.56 222 LEU A O 1
ATOM 1827 N N . CYS A 1 223 ? -9.094 -31.328 -5.141 1 94.56 223 CYS A N 1
ATOM 1828 C CA . CYS A 1 223 ? -8.578 -30.797 -3.879 1 94.56 223 CYS A CA 1
ATOM 1829 C C . CYS A 1 223 ? -7.738 -31.844 -3.158 1 94.56 223 CYS A C 1
ATOM 1831 O O . CYS A 1 223 ? -6.691 -31.516 -2.594 1 94.56 223 CYS A O 1
ATOM 1833 N N . HIS A 1 224 ? -8.195 -33.062 -3.217 1 93.81 224 HIS A N 1
ATOM 1834 C CA . HIS A 1 224 ? -7.383 -34.125 -2.625 1 93.81 224 HIS A CA 1
ATOM 1835 C C . HIS A 1 224 ? -6.051 -34.25 -3.354 1 93.81 224 HIS A C 1
ATOM 1837 O O . HIS A 1 224 ? -5.012 -34.469 -2.721 1 93.81 224 HIS A O 1
ATOM 1843 N N . GLU A 1 225 ? -6.129 -34.125 -4.598 1 89.94 225 GLU A N 1
ATOM 1844 C CA . GLU A 1 225 ? -4.93 -34.281 -5.422 1 89.94 225 GLU A CA 1
ATOM 1845 C C . GLU A 1 225 ? -3.936 -33.156 -5.156 1 89.94 225 GLU A C 1
ATOM 1847 O O . GLU A 1 225 ? -2.736 -33.406 -5.012 1 89.94 225 GLU A O 1
ATOM 1852 N N . PHE A 1 226 ? -4.426 -31.938 -5.008 1 88.94 226 PHE A N 1
ATOM 1853 C CA . PHE A 1 226 ? -3.529 -30.781 -5.012 1 88.94 226 PHE A CA 1
ATOM 1854 C C . PHE A 1 226 ? -3.303 -30.266 -3.598 1 88.94 226 PHE A C 1
ATOM 1856 O O . PHE A 1 226 ? -2.277 -29.656 -3.314 1 88.94 226 PHE A O 1
ATOM 1863 N N . TYR A 1 227 ? -4.301 -30.484 -2.656 1 88.06 227 TYR A N 1
ATOM 1864 C CA . TYR A 1 227 ? -4.215 -29.906 -1.32 1 88.06 227 TYR A CA 1
ATOM 1865 C C . TYR A 1 227 ? -4.133 -31 -0.26 1 88.06 227 TYR A C 1
ATOM 1867 O O . TYR A 1 227 ? -3.828 -30.719 0.903 1 88.06 227 TYR A O 1
ATOM 1875 N N . GLY A 1 228 ? -4.441 -32.219 -0.609 1 89 228 GLY A N 1
ATOM 1876 C CA . GLY A 1 228 ? -4.391 -33.344 0.327 1 89 228 GLY A CA 1
ATOM 1877 C C . GLY A 1 228 ? -5.594 -33.375 1.252 1 89 228 GLY A C 1
ATOM 1878 O O . GLY A 1 228 ? -5.586 -34.125 2.246 1 89 228 GLY A O 1
ATOM 1879 N N . CYS A 1 229 ? -6.602 -32.594 0.934 1 91.31 229 CYS A N 1
ATOM 1880 C CA . CYS A 1 229 ? -7.816 -32.594 1.738 1 91.31 229 CYS A CA 1
ATOM 1881 C C . CYS A 1 229 ? -9.031 -32.219 0.898 1 91.31 229 CYS A C 1
ATOM 1883 O O . CYS A 1 229 ? -8.906 -31.984 -0.305 1 91.31 229 CYS A O 1
ATOM 1885 N N . SER A 1 230 ? -10.195 -32.281 1.465 1 95.19 230 SER A N 1
ATOM 1886 C CA . SER A 1 230 ? -11.43 -31.984 0.75 1 95.19 230 SER A CA 1
ATOM 1887 C C . SER A 1 230 ? -11.547 -30.5 0.437 1 95.19 230 SER A C 1
ATOM 1889 O O . SER A 1 230 ? -10.836 -29.672 1.022 1 95.19 230 SER A O 1
ATOM 1891 N N . ALA A 1 231 ? -12.453 -30.188 -0.498 1 95.62 231 ALA A N 1
ATOM 1892 C CA . ALA A 1 231 ? -12.727 -28.797 -0.829 1 95.62 231 ALA A CA 1
ATOM 1893 C C . ALA A 1 231 ? -13.133 -28 0.413 1 95.62 231 ALA A C 1
ATOM 1895 O O . ALA A 1 231 ? -12.688 -26.875 0.615 1 95.62 231 ALA A O 1
ATOM 1896 N N . LEU A 1 232 ? -13.914 -28.578 1.193 1 94.81 232 LEU A N 1
ATOM 1897 C CA . LEU A 1 232 ? -14.328 -27.938 2.436 1 94.81 232 LEU A CA 1
ATOM 1898 C C . LEU A 1 232 ? -13.133 -27.719 3.365 1 94.81 232 LEU A C 1
ATOM 1900 O O . LEU A 1 232 ? -13.039 -26.703 4.047 1 94.81 232 LEU A O 1
ATOM 1904 N N . GLY A 1 233 ? -12.32 -28.703 3.387 1 93.81 233 GLY A N 1
ATOM 1905 C CA . GLY A 1 233 ? -11.094 -28.562 4.16 1 93.81 233 GLY A CA 1
ATOM 1906 C C . GLY A 1 233 ? -10.25 -27.375 3.742 1 93.81 233 GLY A C 1
ATOM 1907 O O . GLY A 1 233 ? -9.734 -26.641 4.59 1 93.81 233 GLY A O 1
ATOM 1908 N N . VAL A 1 234 ? -10.117 -27.172 2.436 1 93.56 234 VAL A N 1
ATOM 1909 C CA . VAL A 1 234 ? -9.352 -26.062 1.896 1 93.56 234 VAL A CA 1
ATOM 1910 C C . VAL A 1 234 ? -9.977 -24.734 2.35 1 93.56 234 VAL A C 1
ATOM 1912 O O . VAL A 1 234 ? -9.273 -23.828 2.795 1 93.56 234 VAL A O 1
ATOM 1915 N N . LEU A 1 235 ? -11.258 -24.688 2.328 1 94 235 LEU A N 1
ATOM 1916 C CA . LEU A 1 235 ? -12 -23.484 2.732 1 94 235 LEU A CA 1
ATOM 1917 C C . LEU A 1 235 ? -11.789 -23.203 4.215 1 94 235 LEU A C 1
ATOM 1919 O O . LEU A 1 235 ? -11.539 -22.047 4.594 1 94 235 LEU A O 1
ATOM 1923 N N . HIS A 1 236 ? -11.836 -24.172 4.961 1 93.06 236 HIS A N 1
ATOM 1924 C CA . HIS A 1 236 ? -11.703 -24.016 6.402 1 93.06 236 HIS A CA 1
ATOM 1925 C C . HIS A 1 236 ? -10.289 -23.609 6.789 1 93.06 236 HIS A C 1
ATOM 1927 O O . HIS A 1 236 ? -10.094 -22.812 7.711 1 93.06 236 HIS A O 1
ATOM 1933 N N . GLN A 1 237 ? -9.359 -24.156 6.102 1 90.56 237 GLN A N 1
ATOM 1934 C CA . GLN A 1 237 ? -7.98 -23.766 6.344 1 90.56 237 GLN A CA 1
ATOM 1935 C C . GLN A 1 237 ? -7.773 -22.281 6.062 1 90.56 237 GLN A C 1
ATOM 1937 O O . GLN A 1 237 ? -7.07 -21.594 6.805 1 90.56 237 GLN A O 1
ATOM 1942 N N . ARG A 1 238 ? -8.422 -21.797 5.039 1 92.5 238 ARG A N 1
ATOM 1943 C CA . ARG A 1 238 ? -8.32 -20.375 4.699 1 92.5 238 ARG A CA 1
ATOM 1944 C C . ARG A 1 238 ? -8.977 -19.516 5.766 1 92.5 238 ARG A C 1
ATOM 1946 O O . ARG A 1 238 ? -8.461 -18.453 6.117 1 92.5 238 ARG A O 1
ATOM 1953 N N . LEU A 1 239 ? -10.078 -19.938 6.238 1 93 239 LEU A N 1
ATOM 1954 C CA . LEU A 1 239 ? -10.773 -19.234 7.309 1 93 239 LEU A CA 1
ATOM 1955 C C . LEU A 1 239 ? -9.93 -19.188 8.578 1 93 239 LEU A C 1
ATOM 1957 O O . LEU A 1 239 ? -9.82 -18.141 9.219 1 93 239 LEU A O 1
ATOM 1961 N N . MET A 1 240 ? -9.297 -20.266 8.82 1 91.62 240 MET A N 1
ATOM 1962 C CA . MET A 1 240 ? -8.461 -20.359 10.008 1 91.62 240 MET A CA 1
ATOM 1963 C C . MET A 1 240 ? -7.254 -19.438 9.906 1 91.62 240 MET A C 1
ATOM 1965 O O . MET A 1 240 ? -6.867 -18.797 10.891 1 91.62 240 MET A O 1
ATOM 1969 N N . LEU A 1 241 ? -6.691 -19.406 8.742 1 88.88 241 LEU A N 1
ATOM 1970 C CA . LEU A 1 241 ? -5.559 -18.516 8.523 1 88.88 241 LEU A CA 1
ATOM 1971 C C . LEU A 1 241 ? -5.938 -17.078 8.852 1 88.88 241 LEU A C 1
ATOM 1973 O O . LEU A 1 241 ? -5.215 -16.391 9.578 1 88.88 241 LEU A O 1
ATOM 1977 N N . GLU A 1 242 ? -7.094 -16.641 8.422 1 91.69 242 GLU A N 1
ATOM 1978 C CA . GLU A 1 242 ? -7.551 -15.281 8.672 1 91.69 242 GLU A CA 1
ATOM 1979 C C . GLU A 1 242 ? -7.855 -15.062 10.148 1 91.69 242 GLU A C 1
ATOM 1981 O O . GLU A 1 242 ? -7.539 -14.008 10.703 1 91.69 242 GLU A O 1
ATOM 1986 N N . ALA A 1 243 ? -8.391 -16.016 10.695 1 92.19 243 ALA A N 1
ATOM 1987 C CA . ALA A 1 243 ? -8.688 -15.93 12.125 1 92.19 243 ALA A CA 1
ATOM 1988 C C . ALA A 1 243 ? -7.414 -15.75 12.945 1 92.19 243 ALA A C 1
ATOM 1990 O O . ALA A 1 243 ? -7.324 -14.836 13.766 1 92.19 243 ALA A O 1
ATOM 1991 N N . ARG A 1 244 ? -6.457 -16.594 12.664 1 90.31 244 ARG A N 1
ATOM 1992 C CA . ARG A 1 244 ? -5.199 -16.562 13.398 1 90.31 244 ARG A CA 1
ATOM 1993 C C . ARG A 1 244 ? -4.484 -15.227 13.195 1 90.31 244 ARG A C 1
ATOM 1995 O O . ARG A 1 244 ? -3.951 -14.656 14.148 1 90.31 244 ARG A O 1
ATOM 2002 N N . ARG A 1 245 ? -4.477 -14.734 12.078 1 87 245 ARG A N 1
ATOM 2003 C CA . ARG A 1 245 ? -3.82 -13.469 11.773 1 87 245 ARG A CA 1
ATOM 2004 C C . ARG A 1 245 ? -4.48 -12.312 12.516 1 87 245 ARG A C 1
ATOM 2006 O O . ARG A 1 245 ? -3.797 -11.461 13.086 1 87 245 ARG A O 1
ATOM 2013 N N . ASN A 1 246 ? -5.812 -12.289 12.492 1 89.12 246 ASN A N 1
ATOM 2014 C CA . ASN A 1 246 ? -6.516 -11.211 13.172 1 89.12 246 ASN A CA 1
ATOM 2015 C C . ASN A 1 246 ? -6.34 -11.289 14.688 1 89.12 246 ASN A C 1
ATOM 2017 O O . ASN A 1 246 ? -6.219 -10.258 15.359 1 89.12 246 ASN A O 1
ATOM 2021 N N . LEU A 1 247 ? -6.312 -12.492 15.164 1 89.31 247 LEU A N 1
ATOM 2022 C CA . LEU A 1 247 ? -6.086 -12.664 16.594 1 89.31 247 LEU A CA 1
ATOM 2023 C C . LEU A 1 247 ? -4.695 -12.172 16.984 1 89.31 247 LEU A C 1
ATOM 2025 O O . LEU A 1 247 ? -4.492 -11.68 18.094 1 89.31 247 LEU A O 1
ATOM 2029 N N . GLN A 1 248 ? -3.811 -12.312 16.078 1 84.38 248 GLN A N 1
ATOM 2030 C CA . GLN A 1 248 ? -2.42 -11.961 16.344 1 84.38 248 GLN A CA 1
ATOM 2031 C C . GLN A 1 248 ? -2.182 -10.461 16.141 1 84.38 248 GLN A C 1
ATOM 2033 O O . GLN A 1 248 ? -1.443 -9.836 16.906 1 84.38 248 GLN A O 1
ATOM 2038 N N . TYR A 1 249 ? -2.787 -9.891 15.156 1 78.62 249 TYR A N 1
ATOM 2039 C CA . TYR A 1 249 ? -2.309 -8.594 14.688 1 78.62 249 TYR A CA 1
ATOM 2040 C C . TYR A 1 249 ? -3.336 -7.504 14.961 1 78.62 249 TYR A C 1
ATOM 2042 O O . TYR A 1 249 ? -3.068 -6.32 14.742 1 78.62 249 TYR A O 1
ATOM 2050 N N . THR A 1 250 ? -4.484 -7.852 15.398 1 82.69 250 THR A N 1
ATOM 2051 C CA . THR A 1 250 ? -5.504 -6.844 15.656 1 82.69 250 THR A CA 1
ATOM 2052 C C . THR A 1 250 ? -6.035 -6.961 17.078 1 82.69 250 THR A C 1
ATOM 2054 O O . THR A 1 250 ? -5.738 -7.93 17.781 1 82.69 250 THR A O 1
ATOM 2057 N N . SER A 1 251 ? -6.777 -5.945 17.469 1 86.25 251 SER A N 1
ATOM 2058 C CA . SER A 1 251 ? -7.379 -5.941 18.797 1 86.25 251 SER A CA 1
ATOM 2059 C C . SER A 1 251 ? -8.867 -6.277 18.734 1 86.25 251 SER A C 1
ATOM 2061 O O . SER A 1 251 ? -9.617 -5.996 19.672 1 86.25 251 SER A O 1
ATOM 2063 N N . MET A 1 252 ? -9.25 -6.801 17.656 1 90.62 252 MET A N 1
ATOM 2064 C CA . MET A 1 252 ? -10.656 -7.176 17.531 1 90.62 252 MET A CA 1
ATOM 2065 C C . MET A 1 252 ? -11.062 -8.133 18.641 1 90.62 252 MET A C 1
ATOM 2067 O O . MET A 1 252 ? -10.305 -9.039 19 1 90.62 252 MET A O 1
ATOM 2071 N N . THR A 1 253 ? -12.242 -7.855 19.156 1 94.56 253 THR A N 1
ATOM 2072 C CA . THR A 1 253 ? -12.797 -8.844 20.078 1 94.56 253 THR A CA 1
ATOM 2073 C C . THR A 1 253 ? -13.18 -10.117 19.344 1 94.56 253 THR A C 1
ATOM 2075 O O . THR A 1 253 ? -13.266 -10.133 18.109 1 94.56 253 THR A O 1
ATOM 2078 N N . ILE A 1 254 ? -13.398 -11.156 20.156 1 95.75 254 ILE A N 1
ATOM 2079 C CA . ILE A 1 254 ? -13.789 -12.43 19.547 1 95.75 254 ILE A CA 1
ATOM 2080 C C . ILE A 1 254 ? -15.117 -12.266 18.812 1 95.75 254 ILE A C 1
ATOM 2082 O O . ILE A 1 254 ? -15.305 -12.836 17.734 1 95.75 254 ILE A O 1
ATOM 2086 N N . ALA A 1 255 ? -16 -11.5 19.391 1 95.81 255 ALA A N 1
ATOM 2087 C CA . ALA A 1 255 ? -17.297 -11.25 18.766 1 95.81 255 ALA A CA 1
ATOM 2088 C C . ALA A 1 255 ? -17.125 -10.5 17.453 1 95.81 255 ALA A C 1
ATOM 2090 O O . ALA A 1 255 ? -17.734 -10.859 16.438 1 95.81 255 ALA A O 1
ATOM 2091 N N . GLN A 1 256 ? -16.281 -9.508 17.453 1 94.25 256 GLN A N 1
ATOM 2092 C CA . GLN A 1 256 ? -16 -8.727 16.25 1 94.25 256 GLN A CA 1
ATOM 2093 C C . GLN A 1 256 ? -15.359 -9.594 15.172 1 94.25 256 GLN A C 1
ATOM 2095 O O . GLN A 1 256 ? -15.727 -9.5 14 1 94.25 256 GLN A O 1
ATOM 2100 N N . LEU A 1 257 ? -14.422 -10.391 15.594 1 95.81 257 LEU A N 1
ATOM 2101 C CA . LEU A 1 257 ? -13.742 -11.281 14.656 1 95.81 257 LEU A CA 1
ATOM 2102 C C . LEU A 1 257 ? -14.711 -12.297 14.062 1 95.81 257 LEU A C 1
ATOM 2104 O O . LEU A 1 257 ? -14.672 -12.57 12.859 1 95.81 257 LEU A O 1
ATOM 2108 N N . SER A 1 258 ? -15.578 -12.812 14.914 1 96.81 258 SER A N 1
ATOM 2109 C CA . SER A 1 258 ? -16.609 -13.742 14.453 1 96.81 258 SER A CA 1
ATOM 2110 C C . SER A 1 258 ? -17.469 -13.109 13.359 1 96.81 258 SER A C 1
ATOM 2112 O O . SER A 1 258 ? -17.688 -13.711 12.312 1 96.81 258 SER A O 1
ATOM 2114 N N . ASP A 1 259 ? -17.859 -11.891 13.617 1 95 259 ASP A N 1
ATOM 2115 C CA . ASP A 1 259 ? -18.672 -11.164 12.648 1 95 259 ASP A CA 1
ATOM 2116 C C . ASP A 1 259 ? -17.891 -10.883 11.367 1 95 259 ASP A C 1
ATOM 2118 O O . ASP A 1 259 ? -18.422 -11.039 10.266 1 95 259 ASP A O 1
ATOM 2122 N N . TYR A 1 260 ? -16.688 -10.594 11.555 1 93.31 260 TYR A N 1
ATOM 2123 C CA . TYR A 1 260 ? -15.82 -10.281 10.43 1 93.31 260 TYR A CA 1
ATOM 2124 C C . TYR A 1 260 ? -15.641 -11.492 9.523 1 93.31 260 TYR A C 1
ATOM 2126 O O . TYR A 1 260 ? -15.617 -11.359 8.297 1 93.31 260 TYR A O 1
ATOM 2134 N N . LEU A 1 261 ? -15.625 -12.625 10.102 1 96.12 261 LEU A N 1
ATOM 2135 C CA . LEU A 1 261 ? -15.375 -13.852 9.359 1 96.12 261 LEU A CA 1
ATOM 2136 C C . LEU A 1 261 ? -16.672 -14.453 8.844 1 96.12 261 LEU A C 1
ATOM 2138 O O . LEU A 1 261 ? -16.672 -15.484 8.164 1 96.12 261 LEU A O 1
ATOM 2142 N N . GLY A 1 262 ? -17.781 -13.828 9.18 1 95.81 262 GLY A N 1
ATOM 2143 C CA . GLY A 1 262 ? -19.047 -14.195 8.594 1 95.81 262 GLY A CA 1
ATOM 2144 C C . GLY A 1 262 ? -19.812 -15.234 9.398 1 95.81 262 GLY A C 1
ATOM 2145 O O . GLY A 1 262 ? -20.75 -15.844 8.906 1 95.81 262 GLY A O 1
ATOM 2146 N N . PHE A 1 263 ? -19.406 -15.492 10.578 1 95.81 263 PHE A N 1
ATOM 2147 C CA . PHE A 1 263 ? -20.156 -16.422 11.43 1 95.81 263 PHE A CA 1
ATOM 2148 C C . PHE A 1 263 ? -21.391 -15.75 12 1 95.81 263 PHE A C 1
ATOM 2150 O O . PHE A 1 263 ? -21.406 -14.547 12.25 1 95.81 263 PHE A O 1
ATOM 2157 N N . THR A 1 264 ? -22.391 -16.5 12.273 1 92.12 264 THR A N 1
ATOM 2158 C CA . THR A 1 264 ? -23.656 -15.977 12.766 1 92.12 264 THR A CA 1
ATOM 2159 C C . THR A 1 264 ? -23.562 -15.656 14.25 1 92.12 264 THR A C 1
ATOM 2161 O O . THR A 1 264 ? -24.25 -14.742 14.734 1 92.12 264 THR A O 1
ATOM 2164 N N . GLU A 1 265 ? -22.75 -16.453 14.93 1 94.19 265 GLU A N 1
ATOM 2165 C CA . GLU A 1 265 ? -22.578 -16.266 16.375 1 94.19 265 GLU A CA 1
ATOM 2166 C C . GLU A 1 265 ? -21.141 -16.562 16.797 1 94.19 265 GLU A C 1
ATOM 2168 O O . GLU A 1 265 ? -20.484 -17.438 16.219 1 94.19 265 GLU A O 1
ATOM 2173 N N . ALA A 1 266 ? -20.797 -15.906 17.844 1 95.38 266 ALA A N 1
ATOM 2174 C CA . ALA A 1 266 ? -19.453 -16.062 18.375 1 95.38 266 ALA A CA 1
ATOM 2175 C C . ALA A 1 266 ? -19.219 -17.484 18.875 1 95.38 266 ALA A C 1
ATOM 2177 O O . ALA A 1 266 ? -18.094 -18 18.781 1 95.38 266 ALA A O 1
ATOM 2178 N N . ALA A 1 267 ? -20.266 -18.047 19.312 1 95.25 267 ALA A N 1
ATOM 2179 C CA . ALA A 1 267 ? -20.141 -19.422 19.828 1 95.25 267 ALA A CA 1
ATOM 2180 C C . ALA A 1 267 ? -19.781 -20.391 18.703 1 95.25 267 ALA A C 1
ATOM 2182 O O . ALA A 1 267 ? -18.984 -21.297 18.906 1 95.25 267 ALA A O 1
ATOM 2183 N N . TYR A 1 268 ? -20.422 -20.234 17.609 1 95.5 268 TYR A N 1
ATOM 2184 C CA . TYR A 1 268 ? -20.141 -21.094 16.469 1 95.5 268 TYR A CA 1
ATOM 2185 C C . TYR A 1 268 ? -18.703 -20.906 15.992 1 95.5 268 TYR A C 1
ATOM 2187 O O . TYR A 1 268 ? -18.016 -21.875 15.672 1 95.5 268 TYR A O 1
ATOM 2195 N N . PHE A 1 269 ? -18.25 -19.672 15.953 1 97.38 269 PHE A N 1
ATOM 2196 C CA . PHE A 1 269 ? -16.875 -19.391 15.578 1 97.38 269 PHE A CA 1
ATOM 2197 C C . PHE A 1 269 ? -15.906 -20.031 16.562 1 97.38 269 PHE A C 1
ATOM 2199 O O . PHE A 1 269 ? -14.922 -20.656 16.141 1 97.38 269 PHE A O 1
ATOM 2206 N N . SER A 1 270 ? -16.156 -19.938 17.812 1 96.75 270 SER A N 1
ATOM 2207 C CA . SER A 1 270 ? -15.273 -20.5 18.828 1 96.75 270 SER A CA 1
ATOM 2208 C C . SER A 1 270 ? -15.172 -22.016 18.703 1 96.75 270 SER A C 1
ATOM 2210 O O . SER A 1 270 ? -14.086 -22.578 18.844 1 96.75 270 SER A O 1
ATOM 2212 N N . ARG A 1 271 ? -16.25 -22.672 18.469 1 96.5 271 ARG A N 1
ATOM 2213 C CA . ARG A 1 271 ? -16.234 -24.109 18.266 1 96.5 271 ARG A CA 1
ATOM 2214 C C . ARG A 1 271 ? -15.438 -24.5 17.031 1 96.5 271 ARG A C 1
ATOM 2216 O O . ARG A 1 271 ? -14.648 -25.453 17.078 1 96.5 271 ARG A O 1
ATOM 2223 N N . PHE A 1 272 ? -15.711 -23.781 16 1 96 272 PHE A N 1
ATOM 2224 C CA . PHE A 1 272 ? -14.977 -24 14.766 1 96 272 PHE A CA 1
ATOM 2225 C C . PHE A 1 272 ? -13.477 -23.875 14.992 1 96 272 PHE A C 1
ATOM 2227 O O . PHE A 1 272 ? -12.703 -24.734 14.586 1 96 272 PHE A O 1
ATOM 2234 N N . PHE A 1 273 ? -13.078 -22.766 15.594 1 96.69 273 PHE A N 1
ATOM 2235 C CA . PHE A 1 273 ? -11.664 -22.484 15.836 1 96.69 273 PHE A CA 1
ATOM 2236 C C . PHE A 1 273 ? -11.039 -23.578 16.703 1 96.69 273 PHE A C 1
ATOM 2238 O O . PHE A 1 273 ? -9.945 -24.062 16.406 1 96.69 273 PHE A O 1
ATOM 2245 N N . ARG A 1 274 ? -11.719 -24 17.641 1 95.81 274 ARG A N 1
ATOM 2246 C CA . ARG A 1 274 ? -11.227 -25.047 18.547 1 95.81 274 ARG A CA 1
ATOM 2247 C C . ARG A 1 274 ? -11.07 -26.375 17.812 1 95.81 274 ARG A C 1
ATOM 2249 O O . ARG A 1 274 ? -10.117 -27.109 18.047 1 95.81 274 ARG A O 1
ATOM 2256 N N . ARG A 1 275 ? -11.977 -26.641 17.047 1 94.75 275 ARG A N 1
ATOM 2257 C CA . ARG A 1 275 ? -11.938 -27.891 16.281 1 94.75 275 ARG A CA 1
ATOM 2258 C C . ARG A 1 275 ? -10.68 -27.969 15.438 1 94.75 275 ARG A C 1
ATOM 2260 O O . ARG A 1 275 ? -10.047 -29.031 15.352 1 94.75 275 ARG A O 1
ATOM 2267 N N . TYR A 1 276 ? -10.305 -26.875 14.898 1 90.88 276 TYR A N 1
ATOM 2268 C CA . TYR A 1 276 ? -9.203 -26.875 13.93 1 90.88 276 TYR A CA 1
ATOM 2269 C C . TYR A 1 276 ? -7.879 -26.578 14.617 1 90.88 276 TYR A C 1
ATOM 2271 O O . TYR A 1 276 ? -6.824 -27.047 14.18 1 90.88 276 TYR A O 1
ATOM 2279 N N . SER A 1 277 ? -7.902 -25.781 15.664 1 89.88 277 SER A N 1
ATOM 2280 C CA . SER A 1 277 ? -6.652 -25.344 16.281 1 89.88 277 SER A CA 1
ATOM 2281 C C . SER A 1 277 ? -6.375 -26.125 17.562 1 89.88 277 SER A C 1
ATOM 2283 O O . SER A 1 277 ? -5.254 -26.109 18.078 1 89.88 277 SER A O 1
ATOM 2285 N N . GLY A 1 278 ? -7.371 -26.734 18.156 1 93.31 278 GLY A N 1
ATOM 2286 C CA . GLY A 1 278 ? -7.227 -27.469 19.391 1 93.31 278 GLY A CA 1
ATOM 2287 C C . GLY A 1 278 ? -7.375 -26.609 20.625 1 93.31 278 GLY A C 1
ATOM 2288 O O . GLY A 1 278 ? -7.355 -27.109 21.75 1 93.31 278 GLY A O 1
ATOM 2289 N N . GLU A 1 279 ? -7.488 -25.312 20.438 1 94.69 279 GLU A N 1
ATOM 2290 C CA . GLU A 1 279 ? -7.688 -24.375 21.531 1 94.69 279 GLU A CA 1
ATOM 2291 C C . GLU A 1 279 ? -8.695 -23.281 21.172 1 94.69 279 GLU A C 1
ATOM 2293 O O . GLU A 1 279 ? -9.047 -23.141 20 1 94.69 279 GLU A O 1
ATOM 2298 N N . SER A 1 280 ? -9.133 -22.594 22.203 1 95.81 280 SER A N 1
ATOM 2299 C CA . SER A 1 280 ? -10.078 -21.516 21.953 1 95.81 280 SER A CA 1
ATOM 2300 C C . SER A 1 280 ? -9.375 -20.297 21.359 1 95.81 280 SER A C 1
ATOM 2302 O O . SER A 1 280 ? -8.164 -20.125 21.516 1 95.81 280 SER A O 1
ATOM 2304 N N . PRO A 1 281 ? -10.141 -19.438 20.641 1 95.19 281 PRO A N 1
ATOM 2305 C CA . PRO A 1 281 ? -9.539 -18.188 20.141 1 95.19 281 PRO A CA 1
ATOM 2306 C C . PRO A 1 281 ? -8.898 -17.359 21.25 1 95.19 281 PRO A C 1
ATOM 2308 O O . PRO A 1 281 ? -7.82 -16.797 21.062 1 95.19 281 PRO A O 1
ATOM 2311 N N . LYS A 1 282 ? -9.539 -17.297 22.375 1 94.19 282 LYS A N 1
ATOM 2312 C CA . LYS A 1 282 ? -9.023 -16.531 23.516 1 94.19 282 LYS A CA 1
ATOM 2313 C C . LYS A 1 282 ? -7.695 -17.094 24 1 94.19 282 LYS A C 1
ATOM 2315 O O . LYS A 1 282 ? -6.75 -16.344 24.266 1 94.19 282 LYS A O 1
ATOM 2320 N N . ALA A 1 283 ? -7.66 -18.375 24.141 1 94.12 283 ALA A N 1
ATOM 2321 C CA . ALA A 1 283 ? -6.445 -19.062 24.594 1 94.12 283 ALA A CA 1
ATOM 2322 C C . ALA A 1 283 ? -5.309 -18.844 23.594 1 94.12 283 ALA A C 1
ATOM 2324 O O . ALA A 1 283 ? -4.16 -18.625 23.984 1 94.12 283 ALA A O 1
ATOM 2325 N N . PHE A 1 284 ? -5.703 -19 22.359 1 93.19 284 PHE A N 1
ATOM 2326 C CA . PHE A 1 284 ? -4.715 -18.781 21.297 1 93.19 284 PHE A CA 1
ATOM 2327 C C . PHE A 1 284 ? -4.102 -17.391 21.406 1 93.19 284 PHE A C 1
ATOM 2329 O O . PHE A 1 284 ? -2.881 -17.234 21.344 1 93.19 284 PHE A O 1
ATOM 2336 N N . ARG A 1 285 ? -4.91 -16.328 21.5 1 91.56 285 ARG A N 1
ATOM 2337 C CA . ARG A 1 285 ? -4.457 -14.945 21.594 1 91.56 285 ARG A CA 1
ATOM 2338 C C . ARG A 1 285 ? -3.555 -14.75 22.812 1 91.56 285 ARG A C 1
ATOM 2340 O O . ARG A 1 285 ? -2.547 -14.039 22.734 1 91.56 285 ARG A O 1
ATOM 2347 N N . LYS A 1 286 ? -3.83 -15.305 23.922 1 90.5 286 LYS A N 1
ATOM 2348 C CA . LYS A 1 286 ? -3.035 -15.195 25.141 1 90.5 286 LYS A CA 1
ATOM 2349 C C . LYS A 1 286 ? -1.641 -15.781 24.938 1 90.5 286 LYS A C 1
ATOM 2351 O O . LYS A 1 286 ? -0.669 -15.297 25.531 1 90.5 286 LYS A O 1
ATOM 2356 N N . LYS A 1 287 ? -1.594 -16.766 24.094 1 87 287 LYS A N 1
ATOM 2357 C CA . LYS A 1 287 ? -0.327 -17.453 23.859 1 87 287 LYS A CA 1
ATOM 2358 C C . LYS A 1 287 ? 0.586 -16.625 22.953 1 87 287 LYS A C 1
ATOM 2360 O O . LYS A 1 287 ? 1.811 -16.672 23.094 1 87 287 LYS A O 1
ATOM 2365 N N . ILE A 1 288 ? 0.061 -15.945 22.094 1 77.81 288 ILE A N 1
ATOM 2366 C CA . ILE A 1 288 ? 0.886 -15.25 21.109 1 77.81 288 ILE A CA 1
ATOM 2367 C C . ILE A 1 288 ? 1.228 -13.852 21.625 1 77.81 288 ILE A C 1
ATOM 2369 O O . ILE A 1 288 ? 2.236 -13.266 21.219 1 77.81 288 ILE A O 1
ATOM 2373 N N . LYS A 1 289 ? 0.42 -13.25 22.391 1 64 289 LYS A N 1
ATOM 2374 C CA . LYS A 1 289 ? 0.753 -11.945 22.953 1 64 289 LYS A CA 1
ATOM 2375 C C . LYS A 1 289 ? 1.755 -12.086 24.094 1 64 289 LYS A C 1
ATOM 2377 O O . LYS A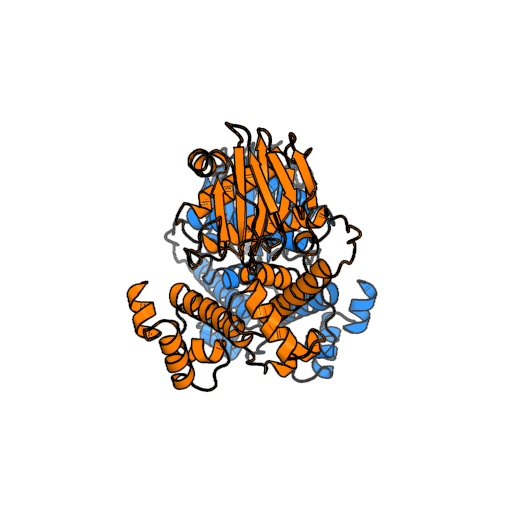 1 289 ? 2.637 -11.242 24.266 1 64 289 LYS A O 1
ATOM 2382 N N . MET B 1 1 ? -1.679 51.25 12.836 1 26.88 1 MET B N 1
ATOM 2383 C CA . MET B 1 1 ? -2.6 50.25 12.297 1 26.88 1 MET B CA 1
ATOM 2384 C C . MET B 1 1 ? -1.88 48.938 12.031 1 26.88 1 MET B C 1
ATOM 2386 O O . MET B 1 1 ? -0.944 48.875 11.234 1 26.88 1 MET B O 1
ATOM 2390 N N . GLN B 1 2 ? -1.552 48.125 13.016 1 31.36 2 GLN B N 1
ATOM 2391 C CA . GLN B 1 2 ? -0.783 46.906 12.953 1 31.36 2 GLN B CA 1
ATOM 2392 C C . GLN B 1 2 ? -1.29 46 11.828 1 31.36 2 GLN B C 1
ATOM 2394 O O . GLN B 1 2 ? -2.475 45.656 11.789 1 31.36 2 GLN B O 1
ATOM 2399 N N . THR B 1 3 ? -0.96 46.219 10.602 1 36.25 3 THR B N 1
ATOM 2400 C CA . THR B 1 3 ? -1.336 45.375 9.453 1 36.25 3 THR B CA 1
ATOM 2401 C C . THR B 1 3 ? -1.372 43.906 9.836 1 36.25 3 THR B C 1
ATOM 2403 O O . THR B 1 3 ? -0.362 43.344 10.273 1 36.25 3 THR B O 1
ATOM 2406 N N . ASP B 1 4 ? -2.369 43.406 10.406 1 40.88 4 ASP B N 1
ATOM 2407 C CA . ASP B 1 4 ? -2.668 42 10.688 1 40.88 4 ASP B CA 1
ATOM 2408 C C . ASP B 1 4 ? -2.139 41.094 9.586 1 40.88 4 ASP B C 1
ATOM 2410 O O . ASP B 1 4 ? -2.645 41.125 8.461 1 40.88 4 ASP B O 1
ATOM 2414 N N . ASN B 1 5 ? -0.896 41 9.359 1 46.97 5 ASN B N 1
ATOM 2415 C CA . ASN B 1 5 ? -0.182 40.219 8.344 1 46.97 5 ASN B CA 1
ATOM 2416 C C . ASN B 1 5 ? -0.776 38.844 8.188 1 46.97 5 ASN B C 1
ATOM 2418 O O . ASN B 1 5 ? -0.494 37.938 8.984 1 46.97 5 ASN B O 1
ATOM 2422 N N . ILE B 1 6 ? -1.91 38.719 7.617 1 58.41 6 ILE B N 1
ATOM 2423 C CA . ILE B 1 6 ? -2.646 37.5 7.34 1 58.41 6 ILE B CA 1
ATOM 2424 C C . ILE B 1 6 ? -1.754 36.531 6.574 1 58.41 6 ILE B C 1
ATOM 2426 O O . ILE B 1 6 ? -1.245 36.844 5.5 1 58.41 6 ILE B O 1
ATOM 2430 N N . VAL B 1 7 ? -1.26 35.562 7.23 1 69.62 7 VAL B N 1
ATOM 2431 C CA . VAL B 1 7 ? -0.523 34.5 6.559 1 69.62 7 VAL B CA 1
ATOM 2432 C C . VAL B 1 7 ? -1.413 33.844 5.508 1 69.62 7 VAL B C 1
ATOM 2434 O O . VAL B 1 7 ? -2.498 33.344 5.824 1 69.62 7 VAL B O 1
ATOM 2437 N N . PRO B 1 8 ? -1.005 33.875 4.203 1 69 8 PRO B N 1
ATOM 2438 C CA . PRO B 1 8 ? -1.847 33.281 3.158 1 69 8 PRO B CA 1
ATOM 2439 C C . PRO B 1 8 ? -2.029 31.766 3.32 1 69 8 PRO B C 1
ATOM 2441 O O . PRO B 1 8 ? -1.122 31.078 3.797 1 69 8 PRO B O 1
ATOM 2444 N N . VAL B 1 9 ? -3.238 31.297 3.115 1 66.06 9 VAL B N 1
ATOM 2445 C CA . VAL B 1 9 ? -3.549 29.875 3.068 1 66.06 9 VAL B CA 1
ATOM 2446 C C . VAL B 1 9 ? -3.602 29.406 1.618 1 66.06 9 VAL B C 1
ATOM 2448 O O . VAL B 1 9 ? -4.367 29.938 0.812 1 66.06 9 VAL B O 1
ATOM 2451 N N . PHE B 1 10 ? -2.736 28.5 1.191 1 65.56 10 PHE B N 1
ATOM 2452 C CA . PHE B 1 10 ? -2.672 28.016 -0.181 1 65.56 10 PHE B CA 1
ATOM 2453 C C . PHE B 1 10 ? -3.18 26.578 -0.271 1 65.56 10 PHE B C 1
ATOM 2455 O O . PHE B 1 10 ? -3.09 25.828 0.696 1 65.56 10 PHE B O 1
ATOM 2462 N N . LYS B 1 11 ? -3.844 26.203 -1.364 1 60.16 11 LYS B N 1
ATOM 2463 C CA . LYS B 1 11 ? -4.262 24.828 -1.607 1 60.16 11 LYS B CA 1
ATOM 2464 C C . LYS B 1 11 ? -3.078 23.953 -2.01 1 60.16 11 LYS B C 1
ATOM 2466 O O . LYS B 1 11 ? -3.002 22.781 -1.625 1 60.16 11 LYS B O 1
ATOM 2471 N N . LEU B 1 12 ? -2.352 24.5 -2.975 1 53.91 12 LEU B N 1
ATOM 2472 C CA . LEU B 1 12 ? -1.053 23.922 -3.324 1 53.91 12 LEU B CA 1
ATOM 2473 C C . LEU B 1 12 ? 0.029 25 -3.316 1 53.91 12 LEU B C 1
ATOM 2475 O O . LEU B 1 12 ? -0.276 26.188 -3.234 1 53.91 12 LEU B O 1
ATOM 2479 N N . TYR B 1 13 ? 1.441 24.781 -3.672 1 45.22 13 TYR B N 1
ATOM 2480 C CA . TYR B 1 13 ? 2.607 25.656 -3.625 1 45.22 13 TYR B CA 1
ATOM 2481 C C . TYR B 1 13 ? 2.277 27.031 -4.176 1 45.22 13 TYR B C 1
ATOM 2483 O O . TYR B 1 13 ? 2.312 27.25 -5.391 1 45.22 13 TYR B O 1
ATOM 2491 N N . GLY B 1 14 ? 1.988 27.953 -3.268 1 48.06 14 GLY B N 1
ATOM 2492 C CA . GLY B 1 14 ? 1.897 29.359 -3.658 1 48.06 14 GLY B CA 1
ATOM 2493 C C . GLY B 1 14 ? 0.724 29.641 -4.574 1 48.06 14 GLY B C 1
ATOM 2494 O O . GLY B 1 14 ? 0.455 30.797 -4.902 1 48.06 14 GLY B O 1
ATOM 2495 N N . GLU B 1 15 ? 0.197 28.5 -5.191 1 48.72 15 GLU B N 1
ATOM 2496 C CA . GLU B 1 15 ? -0.853 28.75 -6.172 1 48.72 15 GLU B CA 1
ATOM 2497 C C . GLU B 1 15 ? -2.238 28.609 -5.547 1 48.72 15 GLU B C 1
ATOM 2499 O O . GLU B 1 15 ? -2.416 27.844 -4.586 1 48.72 15 GLU B O 1
ATOM 2504 N N . ASP B 1 16 ? -2.99 29.578 -5.578 1 51.19 16 ASP B N 1
ATOM 2505 C CA . ASP B 1 16 ? -4.398 29.531 -5.207 1 51.19 16 ASP B CA 1
ATOM 2506 C C . ASP B 1 16 ? -5.152 28.516 -6.066 1 51.19 16 ASP B C 1
ATOM 2508 O O . ASP B 1 16 ? -6.359 28.656 -6.289 1 51.19 16 ASP B O 1
ATOM 2512 N N . ARG B 1 17 ? -4.262 27.734 -6.797 1 50.56 17 ARG B N 1
ATOM 2513 C CA . ARG B 1 17 ? -4.945 26.828 -7.711 1 50.56 17 ARG B CA 1
ATOM 2514 C C . ARG B 1 17 ? -5.438 25.578 -6.98 1 50.56 17 ARG B C 1
ATOM 2516 O O . ARG B 1 17 ? -4.801 25.125 -6.027 1 50.56 17 ARG B O 1
ATOM 2523 N N . ASP B 1 18 ? -6.613 25.391 -7.246 1 54.25 18 ASP B N 1
ATOM 2524 C CA . ASP B 1 18 ? -7.23 24.141 -6.852 1 54.25 18 ASP B CA 1
ATOM 2525 C C . ASP B 1 18 ? -6.301 22.953 -7.137 1 54.25 18 ASP B C 1
ATOM 2527 O O . ASP B 1 18 ? -5.391 23.062 -7.961 1 54.25 18 ASP B O 1
ATOM 2531 N N . TRP B 1 19 ? -6.254 21.984 -6.27 1 55.53 19 TRP B N 1
ATOM 2532 C CA . TRP B 1 19 ? -5.527 20.734 -6.473 1 55.53 19 TRP B CA 1
ATOM 2533 C C . TRP B 1 19 ? -5.586 20.297 -7.938 1 55.53 19 TRP B C 1
ATOM 2535 O O . TRP B 1 19 ? -6.668 20.156 -8.508 1 55.53 19 TRP B O 1
ATOM 2545 N N . PRO B 1 20 ? -4.359 20.5 -8.711 1 48.41 20 PRO B N 1
ATOM 2546 C CA . PRO B 1 20 ? -4.352 20.438 -10.172 1 48.41 20 PRO B CA 1
ATOM 2547 C C . PRO B 1 20 ? -4.863 19.094 -10.711 1 48.41 20 PRO B C 1
ATOM 2549 O O . PRO B 1 20 ? -5.266 19.016 -11.875 1 48.41 20 PRO B O 1
ATOM 2552 N N . THR B 1 21 ? -4.684 18.031 -9.859 1 56.03 21 THR B N 1
ATOM 2553 C CA . THR B 1 21 ? -4.969 16.703 -10.398 1 56.03 21 THR B CA 1
ATOM 2554 C C . THR B 1 21 ? -5.82 15.898 -9.414 1 56.03 21 THR B C 1
ATOM 2556 O O . THR B 1 21 ? -5.91 16.234 -8.234 1 56.03 21 THR B O 1
ATOM 2559 N N . PRO B 1 22 ? -6.59 15.148 -10.039 1 64.69 22 PRO B N 1
ATOM 2560 C CA . PRO B 1 22 ? -7.285 14.211 -9.156 1 64.69 22 PRO B CA 1
ATOM 2561 C C . PRO B 1 22 ? -6.332 13.391 -8.289 1 64.69 22 PRO B C 1
ATOM 2563 O O . PRO B 1 22 ? -6.77 12.688 -7.375 1 64.69 22 PRO B O 1
ATOM 2566 N N . ASP B 1 23 ? -5.043 13.773 -8.492 1 79.62 23 ASP B N 1
ATOM 2567 C CA . ASP B 1 23 ? -4.055 13.086 -7.668 1 79.62 23 ASP B CA 1
ATOM 2568 C C . ASP B 1 23 ? -4.043 13.648 -6.246 1 79.62 23 ASP B C 1
ATOM 2570 O O . ASP B 1 23 ? -4.184 14.852 -6.047 1 79.62 23 ASP B O 1
ATOM 2574 N N . LEU B 1 24 ? -3.906 12.812 -5.336 1 88.69 24 LEU B N 1
ATOM 2575 C CA . LEU B 1 24 ? -3.881 13.203 -3.93 1 88.69 24 LEU B CA 1
ATOM 2576 C C . LEU B 1 24 ? -2.461 13.531 -3.482 1 88.69 24 LEU B C 1
ATOM 2578 O O . LEU B 1 24 ? -2.199 13.672 -2.285 1 88.69 24 LEU B O 1
ATOM 2582 N N . LEU B 1 25 ? -1.513 13.664 -4.473 1 92.44 25 LEU B N 1
ATOM 2583 C CA . LEU B 1 25 ? -0.144 14.062 -4.164 1 92.44 25 LEU B CA 1
ATOM 2584 C C . LEU B 1 25 ? 0.427 14.945 -5.273 1 92.44 25 LEU B C 1
ATOM 2586 O O . LEU B 1 25 ? -0.045 14.898 -6.414 1 92.44 25 LEU B O 1
ATOM 2590 N N . HIS B 1 26 ? 1.287 15.859 -4.957 1 91.62 26 HIS B N 1
ATOM 2591 C CA . HIS B 1 26 ? 2.023 16.719 -5.871 1 91.62 26 HIS B CA 1
ATOM 2592 C C . HIS B 1 26 ? 3.512 16.734 -5.539 1 91.62 26 HIS B C 1
ATOM 2594 O O . HIS B 1 26 ? 3.893 16.875 -4.375 1 91.62 26 HIS B O 1
ATOM 2600 N N . CYS B 1 27 ? 4.305 16.484 -6.535 1 92.94 27 CYS B N 1
ATOM 2601 C CA . CYS B 1 27 ? 5.75 16.453 -6.348 1 92.94 27 CYS B CA 1
ATOM 2602 C C . CYS B 1 27 ? 6.438 17.484 -7.246 1 92.94 27 CYS B C 1
ATOM 2604 O O . CYS B 1 27 ? 6.242 17.484 -8.461 1 92.94 27 CYS B O 1
ATOM 2606 N N . GLU B 1 28 ? 7.203 18.328 -6.613 1 90.38 28 GLU B N 1
ATOM 2607 C CA . GLU B 1 28 ? 7.898 19.359 -7.367 1 90.38 28 GLU B CA 1
ATOM 2608 C C . GLU B 1 28 ? 9.391 19.359 -7.055 1 90.38 28 GLU B C 1
ATOM 2610 O O . GLU B 1 28 ? 9.789 19.219 -5.898 1 90.38 28 GLU B O 1
ATOM 2615 N N . SER B 1 29 ? 10.195 19.516 -8.125 1 91.5 29 SER B N 1
ATOM 2616 C CA . SER B 1 29 ? 11.633 19.672 -7.949 1 91.5 29 SER B CA 1
ATOM 2617 C C . SER B 1 29 ? 11.977 21.078 -7.465 1 91.5 29 SER B C 1
ATOM 2619 O O . SER B 1 29 ? 11.508 22.078 -8.031 1 91.5 29 SER B O 1
ATOM 2621 N N . ILE B 1 30 ? 12.742 21.203 -6.422 1 91.12 30 ILE B N 1
ATOM 2622 C CA . ILE B 1 30 ? 13.172 22.5 -5.906 1 91.12 30 ILE B CA 1
ATOM 2623 C C . ILE B 1 30 ? 13.945 23.25 -6.988 1 91.12 30 ILE B C 1
ATOM 2625 O O . ILE B 1 30 ? 13.703 24.438 -7.223 1 91.12 30 ILE B O 1
ATOM 2629 N N . LEU B 1 31 ? 14.812 22.547 -7.672 1 85.94 31 LEU B N 1
ATOM 2630 C CA . LEU B 1 31 ? 15.664 23.141 -8.703 1 85.94 31 LEU B CA 1
ATOM 2631 C C . LEU B 1 31 ? 14.812 23.734 -9.828 1 85.94 31 LEU B C 1
ATOM 2633 O O . LEU B 1 31 ? 15.047 24.859 -10.258 1 85.94 31 LEU B O 1
ATOM 2637 N N . GLN B 1 32 ? 13.836 23.016 -10.242 1 79.88 32 GLN B N 1
ATOM 2638 C CA . GLN B 1 32 ? 13.031 23.453 -11.375 1 79.88 32 GLN B CA 1
ATOM 2639 C C . GLN B 1 32 ? 12.062 24.562 -10.969 1 79.88 32 GLN B C 1
ATOM 2641 O O . GLN B 1 32 ? 11.859 25.516 -11.719 1 79.88 32 GLN B O 1
ATOM 2646 N N . ARG B 1 33 ? 11.523 24.516 -9.836 1 77.69 33 ARG B N 1
ATOM 2647 C CA . ARG B 1 33 ? 10.492 25.469 -9.414 1 77.69 33 ARG B CA 1
ATOM 2648 C C . ARG B 1 33 ? 11.117 26.734 -8.852 1 77.69 33 ARG B C 1
ATOM 2650 O O . ARG B 1 33 ? 10.672 27.844 -9.164 1 77.69 33 ARG B O 1
ATOM 2657 N N . SER B 1 34 ? 12.055 26.578 -8.078 1 75.31 34 SER B N 1
ATOM 2658 C CA . SER B 1 34 ? 12.547 27.734 -7.32 1 75.31 34 SER B CA 1
ATOM 2659 C C . SER B 1 34 ? 13.383 28.656 -8.195 1 75.31 34 SER B C 1
ATOM 2661 O O . SER B 1 34 ? 13.516 29.844 -7.906 1 75.31 34 SER B O 1
ATOM 2663 N N . ARG B 1 35 ? 13.906 28.062 -9.219 1 72.94 35 ARG B N 1
ATOM 2664 C CA . ARG B 1 35 ? 14.602 28.922 -10.164 1 72.94 35 ARG B CA 1
ATOM 2665 C C . ARG B 1 35 ? 13.68 30.016 -10.695 1 72.94 35 ARG B C 1
ATOM 2667 O O . ARG B 1 35 ? 14.109 31.156 -10.922 1 72.94 35 ARG B O 1
ATOM 2674 N N . LEU B 1 36 ? 12.453 29.672 -10.719 1 68.94 36 LEU B N 1
ATOM 2675 C CA . LEU B 1 36 ? 11.469 30.578 -11.281 1 68.94 36 LEU B CA 1
ATOM 2676 C C . LEU B 1 36 ? 11.039 31.625 -10.266 1 68.94 36 LEU B C 1
ATOM 2678 O O . LEU B 1 36 ? 10.578 32.719 -10.633 1 68.94 36 LEU B O 1
ATOM 2682 N N . TYR B 1 37 ? 11.258 31.328 -9.016 1 70.88 37 TYR B N 1
ATOM 2683 C CA . TYR B 1 37 ? 10.758 32.188 -7.965 1 70.88 37 TYR B CA 1
ATOM 2684 C C . TYR B 1 37 ? 11.898 32.688 -7.062 1 70.88 37 TYR B C 1
ATOM 2686 O O . TYR B 1 37 ? 11.719 32.781 -5.848 1 70.88 37 TYR B O 1
ATOM 2694 N N . GLU B 1 38 ? 13.039 32.812 -7.688 1 76.81 38 GLU B N 1
ATOM 2695 C CA . GLU B 1 38 ? 14.227 33.344 -7.047 1 76.81 38 GLU B CA 1
ATOM 2696 C C . GLU B 1 38 ? 14.602 32.562 -5.797 1 76.81 38 GLU B C 1
ATOM 2698 O O . GLU B 1 38 ? 15.008 33.125 -4.785 1 76.81 38 GLU B O 1
ATOM 2703 N N . TRP B 1 39 ? 14.164 31.375 -5.781 1 80.31 39 TRP B N 1
ATOM 2704 C CA . TRP B 1 39 ? 14.578 30.391 -4.781 1 80.31 39 TRP B CA 1
ATOM 2705 C C . TRP B 1 39 ? 13.93 30.688 -3.434 1 80.31 39 TRP B C 1
ATOM 2707 O O . TRP B 1 39 ? 14.492 30.375 -2.383 1 80.31 39 TRP B O 1
ATOM 2717 N N . HIS B 1 40 ? 12.844 31.453 -3.533 1 84 40 HIS B N 1
ATOM 2718 C CA . HIS B 1 40 ? 12.172 31.859 -2.303 1 84 40 HIS B CA 1
ATOM 2719 C C . HIS B 1 40 ? 10.695 31.484 -2.33 1 84 40 HIS B C 1
ATOM 2721 O O . HIS B 1 40 ? 10.008 31.719 -3.326 1 84 40 HIS B O 1
ATOM 2727 N N . ILE B 1 41 ? 10.281 30.766 -1.284 1 82.44 41 ILE B N 1
ATOM 2728 C CA . ILE B 1 41 ? 8.867 30.531 -1.03 1 82.44 41 ILE B CA 1
ATOM 2729 C C . ILE B 1 41 ? 8.438 31.297 0.22 1 82.44 41 ILE B C 1
ATOM 2731 O O . ILE B 1 41 ? 8.859 30.969 1.331 1 82.44 41 ILE B O 1
ATOM 2735 N N . ARG B 1 42 ? 7.625 32.219 0.04 1 85 42 ARG B N 1
ATOM 2736 C CA . ARG B 1 42 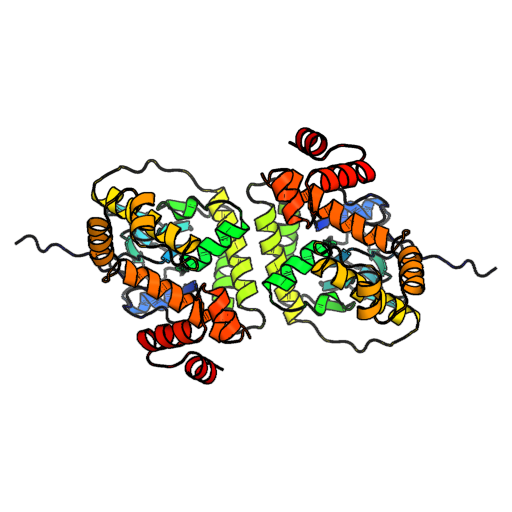? 7.184 33.094 1.133 1 85 42 ARG B CA 1
ATOM 2737 C C . ARG B 1 42 ? 6.395 32.312 2.168 1 85 42 ARG B C 1
ATOM 2739 O O . ARG B 1 42 ? 5.824 31.25 1.855 1 85 42 ARG B O 1
ATOM 2746 N N . VAL B 1 43 ? 6.344 32.844 3.328 1 89.25 43 VAL B N 1
ATOM 2747 C CA . VAL B 1 43 ? 5.645 32.219 4.445 1 89.25 43 VAL B CA 1
ATOM 2748 C C . VAL B 1 43 ? 4.172 32.031 4.094 1 89.25 43 VAL B C 1
ATOM 2750 O O . VAL B 1 43 ? 3.535 32.938 3.549 1 89.25 43 VAL B O 1
ATOM 2753 N N . HIS B 1 44 ? 3.711 30.875 4.324 1 89.69 44 HIS B N 1
ATOM 2754 C CA . HIS B 1 44 ? 2.33 30.5 4.047 1 89.69 44 HIS B CA 1
ATOM 2755 C C . HIS B 1 44 ? 1.937 29.234 4.824 1 89.69 44 HIS B C 1
ATOM 2757 O O . HIS B 1 44 ? 2.734 28.703 5.602 1 89.69 44 HIS B O 1
ATOM 2763 N N . GLN B 1 45 ? 0.667 28.906 4.715 1 88.12 45 GLN B N 1
ATOM 2764 C CA . GLN B 1 45 ? 0.193 27.672 5.34 1 88.12 45 GLN B CA 1
ATOM 2765 C C . GLN B 1 45 ? -0.802 26.953 4.438 1 88.12 45 GLN B C 1
ATOM 2767 O O . GLN B 1 45 ? -1.335 27.531 3.494 1 88.12 45 GLN B O 1
ATOM 2772 N N . HIS B 1 46 ? -0.902 25.562 4.676 1 88.19 46 HIS B N 1
ATOM 2773 C CA . HIS B 1 46 ? -1.859 24.719 3.975 1 88.19 46 HIS B CA 1
ATOM 2774 C C . HIS B 1 46 ? -2.805 24.016 4.953 1 88.19 46 HIS B C 1
ATOM 2776 O O . HIS B 1 46 ? -2.363 23.453 5.953 1 88.19 46 HIS B O 1
ATOM 2782 N N . ALA B 1 47 ? -4.055 24.078 4.594 1 84.44 47 ALA B N 1
ATOM 2783 C CA . ALA B 1 47 ? -5.027 23.516 5.523 1 84.44 47 ALA B CA 1
ATOM 2784 C C . ALA B 1 47 ? -5.258 22.031 5.242 1 84.44 47 ALA B C 1
ATOM 2786 O O . ALA B 1 47 ? -5.574 21.266 6.152 1 84.44 47 ALA B O 1
ATOM 2787 N N . GLU B 1 48 ? -5.027 21.609 3.996 1 87.5 48 GLU B N 1
ATOM 2788 C CA . GLU B 1 48 ? -5.555 20.297 3.619 1 87.5 48 GLU B CA 1
ATOM 2789 C C . GLU B 1 48 ? -4.438 19.375 3.168 1 87.5 48 GLU B C 1
ATOM 2791 O O . GLU B 1 48 ? -4.695 18.375 2.492 1 87.5 48 GLU B O 1
ATOM 2796 N N . LEU B 1 49 ? -3.238 19.781 3.488 1 91.5 49 LEU B N 1
ATOM 2797 C CA . LEU B 1 49 ? -2.15 18.922 3.055 1 91.5 49 LEU B CA 1
ATOM 2798 C C . LEU B 1 49 ? -0.968 19 4.012 1 91.5 49 LEU B C 1
ATOM 2800 O O . LEU B 1 49 ? -0.85 19.969 4.773 1 91.5 49 LEU B O 1
ATOM 2804 N N . VAL B 1 50 ? -0.199 17.984 4.004 1 94.62 50 VAL B N 1
ATOM 2805 C CA . VAL B 1 50 ? 1.114 17.922 4.637 1 94.62 50 VAL B CA 1
ATOM 2806 C C . VAL B 1 50 ? 2.207 18 3.572 1 94.62 50 VAL B C 1
ATOM 2808 O O . VAL B 1 50 ? 2.076 17.422 2.492 1 94.62 50 VAL B O 1
ATOM 2811 N N . GLN B 1 51 ? 3.229 18.734 3.875 1 95.5 51 GLN B N 1
ATOM 2812 C CA . GLN B 1 51 ? 4.328 18.828 2.922 1 95.5 51 GLN B CA 1
ATOM 2813 C C . GLN B 1 51 ? 5.605 18.219 3.492 1 95.5 51 GLN B C 1
ATOM 2815 O O . GLN B 1 51 ? 5.898 18.375 4.68 1 95.5 51 GLN B O 1
ATOM 2820 N N . LEU B 1 52 ? 6.289 17.516 2.668 1 97.88 52 LEU B N 1
ATOM 2821 C CA . LEU B 1 52 ? 7.633 17.031 2.945 1 97.88 52 LEU B CA 1
ATOM 2822 C C . LEU B 1 52 ? 8.656 17.703 2.049 1 97.88 52 LEU B C 1
ATOM 2824 O O . LEU B 1 52 ? 8.641 17.531 0.83 1 97.88 52 LEU B O 1
ATOM 2828 N N . LEU B 1 53 ? 9.516 18.516 2.609 1 97.19 53 LEU B N 1
ATOM 2829 C CA . LEU B 1 53 ? 10.641 19.078 1.867 1 97.19 53 LEU B CA 1
ATOM 2830 C C . LEU B 1 53 ? 11.875 18.203 2.004 1 97.19 53 LEU B C 1
ATOM 2832 O O . LEU B 1 53 ? 12.422 18.047 3.102 1 97.19 53 LEU B O 1
ATOM 2836 N N . TYR B 1 54 ? 12.281 17.594 0.957 1 98.31 54 TYR B N 1
ATOM 2837 C CA . TYR B 1 54 ? 13.508 16.812 0.919 1 98.31 54 TYR B CA 1
ATOM 2838 C C . TYR B 1 54 ? 14.672 17.625 0.366 1 98.31 54 TYR B C 1
ATOM 2840 O O . TYR B 1 54 ? 14.688 17.969 -0.82 1 98.31 54 TYR B O 1
ATOM 2848 N N . LEU B 1 55 ? 15.609 17.953 1.221 1 97.94 55 LEU B N 1
ATOM 2849 C CA . LEU B 1 55 ? 16.859 18.594 0.799 1 97.94 55 LEU B CA 1
ATOM 2850 C C . LEU B 1 55 ? 17.922 17.547 0.493 1 97.94 55 LEU B C 1
ATOM 2852 O O . LEU B 1 55 ? 18.406 16.859 1.398 1 97.94 55 LEU B O 1
ATOM 2856 N N . HIS B 1 56 ? 18.266 17.422 -0.735 1 96.38 56 HIS B N 1
ATOM 2857 C CA . HIS B 1 56 ? 19.281 16.453 -1.13 1 96.38 56 HIS B CA 1
ATOM 2858 C C . HIS B 1 56 ? 20.672 17.078 -1.086 1 96.38 56 HIS B C 1
ATOM 2860 O O . HIS B 1 56 ? 21.594 16.531 -0.465 1 96.38 56 HIS B O 1
ATOM 2866 N N . LYS B 1 57 ? 20.812 18.156 -1.733 1 95.75 57 LYS B N 1
ATOM 2867 C CA . LYS B 1 57 ? 22.062 18.922 -1.81 1 95.75 57 LYS B CA 1
ATOM 2868 C C . LYS B 1 57 ? 21.812 20.422 -1.808 1 95.75 57 LYS B C 1
ATOM 2870 O O . LYS B 1 57 ? 20.797 20.875 -2.35 1 95.75 57 LYS B O 1
ATOM 2875 N N . GLY B 1 58 ? 22.781 21.188 -1.216 1 95.62 58 GLY B N 1
ATOM 2876 C CA . GLY B 1 58 ? 22.641 22.641 -1.122 1 95.62 58 GLY B CA 1
ATOM 2877 C C . GLY B 1 58 ? 22.281 23.109 0.271 1 95.62 58 GLY B C 1
ATOM 2878 O O . GLY B 1 58 ? 22.625 22.469 1.264 1 95.62 58 GLY B O 1
ATOM 2879 N N . GLN B 1 59 ? 21.688 24.328 0.246 1 96.44 59 GLN B N 1
ATOM 2880 C CA . GLN B 1 59 ? 21.328 24.953 1.519 1 96.44 59 GLN B CA 1
ATOM 2881 C C . GLN B 1 59 ? 19.891 25.453 1.5 1 96.44 59 GLN B C 1
ATOM 2883 O O . GLN B 1 59 ? 19.453 26.031 0.505 1 96.44 59 GLN B O 1
ATOM 2888 N N . ALA B 1 60 ? 19.203 25.219 2.594 1 96.56 60 ALA B N 1
ATOM 2889 C CA . ALA B 1 60 ? 17.844 25.703 2.734 1 96.56 60 ALA B CA 1
ATOM 2890 C C . ALA B 1 60 ? 17.625 26.375 4.082 1 96.56 60 ALA B C 1
ATOM 2892 O O . ALA B 1 60 ? 17.906 25.797 5.133 1 96.56 60 ALA B O 1
ATOM 2893 N N . ALA B 1 61 ? 17.25 27.625 4.047 1 97.19 61 ALA B N 1
ATOM 2894 C CA . ALA B 1 61 ? 16.703 28.266 5.246 1 97.19 61 ALA B CA 1
ATOM 2895 C C . ALA B 1 61 ? 15.227 27.953 5.406 1 97.19 61 ALA B C 1
ATOM 2897 O O . ALA B 1 61 ? 14.406 28.375 4.59 1 97.19 61 ALA B O 1
ATOM 2898 N N . ILE B 1 62 ? 14.906 27.203 6.438 1 96.75 62 ILE B N 1
ATOM 2899 C CA . ILE B 1 62 ? 13.539 26.75 6.668 1 96.75 62 ILE B CA 1
ATOM 2900 C C . ILE B 1 62 ? 12.922 27.531 7.828 1 96.75 62 ILE B C 1
ATOM 2902 O O . ILE B 1 62 ? 13.445 27.5 8.945 1 96.75 62 ILE B O 1
ATOM 2906 N N . GLU B 1 63 ? 11.883 28.188 7.535 1 94.69 63 GLU B N 1
ATOM 2907 C CA . GLU B 1 63 ? 11.141 28.906 8.562 1 94.69 63 GLU B CA 1
ATOM 2908 C C . GLU B 1 63 ? 9.891 28.141 8.984 1 94.69 63 GLU B C 1
ATOM 2910 O O . GLU B 1 63 ? 9.031 27.844 8.156 1 94.69 63 GLU B O 1
ATOM 2915 N N . ILE B 1 64 ? 9.852 27.797 10.242 1 93.12 64 ILE B N 1
ATOM 2916 C CA . ILE B 1 64 ? 8.703 27.109 10.812 1 93.12 64 ILE B CA 1
ATOM 2917 C C . ILE B 1 64 ? 8.156 27.906 12 1 93.12 64 ILE B C 1
ATOM 2919 O O . ILE B 1 64 ? 8.836 28.062 13.016 1 93.12 64 ILE B O 1
ATOM 2923 N N . GLU B 1 65 ? 6.988 28.328 11.836 1 88.19 65 GLU B N 1
ATOM 2924 C CA . GLU B 1 65 ? 6.316 29.062 12.906 1 88.19 65 GLU B CA 1
ATOM 2925 C C . GLU B 1 65 ? 7.199 30.172 13.445 1 88.19 65 GLU B C 1
ATOM 2927 O O . GLU B 1 65 ? 7.391 30.297 14.656 1 88.19 65 GLU B O 1
ATOM 2932 N N . GLY B 1 66 ? 7.816 30.812 12.492 1 89.19 66 GLY B N 1
ATOM 2933 C CA . GLY B 1 66 ? 8.57 32 12.844 1 89.19 66 GLY B CA 1
ATOM 2934 C C . GLY B 1 66 ? 10.031 31.719 13.156 1 89.19 66 GLY B C 1
ATOM 2935 O O . GLY B 1 66 ? 10.852 32.625 13.195 1 89.19 66 GLY B O 1
ATOM 2936 N N . ALA B 1 67 ? 10.352 30.5 13.438 1 91.75 67 ALA B N 1
ATOM 2937 C CA . ALA B 1 67 ? 11.734 30.125 13.711 1 91.75 67 ALA B CA 1
ATOM 2938 C C . ALA B 1 67 ? 12.445 29.656 12.445 1 91.75 67 ALA B C 1
ATOM 2940 O O . ALA B 1 67 ? 11.906 28.828 11.695 1 91.75 67 ALA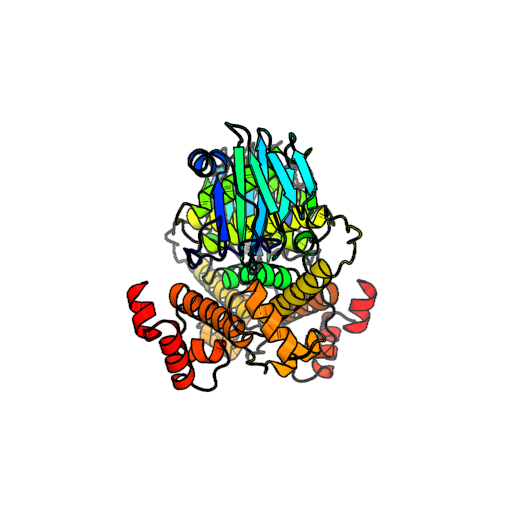 B O 1
ATOM 2941 N N . THR B 1 68 ? 13.625 30.219 12.25 1 95.75 68 THR B N 1
ATOM 2942 C CA . THR B 1 68 ? 14.359 29.875 11.039 1 95.75 68 THR B CA 1
ATOM 2943 C C . THR B 1 68 ? 15.562 29 11.367 1 95.75 68 THR B C 1
ATOM 2945 O O . THR B 1 68 ? 16.312 29.281 12.305 1 95.75 68 THR B O 1
ATOM 2948 N N . THR B 1 69 ? 15.711 27.922 10.664 1 96.19 69 THR B N 1
ATOM 2949 C CA . THR B 1 69 ? 16.859 27.031 10.758 1 96.19 69 THR B CA 1
ATOM 2950 C C . THR B 1 69 ? 17.5 26.844 9.383 1 96.19 69 THR B C 1
ATOM 2952 O O . THR B 1 69 ? 16.797 26.688 8.383 1 96.19 69 THR B O 1
ATOM 2955 N N . VAL B 1 70 ? 18.781 26.875 9.391 1 97.38 70 VAL B N 1
ATOM 2956 C CA . VAL B 1 70 ? 19.5 26.656 8.133 1 97.38 70 VAL B CA 1
ATOM 2957 C C . VAL B 1 70 ? 19.984 25.219 8.055 1 97.38 70 VAL B C 1
ATOM 2959 O O . VAL B 1 70 ? 20.719 24.75 8.93 1 97.38 70 VAL B O 1
ATOM 2962 N N . MET B 1 71 ? 19.609 24.547 6.984 1 96.5 71 MET B N 1
ATOM 2963 C CA . MET B 1 71 ? 20 23.156 6.77 1 96.5 71 MET B CA 1
ATOM 2964 C C . MET B 1 71 ? 20.984 23.047 5.613 1 96.5 71 MET B C 1
ATOM 2966 O O . MET B 1 71 ? 20.766 23.594 4.539 1 96.5 71 MET B O 1
ATOM 2970 N N . THR B 1 72 ? 22.078 22.281 5.898 1 96.19 72 THR B N 1
ATOM 2971 C CA . THR B 1 72 ? 23.078 22.078 4.855 1 96.19 72 THR B CA 1
ATOM 2972 C C . THR B 1 72 ? 23.25 20.594 4.559 1 96.19 72 THR B C 1
ATOM 2974 O O . THR B 1 72 ? 23.812 20.219 3.523 1 96.19 72 THR B O 1
ATOM 2977 N N . GLU B 1 73 ? 22.812 19.766 5.523 1 96.44 73 GLU B N 1
ATOM 2978 C CA . GLU B 1 73 ? 22.859 18.328 5.316 1 96.44 73 GLU B CA 1
ATOM 2979 C C . GLU B 1 73 ? 21.531 17.797 4.781 1 96.44 73 GLU B C 1
ATOM 2981 O O . GLU B 1 73 ? 20.5 18.438 4.957 1 96.44 73 GLU B O 1
ATOM 2986 N N . SER B 1 74 ? 21.641 16.672 4.141 1 97.69 74 SER B N 1
ATOM 2987 C CA . SER B 1 74 ? 20.438 16.047 3.609 1 97.69 74 SER B CA 1
ATOM 2988 C C . SER B 1 74 ? 19.438 15.734 4.719 1 97.69 74 SER B C 1
ATOM 2990 O O . SER B 1 74 ? 19.812 15.156 5.746 1 97.69 74 SER B O 1
ATOM 2992 N N . CYS B 1 75 ? 18.219 16.141 4.5 1 97.94 75 CYS B N 1
ATOM 2993 C CA . CYS B 1 75 ? 17.172 15.961 5.508 1 97.94 75 CYS B CA 1
ATOM 2994 C C . CYS B 1 75 ? 15.789 16.031 4.883 1 97.94 75 CYS B C 1
ATOM 2996 O O . CYS B 1 75 ? 15.648 16.391 3.715 1 97.94 75 CYS B O 1
ATOM 2998 N N . ILE B 1 76 ? 14.773 15.586 5.625 1 98.31 76 ILE B N 1
ATOM 2999 C CA . ILE B 1 76 ? 13.367 15.758 5.273 1 98.31 76 ILE B CA 1
ATOM 3000 C C . ILE B 1 76 ? 12.664 16.609 6.328 1 98.31 76 ILE B C 1
ATOM 3002 O O . ILE B 1 76 ? 12.586 16.219 7.496 1 98.31 76 ILE B O 1
ATOM 3006 N N . GLN B 1 77 ? 12.219 17.797 5.945 1 97.75 77 GLN B N 1
ATOM 3007 C CA . GLN B 1 77 ? 11.406 18.641 6.816 1 97.75 77 GLN B CA 1
ATOM 3008 C C . GLN B 1 77 ? 9.922 18.328 6.66 1 97.75 77 GLN B C 1
ATOM 3010 O O . GLN B 1 77 ? 9.352 18.5 5.582 1 97.75 77 GLN B O 1
ATOM 3015 N N . VAL B 1 78 ? 9.312 17.828 7.75 1 97.5 78 VAL B N 1
ATOM 3016 C CA . VAL B 1 78 ? 7.871 17.594 7.781 1 97.5 78 VAL B CA 1
ATOM 3017 C C . VAL B 1 78 ? 7.141 18.875 8.148 1 97.5 78 VAL B C 1
ATOM 3019 O O . VAL B 1 78 ? 7.453 19.5 9.172 1 97.5 78 VAL B O 1
ATOM 3022 N N . VAL B 1 79 ? 6.242 19.297 7.328 1 95.75 79 VAL B N 1
ATOM 3023 C CA . VAL B 1 79 ? 5.402 20.453 7.559 1 95.75 79 VAL B CA 1
ATOM 3024 C C . VAL B 1 79 ? 3.939 20.031 7.656 1 95.75 79 VAL B C 1
ATOM 3026 O O . VAL B 1 79 ? 3.273 19.844 6.633 1 95.75 79 VAL B O 1
ATOM 3029 N N . PRO B 1 80 ? 3.391 19.922 8.852 1 94.12 80 PRO B N 1
ATOM 3030 C CA . PRO B 1 80 ? 1.999 19.5 9.023 1 94.12 80 PRO B CA 1
ATOM 3031 C C . PRO B 1 80 ? 1.002 20.484 8.43 1 94.12 80 PRO B C 1
ATOM 3033 O O . PRO B 1 80 ? 1.376 21.609 8.078 1 94.12 80 PRO B O 1
ATOM 3036 N N . ALA B 1 81 ? -0.221 20.016 8.32 1 91.69 81 ALA B N 1
ATOM 3037 C CA . ALA B 1 81 ? -1.293 20.922 7.926 1 91.69 81 ALA B CA 1
ATOM 3038 C C . ALA B 1 81 ? -1.393 22.109 8.883 1 91.69 81 ALA B C 1
ATOM 3040 O O . ALA B 1 81 ? -1.232 21.953 10.094 1 91.69 81 ALA B O 1
ATOM 3041 N N . LEU B 1 82 ? -1.579 23.297 8.289 1 89.69 82 LEU B N 1
ATOM 3042 C CA . LEU B 1 82 ? -1.839 24.547 8.977 1 89.69 82 LEU B CA 1
ATOM 3043 C C . LEU B 1 82 ? -0.568 25.078 9.633 1 89.69 82 LEU B C 1
ATOM 3045 O O . LEU B 1 82 ? -0.606 26.094 10.344 1 89.69 82 LEU B O 1
ATOM 3049 N N . CYS B 1 83 ? 0.547 24.438 9.414 1 90.31 83 CYS B N 1
ATOM 3050 C CA . CYS B 1 83 ? 1.83 24.922 9.906 1 90.31 83 CYS B CA 1
ATOM 3051 C C . CYS B 1 83 ? 2.348 26.062 9.031 1 90.31 83 CYS B C 1
ATOM 3053 O O . CYS B 1 83 ? 2.5 25.906 7.82 1 90.31 83 CYS B O 1
ATOM 3055 N N . ILE B 1 84 ? 2.562 27.172 9.656 1 89.88 84 ILE B N 1
ATOM 3056 C CA . ILE B 1 84 ? 3.123 28.312 8.93 1 89.88 84 ILE B CA 1
ATOM 3057 C C . ILE B 1 84 ? 4.59 28.047 8.609 1 89.88 84 ILE B C 1
ATOM 3059 O O . ILE B 1 84 ? 5.375 27.703 9.492 1 89.88 84 ILE B O 1
ATOM 3063 N N . HIS B 1 85 ? 4.906 28.172 7.309 1 93.31 85 HIS B N 1
ATOM 3064 C CA . HIS B 1 85 ? 6.273 27.844 6.926 1 93.31 85 HIS B CA 1
ATOM 3065 C C . HIS B 1 85 ? 6.707 28.625 5.691 1 93.31 85 HIS B C 1
ATOM 3067 O O . HIS B 1 85 ? 5.867 29.172 4.973 1 93.31 85 HIS B O 1
ATOM 3073 N N . GLY B 1 86 ? 7.965 28.812 5.559 1 91.81 86 GLY B N 1
ATOM 3074 C CA . GLY B 1 86 ? 8.625 29.406 4.406 1 91.81 86 GLY B CA 1
ATOM 3075 C C . GLY B 1 86 ? 10 28.828 4.141 1 91.81 86 GLY B C 1
ATOM 3076 O O . GLY B 1 86 ? 10.602 28.203 5.027 1 91.81 86 GLY B O 1
ATOM 3077 N N . PHE B 1 87 ? 10.43 28.953 2.826 1 93.12 87 PHE B N 1
ATOM 3078 C CA . PHE B 1 87 ? 11.719 28.359 2.451 1 93.12 87 PHE B CA 1
ATOM 3079 C C . PHE B 1 87 ? 12.547 29.359 1.651 1 93.12 87 PHE B C 1
ATOM 3081 O O . PHE B 1 87 ? 12.016 30.094 0.82 1 93.12 87 PHE B O 1
ATOM 3088 N N . HIS B 1 88 ? 13.742 29.406 1.942 1 94.19 88 HIS B N 1
ATOM 3089 C CA . HIS B 1 88 ? 14.734 30.094 1.119 1 94.19 88 HIS B CA 1
ATOM 3090 C C . HIS B 1 88 ? 15.883 29.156 0.747 1 94.19 88 HIS B C 1
ATOM 3092 O O . HIS B 1 88 ? 16.578 28.641 1.624 1 94.19 88 HIS B O 1
ATOM 3098 N N . PHE B 1 89 ? 16.094 28.984 -0.59 1 94.81 89 PHE B N 1
ATOM 3099 C CA . PHE B 1 89 ? 17.094 28.047 -1.069 1 94.81 89 PHE B CA 1
ATOM 3100 C C . PHE B 1 89 ? 18.281 28.766 -1.678 1 94.81 89 PHE B C 1
ATOM 3102 O O . PHE B 1 89 ? 18.109 29.812 -2.324 1 94.81 89 PHE B O 1
ATOM 3109 N N . SER B 1 90 ? 19.438 28.266 -1.476 1 94.62 90 SER B N 1
ATOM 3110 C CA . SER B 1 90 ? 20.594 28.734 -2.232 1 94.62 90 SER B CA 1
ATOM 3111 C C . SER B 1 90 ? 20.516 28.297 -3.691 1 94.62 90 SER B C 1
ATOM 3113 O O . SER B 1 90 ? 19.922 27.266 -4.004 1 94.62 90 SER B O 1
ATOM 3115 N N . PRO B 1 91 ? 21.094 29.109 -4.559 1 92.81 91 PRO B N 1
ATOM 3116 C CA . PRO B 1 91 ? 21.094 28.703 -5.965 1 92.81 91 PRO B CA 1
ATOM 3117 C C . PRO B 1 91 ? 21.719 27.328 -6.172 1 92.81 91 PRO B C 1
ATOM 3119 O O . PRO B 1 91 ? 22.766 27.016 -5.578 1 92.81 91 PRO B O 1
ATOM 3122 N N . GLY B 1 92 ? 21.016 26.469 -6.992 1 92.12 92 GLY B N 1
ATOM 3123 C CA . GLY B 1 92 ? 21.531 25.156 -7.297 1 92.12 92 GLY B CA 1
ATOM 3124 C C . GLY B 1 92 ? 21.062 24.094 -6.324 1 92.12 92 GLY B C 1
ATOM 3125 O O . GLY B 1 92 ? 21.391 22.906 -6.473 1 92.12 92 GLY B O 1
ATOM 3126 N N . THR B 1 93 ? 20.312 24.484 -5.305 1 95.12 93 THR B N 1
ATOM 3127 C CA . THR B 1 93 ? 19.781 23.531 -4.324 1 95.12 93 THR B CA 1
ATOM 3128 C C . THR B 1 93 ? 18.953 22.453 -5.008 1 95.12 93 THR B C 1
ATOM 3130 O O . THR B 1 93 ? 18.141 22.75 -5.883 1 95.12 93 THR B O 1
ATOM 3133 N N . GLU B 1 94 ? 19.266 21.172 -4.621 1 95.94 94 GLU B N 1
ATOM 3134 C CA . GLU B 1 94 ? 18.547 20.031 -5.172 1 95.94 94 GLU B CA 1
ATOM 3135 C C . GLU B 1 94 ? 17.703 19.359 -4.105 1 95.94 94 GLU B C 1
ATOM 3137 O O . GLU B 1 94 ? 18.094 19.266 -2.945 1 95.94 94 GLU B O 1
ATOM 3142 N N . GLY B 1 95 ? 16.578 18.922 -4.555 1 96.56 95 GLY B N 1
ATOM 3143 C CA . GLY B 1 95 ? 15.602 18.25 -3.703 1 96.56 95 GLY B CA 1
ATOM 3144 C C . GLY B 1 95 ? 14.188 18.328 -4.238 1 96.56 95 GLY B C 1
ATOM 3145 O O . GLY B 1 95 ? 13.977 18.594 -5.422 1 96.56 95 GLY B O 1
ATOM 3146 N N . TYR B 1 96 ? 13.289 17.984 -3.385 1 96.62 96 TYR B N 1
ATOM 3147 C CA . TYR B 1 96 ? 11.898 17.938 -3.812 1 96.62 96 TYR B CA 1
ATOM 3148 C C . TYR B 1 96 ? 10.977 18.469 -2.719 1 96.62 96 TYR B C 1
ATOM 3150 O O . TYR B 1 96 ? 11.305 18.391 -1.532 1 96.62 96 TYR B O 1
ATOM 3158 N N . VAL B 1 97 ? 9.883 19.047 -3.109 1 94.75 97 VAL B N 1
ATOM 3159 C CA . VAL B 1 97 ? 8.758 19.312 -2.225 1 94.75 97 VAL B CA 1
ATOM 3160 C C . VAL B 1 97 ? 7.598 18.375 -2.582 1 94.75 97 VAL B C 1
ATOM 3162 O O . VAL B 1 97 ? 7.098 18.406 -3.707 1 94.75 97 VAL B O 1
ATOM 3165 N N . LEU B 1 98 ? 7.273 17.547 -1.647 1 96.25 98 LEU B N 1
ATOM 3166 C CA . LEU B 1 98 ? 6.172 16.609 -1.802 1 96.25 98 LEU B CA 1
ATOM 3167 C C . LEU B 1 98 ? 4.969 17.031 -0.973 1 96.25 98 LEU B C 1
ATOM 3169 O O . LEU B 1 98 ? 5.062 17.156 0.25 1 96.25 98 LEU B O 1
ATOM 3173 N N . SER B 1 99 ? 3.857 17.328 -1.64 1 94.06 99 SER B N 1
ATOM 3174 C CA . SER B 1 99 ? 2.609 17.703 -0.984 1 94.06 99 SER B CA 1
ATOM 3175 C C . SER B 1 99 ? 1.625 16.547 -0.963 1 94.06 99 SER B C 1
ATOM 3177 O O . SER B 1 99 ? 1.325 15.961 -2.006 1 94.06 99 SER B O 1
ATOM 3179 N N . LEU B 1 100 ? 1.17 16.172 0.198 1 95.19 100 LEU B N 1
ATOM 3180 C CA . LEU B 1 100 ? 0.294 15.023 0.392 1 95.19 100 LEU B CA 1
ATOM 3181 C C . LEU B 1 100 ? -1.057 15.461 0.952 1 95.19 100 LEU B C 1
ATOM 3183 O O . LEU B 1 100 ? -1.13 16 2.057 1 95.19 100 LEU B O 1
ATOM 3187 N N . ALA B 1 101 ? -2.094 15.156 0.233 1 92.62 101 ALA B N 1
ATOM 3188 C CA . ALA B 1 101 ? -3.436 15.523 0.682 1 92.62 101 ALA B CA 1
ATOM 3189 C C . ALA B 1 101 ? -3.857 14.68 1.883 1 92.62 101 ALA B C 1
ATOM 3191 O O . ALA B 1 101 ? -3.469 13.516 1.999 1 92.62 101 ALA B O 1
ATOM 3192 N N . LEU B 1 102 ? -4.684 15.234 2.715 1 91.31 102 LEU B N 1
ATOM 3193 C CA . LEU B 1 102 ? -5.094 14.578 3.951 1 91.31 102 LEU B CA 1
ATOM 3194 C C . LEU B 1 102 ? -5.832 13.281 3.656 1 91.31 102 LEU B C 1
ATOM 3196 O O . LEU B 1 102 ? -5.633 12.273 4.348 1 91.31 102 LEU B O 1
ATOM 3200 N N . PRO B 1 103 ? -6.691 13.227 2.604 1 91.12 103 PRO B N 1
ATOM 3201 C CA . PRO B 1 103 ? -7.352 11.953 2.293 1 91.12 103 PRO B CA 1
ATOM 3202 C C . PRO B 1 103 ? -6.363 10.828 2.004 1 91.12 103 PRO B C 1
ATOM 3204 O O . PRO B 1 103 ? -6.598 9.68 2.389 1 91.12 103 PRO B O 1
ATOM 3207 N N . LEU B 1 104 ? -5.309 11.164 1.342 1 92.94 104 LEU B N 1
ATOM 3208 C CA . LEU B 1 104 ? -4.266 10.188 1.055 1 92.94 104 LEU B CA 1
ATOM 3209 C C . LEU B 1 104 ? -3.635 9.672 2.344 1 92.94 104 LEU B C 1
ATOM 3211 O O . LEU B 1 104 ? -3.49 8.461 2.527 1 92.94 104 LEU B O 1
ATOM 3215 N N . LEU B 1 105 ? -3.336 10.562 3.182 1 94.12 105 LEU B N 1
ATOM 3216 C CA . LEU B 1 105 ? -2.688 10.203 4.438 1 94.12 105 LEU B CA 1
ATOM 3217 C C . LEU B 1 105 ? -3.621 9.375 5.316 1 94.12 105 LEU B C 1
ATOM 3219 O O . LEU B 1 105 ? -3.178 8.469 6.02 1 94.12 105 LEU B O 1
ATOM 3223 N N . ARG B 1 106 ? -4.844 9.719 5.301 1 91.88 106 ARG B N 1
ATOM 3224 C CA . ARG B 1 106 ? -5.824 8.93 6.043 1 91.88 106 ARG B CA 1
ATOM 3225 C C . ARG B 1 106 ? -5.867 7.492 5.535 1 91.88 106 ARG B C 1
ATOM 3227 O O . ARG B 1 106 ? -5.977 6.551 6.324 1 91.88 106 ARG B O 1
ATOM 3234 N N . GLY B 1 107 ? -5.852 7.379 4.262 1 90.62 107 GLY B N 1
ATOM 3235 C CA . GLY B 1 107 ? -5.777 6.043 3.688 1 90.62 107 GLY B CA 1
ATOM 3236 C C . GLY B 1 107 ? -4.609 5.23 4.215 1 90.62 107 GLY B C 1
ATOM 3237 O O . GLY B 1 107 ? -4.77 4.062 4.574 1 90.62 107 GLY B O 1
ATOM 3238 N N . PHE B 1 108 ? -3.475 5.84 4.301 1 92.94 108 PHE B N 1
ATOM 3239 C CA . PHE B 1 108 ? -2.295 5.168 4.832 1 92.94 108 PHE B CA 1
ATOM 3240 C C . PHE B 1 108 ? -2.486 4.82 6.301 1 92.94 108 PHE B C 1
ATOM 3242 O O . PHE B 1 108 ? -2.15 3.717 6.734 1 92.94 108 PHE B O 1
ATOM 3249 N N . GLU B 1 109 ? -3.01 5.75 7.047 1 90.94 109 GLU B N 1
ATOM 3250 C CA . GLU B 1 109 ? -3.217 5.512 8.477 1 90.94 109 GLU B CA 1
ATOM 3251 C C . GLU B 1 109 ? -4.176 4.348 8.703 1 90.94 109 GLU B C 1
ATOM 3253 O O . GLU B 1 109 ? -3.979 3.545 9.617 1 90.94 109 GLU B O 1
ATOM 3258 N N . ASN B 1 110 ? -5.184 4.316 7.902 1 86 110 ASN B N 1
ATOM 3259 C CA . ASN B 1 110 ? -6.113 3.193 7.992 1 86 110 ASN B CA 1
ATOM 3260 C C . ASN B 1 110 ? -5.418 1.864 7.719 1 86 110 ASN B C 1
ATOM 3262 O O . ASN B 1 110 ? -5.652 0.879 8.422 1 86 110 ASN B O 1
ATOM 3266 N N . GLN B 1 111 ? -4.637 1.885 6.742 1 81.88 111 GLN B N 1
ATOM 3267 C CA . GLN B 1 111 ? -3.906 0.676 6.379 1 81.88 111 GLN B CA 1
ATOM 3268 C C . GLN B 1 111 ? -2.906 0.29 7.465 1 81.88 111 GLN B C 1
ATOM 3270 O O . GLN B 1 111 ? -2.721 -0.894 7.754 1 81.88 111 GLN B O 1
ATOM 3275 N N . PHE B 1 112 ? -2.324 1.326 8 1 80.5 112 PHE B N 1
ATOM 3276 C CA . PHE B 1 112 ? -1.349 1.121 9.062 1 80.5 112 PHE B CA 1
ATOM 3277 C C . PHE B 1 112 ? -2.035 0.691 10.352 1 80.5 112 PHE B C 1
ATOM 3279 O O . PHE B 1 112 ? -1.417 0.061 11.211 1 80.5 112 PHE B O 1
ATOM 3286 N N . GLY B 1 113 ? -3.23 1.057 10.492 1 80 113 GLY B N 1
ATOM 3287 C CA . GLY B 1 113 ? -3.984 0.751 11.695 1 80 113 GLY B CA 1
ATOM 3288 C C . GLY B 1 113 ? -3.709 1.717 12.836 1 80 113 GLY B C 1
ATOM 3289 O O . GLY B 1 113 ? -4.086 1.46 13.977 1 80 113 GLY B O 1
ATOM 3290 N N . ARG B 1 114 ? -2.904 2.711 12.539 1 84.56 114 ARG B N 1
ATOM 3291 C CA . ARG B 1 114 ? -2.629 3.727 13.547 1 84.56 114 ARG B CA 1
ATOM 3292 C C . ARG B 1 114 ? -2.303 5.07 12.906 1 84.56 114 ARG B C 1
ATOM 3294 O O . ARG B 1 114 ? -2.014 5.133 11.703 1 84.56 114 ARG B O 1
ATOM 3301 N N . GLN B 1 115 ? -2.363 5.992 13.719 1 85.88 115 GLN B N 1
ATOM 3302 C CA . GLN B 1 115 ? -2.01 7.34 13.273 1 85.88 115 GLN B CA 1
ATOM 3303 C C . GLN B 1 115 ? -0.51 7.457 13.016 1 85.88 115 GLN B C 1
ATOM 3305 O O . GLN B 1 115 ? 0.291 6.793 13.68 1 85.88 115 GLN B O 1
ATOM 3310 N N . LEU B 1 116 ? -0.164 8.266 12.07 1 90.19 116 LEU B N 1
ATOM 3311 C CA . LEU B 1 116 ? 1.23 8.602 11.797 1 90.19 116 LEU B CA 1
ATOM 3312 C C . LEU B 1 116 ? 1.627 9.891 12.5 1 90.19 116 LEU B C 1
ATOM 3314 O O . LEU B 1 116 ? 1.515 10.977 11.922 1 90.19 116 LEU B O 1
ATOM 3318 N N . ASP B 1 117 ? 2.137 9.773 13.617 1 87.75 117 ASP B N 1
ATOM 3319 C CA . ASP B 1 117 ? 2.412 10.906 14.492 1 87.75 117 ASP B CA 1
ATOM 3320 C C . ASP B 1 117 ? 3.451 11.844 13.883 1 87.75 117 ASP B C 1
ATOM 3322 O O . ASP B 1 117 ? 3.426 13.047 14.117 1 87.75 117 ASP B O 1
ATOM 3326 N N . VAL B 1 118 ? 4.309 11.305 13.07 1 91.69 118 VAL B N 1
ATOM 3327 C CA . VAL B 1 118 ? 5.41 12.055 12.477 1 91.69 118 VAL B CA 1
ATOM 3328 C C . VAL B 1 118 ? 4.859 13.164 11.586 1 91.69 118 VAL B C 1
ATOM 3330 O O . VAL B 1 118 ? 5.535 14.164 11.344 1 91.69 118 VAL B O 1
ATOM 3333 N N . LEU B 1 119 ? 3.594 13.047 11.172 1 92.94 119 LEU B N 1
ATOM 3334 C CA . LEU B 1 119 ? 3.012 13.984 10.219 1 92.94 119 LEU B CA 1
ATOM 3335 C C . LEU B 1 119 ? 2.242 15.086 10.945 1 92.94 119 LEU B C 1
ATOM 3337 O O . LEU B 1 119 ? 1.748 16.016 10.312 1 92.94 119 LEU B O 1
ATOM 3341 N N . ASP B 1 120 ? 2.252 14.992 12.297 1 89 120 ASP B N 1
ATOM 3342 C CA . ASP B 1 120 ? 1.387 15.883 13.062 1 89 120 ASP B CA 1
ATOM 3343 C C . ASP B 1 120 ? 2.193 17 13.711 1 89 120 ASP B C 1
ATOM 3345 O O . ASP B 1 120 ? 1.622 17.953 14.266 1 89 120 ASP B O 1
ATOM 3349 N N . GLN B 1 121 ? 3.482 16.938 13.656 1 89.19 121 GLN B N 1
ATOM 3350 C CA . GLN B 1 121 ? 4.355 17.969 14.203 1 89.19 121 GLN B CA 1
ATOM 3351 C C . GLN B 1 121 ? 5.492 18.297 13.242 1 89.19 121 GLN B C 1
ATOM 3353 O O . GLN B 1 121 ? 6.02 17.422 12.57 1 89.19 121 GLN B O 1
ATOM 3358 N N . PRO B 1 122 ? 5.789 19.609 13.203 1 92.81 122 PRO B N 1
ATOM 3359 C CA . PRO B 1 122 ? 6.953 19.938 12.375 1 92.81 122 PRO B CA 1
ATOM 3360 C C . PRO B 1 122 ? 8.242 19.297 12.898 1 92.81 122 PRO B C 1
ATOM 3362 O O . PRO B 1 122 ? 8.523 19.359 14.102 1 92.81 122 PRO B O 1
ATOM 3365 N N . GLN B 1 123 ? 8.922 18.641 12.062 1 93.5 123 GLN B N 1
ATOM 3366 C CA . GLN B 1 123 ? 10.18 18 12.438 1 93.5 123 GLN B CA 1
ATOM 3367 C C . GLN B 1 123 ? 11.125 17.891 11.242 1 93.5 123 GLN B C 1
ATOM 3369 O O . GLN B 1 123 ? 10.688 17.641 10.117 1 93.5 123 GLN B O 1
ATOM 3374 N N . CYS B 1 124 ? 12.398 18.125 11.539 1 95.5 124 CYS B N 1
ATOM 3375 C CA . CYS B 1 124 ? 13.438 17.891 10.547 1 95.5 124 CYS B CA 1
ATOM 3376 C C . CYS B 1 124 ? 14.148 16.562 10.797 1 95.5 124 CYS B C 1
ATOM 3378 O O . CYS B 1 124 ? 14.797 16.391 11.82 1 95.5 124 CYS B O 1
ATOM 3380 N N . VAL B 1 125 ? 14.023 15.648 9.922 1 96.56 125 VAL B N 1
ATOM 3381 C CA . VAL B 1 125 ? 14.578 14.305 10.07 1 96.56 125 VAL B CA 1
ATOM 3382 C C . VAL B 1 125 ? 15.844 14.172 9.227 1 96.56 125 VAL B C 1
ATOM 3384 O O . VAL B 1 125 ? 15.773 14.18 7.992 1 96.56 125 VAL B O 1
ATOM 3387 N N . PRO B 1 126 ? 16.984 14.016 9.859 1 96.44 126 PRO B N 1
ATOM 3388 C CA . PRO B 1 126 ? 18.219 13.828 9.078 1 96.44 126 PRO B CA 1
ATOM 3389 C C . PRO B 1 126 ? 18.234 12.492 8.336 1 96.44 126 PRO B C 1
ATOM 3391 O O . PRO B 1 126 ? 17.781 11.477 8.859 1 96.44 126 PRO B O 1
ATOM 3394 N N . VAL B 1 127 ? 18.672 12.516 7.148 1 96.31 127 VAL B N 1
ATOM 3395 C CA . VAL B 1 127 ? 18.734 11.305 6.336 1 96.31 127 VAL B CA 1
ATOM 3396 C C . VAL B 1 127 ? 19.938 10.469 6.742 1 96.31 127 VAL B C 1
ATOM 3398 O O . VAL B 1 127 ? 19.844 9.242 6.82 1 96.31 127 VAL B O 1
ATOM 3401 N N . LYS B 1 128 ? 21.141 11.078 6.961 1 95.06 128 LYS B N 1
ATOM 3402 C CA . LYS B 1 128 ? 22.359 10.453 7.449 1 95.06 128 LYS B CA 1
ATOM 3403 C C . LYS B 1 128 ? 22.766 9.266 6.57 1 95.06 128 LYS B C 1
ATOM 3405 O O . LYS B 1 128 ? 22.922 9.414 5.355 1 95.06 128 LYS B O 1
ATOM 3410 N N . THR B 1 129 ? 22.734 8.016 7.125 1 93.25 129 THR B N 1
ATOM 3411 C CA . THR B 1 129 ? 23.25 6.844 6.418 1 93.25 129 THR B CA 1
ATOM 3412 C C . THR B 1 129 ? 22.234 6.348 5.391 1 93.25 129 THR B C 1
ATOM 3414 O O . THR B 1 129 ? 22.562 5.52 4.539 1 93.25 129 THR B O 1
ATOM 3417 N N . SER B 1 130 ? 21.094 6.906 5.375 1 94.94 130 SER B N 1
ATOM 3418 C CA . SER B 1 130 ? 20.062 6.465 4.438 1 94.94 130 SER B CA 1
ATOM 3419 C C . SER B 1 130 ? 20.047 7.32 3.176 1 94.94 130 SER B C 1
ATOM 3421 O O . SER B 1 130 ? 19.094 7.289 2.402 1 94.94 130 SER B O 1
ATOM 3423 N N . ARG B 1 131 ? 21.047 8.039 2.922 1 95.06 131 ARG B N 1
ATOM 3424 C CA . ARG B 1 131 ? 21.078 9.047 1.866 1 95.06 131 ARG B CA 1
ATOM 3425 C C . ARG B 1 131 ? 20.781 8.422 0.506 1 95.06 131 ARG B C 1
ATOM 3427 O O . ARG B 1 131 ? 19.938 8.938 -0.242 1 95.06 131 ARG B O 1
ATOM 3434 N N . SER B 1 132 ? 21.453 7.383 0.213 1 93.38 132 SER B N 1
ATOM 3435 C CA . SER B 1 132 ? 21.266 6.754 -1.09 1 93.38 132 SER B CA 1
ATOM 3436 C C . SER B 1 132 ? 19.844 6.227 -1.241 1 93.38 132 SER B C 1
ATOM 3438 O O . SER B 1 132 ? 19.219 6.406 -2.287 1 93.38 132 SER B O 1
ATOM 3440 N N . HIS B 1 133 ? 19.375 5.645 -0.212 1 93.44 133 HIS B N 1
ATOM 3441 C CA . HIS B 1 133 ? 18.047 5.062 -0.213 1 93.44 133 HIS B CA 1
ATOM 3442 C C . HIS B 1 133 ? 16.969 6.137 -0.367 1 93.44 133 HIS B C 1
ATOM 3444 O O . HIS B 1 133 ? 16.062 6.004 -1.198 1 93.44 133 HIS B O 1
ATOM 3450 N N . ILE B 1 134 ? 17.047 7.184 0.348 1 96.69 134 ILE B N 1
ATOM 3451 C CA . ILE B 1 134 ? 16.062 8.258 0.332 1 96.69 134 ILE B CA 1
ATOM 3452 C C . ILE B 1 134 ? 16.125 9 -1.001 1 96.69 134 ILE B C 1
ATOM 3454 O O . ILE B 1 134 ? 15.094 9.352 -1.573 1 96.69 134 ILE B O 1
ATOM 3458 N N . ARG B 1 135 ? 17.312 9.211 -1.49 1 95.81 135 ARG B N 1
ATOM 3459 C CA . ARG B 1 135 ? 17.453 9.828 -2.803 1 95.81 135 ARG B CA 1
ATOM 3460 C C . ARG B 1 135 ? 16.75 8.992 -3.879 1 95.81 135 ARG B C 1
ATOM 3462 O O . ARG B 1 135 ? 16.031 9.531 -4.715 1 95.81 135 ARG B O 1
ATOM 3469 N N . ALA B 1 136 ? 17 7.719 -3.822 1 94.19 136 ALA B N 1
ATOM 3470 C CA . ALA B 1 136 ? 16.391 6.82 -4.801 1 94.19 136 ALA B CA 1
ATOM 3471 C C . ALA B 1 136 ? 14.859 6.848 -4.691 1 94.19 136 ALA B C 1
ATOM 3473 O O . ALA B 1 136 ? 14.164 6.824 -5.707 1 94.19 136 ALA B O 1
ATOM 3474 N N . LEU B 1 137 ? 14.352 6.898 -3.516 1 96.31 137 LEU B N 1
ATOM 3475 C CA . LEU B 1 137 ? 12.914 6.906 -3.27 1 96.31 137 LEU B CA 1
ATOM 3476 C C . LEU B 1 137 ? 12.273 8.164 -3.846 1 96.31 137 LEU B C 1
ATOM 3478 O O . LEU B 1 137 ? 11.297 8.078 -4.602 1 96.31 137 LEU B O 1
ATOM 3482 N N . PHE B 1 138 ? 12.812 9.312 -3.588 1 97.19 138 PHE B N 1
ATOM 3483 C CA . PHE B 1 138 ? 12.258 10.562 -4.09 1 97.19 138 PHE B CA 1
ATOM 3484 C C . PHE B 1 138 ? 12.391 10.648 -5.605 1 97.19 138 PHE B C 1
ATOM 3486 O O . PHE B 1 138 ? 11.508 11.164 -6.289 1 97.19 138 PHE B O 1
ATOM 3493 N N . THR B 1 139 ? 13.531 10.172 -6.07 1 94.75 139 THR B N 1
ATOM 3494 C CA . THR B 1 139 ? 13.703 10.133 -7.516 1 94.75 139 THR B CA 1
ATOM 3495 C C . THR B 1 139 ? 12.641 9.258 -8.172 1 94.75 139 THR B C 1
ATOM 3497 O O . THR B 1 139 ? 12.039 9.648 -9.172 1 94.75 139 THR B O 1
ATOM 3500 N N . ALA B 1 140 ? 12.375 8.133 -7.594 1 95.88 140 ALA B N 1
ATOM 3501 C CA . ALA B 1 140 ? 11.352 7.227 -8.117 1 95.88 140 ALA B CA 1
ATOM 3502 C C . ALA B 1 140 ? 9.969 7.859 -8.039 1 95.88 140 ALA B C 1
ATOM 3504 O O . ALA B 1 140 ? 9.172 7.734 -8.969 1 95.88 140 ALA B O 1
ATOM 3505 N N . ILE B 1 141 ? 9.625 8.492 -6.953 1 96.88 141 ILE B N 1
ATOM 3506 C CA . ILE B 1 141 ? 8.344 9.164 -6.785 1 96.88 141 ILE B CA 1
ATOM 3507 C C . ILE B 1 141 ? 8.172 10.227 -7.867 1 96.88 141 ILE B C 1
ATOM 3509 O O . ILE B 1 141 ? 7.125 10.305 -8.516 1 96.88 141 ILE B O 1
ATOM 3513 N N . GLN B 1 142 ? 9.25 11.031 -8.047 1 95.06 142 GLN B N 1
ATOM 3514 C CA . GLN B 1 142 ? 9.203 12.094 -9.039 1 95.06 142 GLN B CA 1
ATOM 3515 C C . GLN B 1 142 ? 9.008 11.531 -10.445 1 95.06 142 GLN B C 1
ATOM 3517 O O . GLN B 1 142 ? 8.211 12.055 -11.227 1 95.06 142 GLN B O 1
ATOM 3522 N N . GLU B 1 143 ? 9.719 10.508 -10.766 1 94 143 GLU B N 1
ATOM 3523 C CA . GLU B 1 143 ? 9.609 9.891 -12.078 1 94 143 GLU B CA 1
ATOM 3524 C C . GLU B 1 143 ? 8.211 9.32 -12.305 1 94 143 GLU B C 1
ATOM 3526 O O . GLU B 1 143 ? 7.625 9.508 -13.375 1 94 143 GLU B O 1
ATOM 3531 N N . GLU B 1 144 ? 7.711 8.672 -11.305 1 94.62 144 GLU B N 1
ATOM 3532 C CA . GLU B 1 144 ? 6.375 8.094 -11.406 1 94.62 144 GLU B CA 1
ATOM 3533 C C . GLU B 1 144 ? 5.309 9.18 -11.523 1 94.62 144 GLU B C 1
ATOM 3535 O O . GLU B 1 144 ? 4.348 9.031 -12.281 1 94.62 144 GLU B O 1
ATOM 3540 N N . TYR B 1 145 ? 5.52 10.188 -10.773 1 92.81 145 TYR B N 1
ATOM 3541 C CA . TYR B 1 145 ? 4.566 11.297 -10.734 1 92.81 145 TYR B CA 1
ATOM 3542 C C . TYR B 1 145 ? 4.453 11.961 -12.094 1 92.81 145 TYR B C 1
ATOM 3544 O O . TYR B 1 145 ? 3.357 12.344 -12.516 1 92.81 145 TYR B O 1
ATOM 3552 N N . ARG B 1 146 ? 5.508 12.07 -12.789 1 91.56 146 ARG B N 1
ATOM 3553 C CA . ARG B 1 146 ? 5.57 12.836 -14.031 1 91.56 146 ARG B CA 1
ATOM 3554 C C . ARG B 1 146 ? 5.051 12.008 -15.211 1 91.56 146 ARG B C 1
ATOM 3556 O O . ARG B 1 146 ? 4.754 12.547 -16.266 1 91.56 146 ARG B O 1
ATOM 3563 N N . GLU B 1 147 ? 5.016 10.711 -15.016 1 90.25 147 GLU B N 1
ATOM 3564 C CA . GLU B 1 147 ? 4.637 9.828 -16.109 1 90.25 147 GLU B CA 1
ATOM 3565 C C . GLU B 1 147 ? 3.268 9.203 -15.875 1 90.25 147 GLU B C 1
ATOM 3567 O O . GLU B 1 147 ? 2.699 9.336 -14.789 1 90.25 147 GLU B O 1
ATOM 3572 N N . ASP B 1 148 ? 2.705 8.734 -16.875 1 89.06 148 ASP B N 1
ATOM 3573 C CA . ASP B 1 148 ? 1.429 8.031 -16.797 1 89.06 148 ASP B CA 1
ATOM 3574 C C . ASP B 1 148 ? 1.6 6.551 -17.109 1 89.06 148 ASP B C 1
ATOM 3576 O O . ASP B 1 148 ? 0.961 6.023 -18.016 1 89.06 148 ASP B O 1
ATOM 3580 N N . HIS B 1 149 ? 2.428 5.941 -16.266 1 91.44 149 HIS B N 1
ATOM 3581 C CA . HIS B 1 149 ? 2.697 4.52 -16.469 1 91.44 149 HIS B CA 1
ATOM 3582 C C . HIS B 1 149 ? 1.533 3.666 -15.977 1 91.44 149 HIS B C 1
ATOM 3584 O O . HIS B 1 149 ? 0.72 4.121 -15.164 1 91.44 149 HIS B O 1
ATOM 3590 N N . ASP B 1 150 ? 1.435 2.488 -16.469 1 91.75 150 ASP B N 1
ATOM 3591 C CA . ASP B 1 150 ? 0.469 1.521 -15.953 1 91.75 150 ASP B CA 1
ATOM 3592 C C . ASP B 1 150 ? 0.618 1.343 -14.438 1 91.75 150 ASP B C 1
ATOM 3594 O O . ASP B 1 150 ? 1.735 1.257 -13.93 1 91.75 150 ASP B O 1
ATOM 3598 N N . ALA B 1 151 ? -0.542 1.402 -13.758 1 91.81 151 ALA B N 1
ATOM 3599 C CA . ALA B 1 151 ? -0.61 1.215 -12.305 1 91.81 151 ALA B CA 1
ATOM 3600 C C . ALA B 1 151 ? 0.196 2.285 -11.578 1 91.81 151 ALA B C 1
ATOM 3602 O O . ALA B 1 151 ? 0.812 2.01 -10.547 1 91.81 151 ALA B O 1
ATOM 3603 N N . ARG B 1 152 ? 0.248 3.438 -12.094 1 92.5 152 ARG B N 1
ATOM 3604 C CA . ARG B 1 152 ? 0.963 4.574 -11.516 1 92.5 152 ARG B CA 1
ATOM 3605 C C . ARG B 1 152 ? 0.524 4.824 -10.078 1 92.5 152 ARG B C 1
ATOM 3607 O O . ARG B 1 152 ? 1.361 5.023 -9.195 1 92.5 152 ARG B O 1
ATOM 3614 N N . GLU B 1 153 ? -0.768 4.777 -9.805 1 88.62 153 GLU B N 1
ATOM 3615 C CA . GLU B 1 153 ? -1.297 5.059 -8.477 1 88.62 153 GLU B CA 1
ATOM 3616 C C . GLU B 1 153 ? -0.775 4.055 -7.449 1 88.62 153 GLU B C 1
ATOM 3618 O O . GLU B 1 153 ? -0.414 4.43 -6.332 1 88.62 153 GLU B O 1
ATOM 3623 N N . MET B 1 154 ? -0.713 2.879 -7.859 1 91.75 154 MET B N 1
ATOM 3624 C CA . MET B 1 154 ? -0.229 1.837 -6.961 1 91.75 154 MET B CA 1
ATOM 3625 C C . MET B 1 154 ? 1.262 2.006 -6.684 1 91.75 154 MET B C 1
ATOM 3627 O O . MET B 1 154 ? 1.713 1.813 -5.555 1 91.75 154 MET B O 1
ATOM 3631 N N . MET B 1 155 ? 2.012 2.309 -7.715 1 95.38 155 MET B N 1
ATOM 3632 C CA . MET B 1 155 ? 3.443 2.533 -7.527 1 95.38 155 MET B CA 1
ATOM 3633 C C . MET B 1 155 ? 3.693 3.705 -6.586 1 95.38 155 MET B C 1
ATOM 3635 O O . MET B 1 155 ? 4.473 3.592 -5.637 1 95.38 155 MET B O 1
ATOM 3639 N N . LEU B 1 156 ? 2.969 4.773 -6.832 1 95.12 156 LEU B N 1
ATOM 3640 C CA . LEU B 1 156 ? 3.107 5.941 -5.969 1 95.12 156 LEU B CA 1
ATOM 3641 C C . LEU B 1 156 ? 2.73 5.602 -4.531 1 95.12 156 LEU B C 1
ATOM 3643 O O . LEU B 1 156 ? 3.42 6.004 -3.592 1 95.12 156 LEU B O 1
ATOM 3647 N N . HIS B 1 157 ? 1.691 4.895 -4.359 1 94.5 157 HIS B N 1
ATOM 3648 C CA . HIS B 1 157 ? 1.256 4.473 -3.033 1 94.5 157 HIS B CA 1
ATOM 3649 C C . HIS B 1 157 ? 2.324 3.629 -2.348 1 94.5 157 HIS B C 1
ATOM 3651 O O . HIS B 1 157 ? 2.59 3.805 -1.156 1 94.5 157 HIS B O 1
ATOM 3657 N N . SER B 1 158 ? 2.924 2.734 -3.07 1 96.44 158 SER B N 1
ATOM 3658 C CA . SER B 1 158 ? 3.963 1.862 -2.531 1 96.44 158 SER B CA 1
ATOM 3659 C C . SER B 1 158 ? 5.191 2.662 -2.105 1 96.44 158 SER B C 1
ATOM 3661 O O . SER B 1 158 ? 5.699 2.484 -0.996 1 96.44 158 SER B O 1
ATOM 3663 N N . LEU B 1 159 ? 5.621 3.527 -3.008 1 97.69 159 LEU B N 1
ATOM 3664 C CA . LEU B 1 159 ? 6.797 4.348 -2.721 1 97.69 159 LEU B CA 1
ATOM 3665 C C . LEU B 1 159 ? 6.551 5.246 -1.516 1 97.69 159 LEU B C 1
ATOM 3667 O O . LEU B 1 159 ? 7.402 5.352 -0.631 1 97.69 159 LEU B O 1
ATOM 3671 N N . LEU B 1 160 ? 5.402 5.777 -1.475 1 97.12 160 LEU B N 1
ATOM 3672 C CA . LEU B 1 160 ? 5.047 6.656 -0.366 1 97.12 160 LEU B CA 1
ATOM 3673 C C . LEU B 1 160 ? 4.926 5.871 0.935 1 97.12 160 LEU B C 1
ATOM 3675 O O . LEU B 1 160 ? 5.336 6.348 1.994 1 97.12 160 LEU B O 1
ATOM 3679 N N . GLY B 1 161 ? 4.301 4.699 0.867 1 96.94 161 GLY B N 1
ATOM 3680 C CA . GLY B 1 161 ? 4.223 3.855 2.049 1 96.94 161 GLY B CA 1
ATOM 3681 C C . GLY B 1 161 ? 5.578 3.578 2.676 1 96.94 161 GLY B C 1
ATOM 3682 O O . GLY B 1 161 ? 5.738 3.693 3.893 1 96.94 161 GLY B O 1
ATOM 3683 N N . ALA B 1 162 ? 6.559 3.244 1.849 1 97.31 162 ALA B N 1
ATOM 3684 C CA . ALA B 1 162 ? 7.914 2.99 2.33 1 97.31 162 ALA B CA 1
ATOM 3685 C C . ALA B 1 162 ? 8.508 4.242 2.971 1 97.31 162 ALA B C 1
ATOM 3687 O O . ALA B 1 162 ? 9.141 4.164 4.031 1 97.31 162 ALA B O 1
ATOM 3688 N N . LEU B 1 163 ? 8.266 5.371 2.336 1 97.62 163 LEU B N 1
ATOM 3689 C CA . LEU B 1 163 ? 8.773 6.641 2.848 1 97.62 163 LEU B CA 1
ATOM 3690 C C . LEU B 1 163 ? 8.164 6.961 4.207 1 97.62 163 LEU B C 1
ATOM 3692 O O . LEU B 1 163 ? 8.875 7.359 5.133 1 97.62 163 LEU B O 1
ATOM 3696 N N . LEU B 1 164 ? 6.859 6.781 4.336 1 97.31 164 LEU B N 1
ATOM 3697 C CA . LEU B 1 164 ? 6.148 7.125 5.562 1 97.31 164 LEU B CA 1
ATOM 3698 C C . LEU B 1 164 ? 6.574 6.223 6.715 1 97.31 164 LEU B C 1
ATOM 3700 O O . LEU B 1 164 ? 6.695 6.676 7.855 1 97.31 164 LEU B O 1
ATOM 3704 N N . VAL B 1 165 ? 6.797 4.941 6.434 1 96.44 165 VAL B N 1
ATOM 3705 C CA . VAL B 1 165 ? 7.293 4.039 7.465 1 96.44 165 VAL B CA 1
ATOM 3706 C C . VAL B 1 165 ? 8.672 4.496 7.93 1 96.44 165 VAL B C 1
ATOM 3708 O O . VAL B 1 165 ? 8.938 4.559 9.133 1 96.44 165 VAL B O 1
ATOM 3711 N N . TRP B 1 166 ? 9.578 4.809 6.961 1 96.5 166 TRP B N 1
ATOM 3712 C CA . TRP B 1 166 ? 10.922 5.277 7.293 1 96.5 166 TRP B CA 1
ATOM 3713 C C . TRP B 1 166 ? 10.859 6.516 8.188 1 96.5 166 TRP B C 1
ATOM 3715 O O . TRP B 1 166 ? 11.555 6.59 9.195 1 96.5 166 TRP B O 1
ATOM 3725 N N . LEU B 1 167 ? 10 7.477 7.84 1 96.56 167 LEU B N 1
ATOM 3726 C CA . LEU B 1 167 ? 9.828 8.703 8.602 1 96.56 167 LEU B CA 1
ATOM 3727 C C . LEU B 1 167 ? 9.297 8.406 10 1 96.56 167 LEU B C 1
ATOM 3729 O O . LEU B 1 167 ? 9.828 8.922 10.992 1 96.56 167 LEU B O 1
ATOM 3733 N N . ASN B 1 168 ? 8.328 7.586 10.031 1 95 168 ASN B N 1
ATOM 3734 C CA . ASN B 1 168 ? 7.672 7.316 11.305 1 95 168 ASN B CA 1
ATOM 3735 C C . ASN B 1 168 ? 8.609 6.609 12.273 1 95 168 ASN B C 1
ATOM 3737 O O . ASN B 1 168 ? 8.523 6.816 13.492 1 95 168 ASN B O 1
ATOM 3741 N N . ARG B 1 169 ? 9.492 5.691 11.742 1 94.69 169 ARG B N 1
ATOM 3742 C CA . ARG B 1 169 ? 10.469 5 12.578 1 94.69 169 ARG B CA 1
ATOM 3743 C C . ARG B 1 169 ? 11.422 5.984 13.234 1 94.69 169 ARG B C 1
ATOM 3745 O O . ARG B 1 169 ? 12.055 5.664 14.25 1 94.69 169 ARG B O 1
ATOM 3752 N N . ARG B 1 170 ? 11.523 7.23 12.789 1 94 170 ARG B N 1
ATOM 3753 C CA . ARG B 1 170 ? 12.492 8.211 13.258 1 94 170 ARG B CA 1
ATOM 3754 C C . ARG B 1 170 ? 11.805 9.359 13.992 1 94 170 ARG B C 1
ATOM 3756 O O . ARG B 1 170 ? 12.453 10.352 14.344 1 94 170 ARG B O 1
ATOM 3763 N N . TYR B 1 171 ? 10.562 9.188 14.117 1 91.19 171 TYR B N 1
ATOM 3764 C CA . TYR B 1 171 ? 9.758 10.195 14.797 1 91.19 171 TYR B CA 1
ATOM 3765 C C . TYR B 1 171 ? 10.227 10.375 16.234 1 91.19 171 TYR B C 1
ATOM 3767 O O . TYR B 1 171 ? 10.438 9.398 16.953 1 91.19 171 TYR B O 1
ATOM 3775 N N . ARG B 1 172 ? 10.43 11.609 16.609 1 88.62 172 ARG B N 1
ATOM 3776 C CA . ARG B 1 172 ? 10.727 12 17.984 1 88.62 172 ARG B CA 1
ATOM 3777 C C . ARG B 1 172 ? 9.727 13.031 18.484 1 88.62 172 ARG B C 1
ATOM 3779 O O . ARG B 1 172 ? 9.727 14.172 18.031 1 88.62 172 ARG B O 1
ATOM 3786 N N . PRO B 1 173 ? 8.883 12.539 19.406 1 85.81 173 PRO B N 1
ATOM 3787 C CA . PRO B 1 173 ? 7.898 13.5 19.922 1 85.81 173 PRO B CA 1
ATOM 3788 C C . PRO B 1 173 ? 8.547 14.758 20.5 1 85.81 173 PRO B C 1
ATOM 3790 O O . PRO B 1 173 ? 9.57 14.664 21.188 1 85.81 173 PRO B O 1
ATOM 3793 N N . GLN B 1 174 ? 8.102 15.875 20.031 1 80.25 174 GLN B N 1
ATOM 3794 C CA . GLN B 1 174 ? 8.57 17.141 20.578 1 80.25 174 GLN B CA 1
ATOM 3795 C C . GLN B 1 174 ? 7.523 17.766 21.5 1 80.25 174 GLN B C 1
ATOM 3797 O O . GLN B 1 174 ? 6.328 17.531 21.328 1 80.25 174 GLN B O 1
ATOM 3802 N N . LEU B 1 175 ? 8.055 18.406 22.484 1 76.19 175 LEU B N 1
ATOM 3803 C CA . LEU B 1 175 ? 7.152 19.156 23.328 1 76.19 175 LEU B CA 1
ATOM 3804 C C . LEU B 1 175 ? 6.621 20.391 22.609 1 76.19 175 LEU B C 1
ATOM 3806 O O . LEU B 1 175 ? 7.391 21.156 22.031 1 76.19 175 LEU B O 1
ATOM 3810 N N . ILE B 1 176 ? 5.383 20.438 22.391 1 71 176 ILE B N 1
ATOM 3811 C CA . ILE B 1 176 ? 4.777 21.578 21.703 1 71 176 ILE B CA 1
ATOM 3812 C C . ILE B 1 176 ? 4.316 22.609 22.734 1 71 176 ILE B C 1
ATOM 3814 O O . ILE B 1 176 ? 3.658 22.266 23.719 1 71 176 ILE B O 1
ATOM 3818 N N . THR B 1 177 ? 4.926 23.766 22.547 1 72.94 177 THR B N 1
ATOM 3819 C CA . THR B 1 177 ? 4.441 24.844 23.406 1 72.94 177 THR B CA 1
ATOM 3820 C C . THR B 1 177 ? 3.014 25.234 23.031 1 72.94 177 THR B C 1
ATOM 3822 O O . THR B 1 177 ? 2.711 25.453 21.844 1 72.94 177 THR B O 1
ATOM 3825 N N . GLU B 1 178 ? 2.193 25.172 23.953 1 75.25 178 GLU B N 1
ATOM 3826 C CA . GLU B 1 178 ? 0.776 25.438 23.734 1 75.25 178 GLU B CA 1
ATOM 3827 C C . GLU B 1 178 ? 0.478 26.938 23.844 1 75.25 178 GLU B C 1
ATOM 3829 O O . GLU B 1 178 ? 0.46 27.484 24.938 1 75.25 178 GLU B O 1
ATOM 3834 N N . ASP B 1 179 ? 0.547 27.688 22.672 1 81.62 179 ASP B N 1
ATOM 3835 C CA . ASP B 1 179 ? -0.011 29.031 22.656 1 81.62 179 ASP B CA 1
ATOM 3836 C C . ASP B 1 179 ? -1.387 29.047 22 1 81.62 179 ASP B C 1
ATOM 3838 O O . ASP B 1 179 ? -1.928 28 21.656 1 81.62 179 ASP B O 1
ATOM 3842 N N . LYS B 1 180 ? -2.006 30.25 22.031 1 85 180 LYS B N 1
ATOM 3843 C CA . LYS B 1 180 ? -3.375 30.375 21.547 1 85 180 LYS B CA 1
ATOM 3844 C C . LYS B 1 180 ? -3.469 29.969 20.078 1 85 180 LYS B C 1
ATOM 3846 O O . LYS B 1 180 ? -4.41 29.281 19.672 1 85 180 LYS B O 1
ATOM 3851 N N . ALA B 1 181 ? -2.547 30.406 19.328 1 83.81 181 ALA B N 1
ATOM 3852 C CA . ALA B 1 181 ? -2.521 30.094 17.906 1 83.81 181 ALA B CA 1
ATOM 3853 C C . ALA B 1 181 ? -2.381 28.594 17.672 1 83.81 181 ALA B C 1
ATOM 3855 O O . ALA B 1 181 ? -3.07 28.016 16.828 1 83.81 181 ALA B O 1
ATOM 3856 N N . GLU B 1 182 ? -1.574 28.031 18.469 1 86.38 182 GLU B N 1
ATOM 3857 C CA . GLU B 1 182 ? -1.367 26.594 18.344 1 86.38 182 GLU B CA 1
ATOM 3858 C C . GLU B 1 182 ? -2.613 25.812 18.766 1 86.38 182 GLU B C 1
ATOM 3860 O O . GLU B 1 182 ? -2.924 24.766 18.188 1 86.38 182 GLU B O 1
ATOM 3865 N N . ARG B 1 183 ? -3.277 26.297 19.672 1 88.38 183 ARG B N 1
ATOM 3866 C CA . ARG B 1 183 ? -4.52 25.656 20.109 1 88.38 183 ARG B CA 1
ATOM 3867 C C . ARG B 1 183 ? -5.547 25.656 18.984 1 88.38 183 ARG B C 1
ATOM 3869 O O . ARG B 1 183 ? -6.215 24.641 18.75 1 88.38 183 ARG B O 1
ATOM 3876 N N . LYS B 1 184 ? -5.688 26.797 18.297 1 90.56 184 LYS B N 1
ATOM 3877 C CA . LYS B 1 184 ? -6.598 26.891 17.172 1 90.56 184 LYS B CA 1
ATOM 3878 C C . LYS B 1 184 ? -6.227 25.891 16.078 1 90.56 184 LYS B C 1
ATOM 3880 O O . LYS B 1 184 ? -7.094 25.203 15.547 1 90.56 184 LYS B O 1
ATOM 3885 N N . ARG B 1 185 ? -4.988 25.812 15.867 1 89 185 ARG B N 1
ATOM 3886 C CA . ARG B 1 185 ? -4.5 24.922 14.828 1 89 185 ARG B CA 1
ATOM 3887 C C . ARG B 1 185 ? -4.75 23.453 15.211 1 89 185 ARG B C 1
ATOM 3889 O O . ARG B 1 185 ? -5.145 22.656 14.367 1 89 185 ARG B O 1
ATOM 3896 N N . THR B 1 186 ? -4.531 23.172 16.406 1 8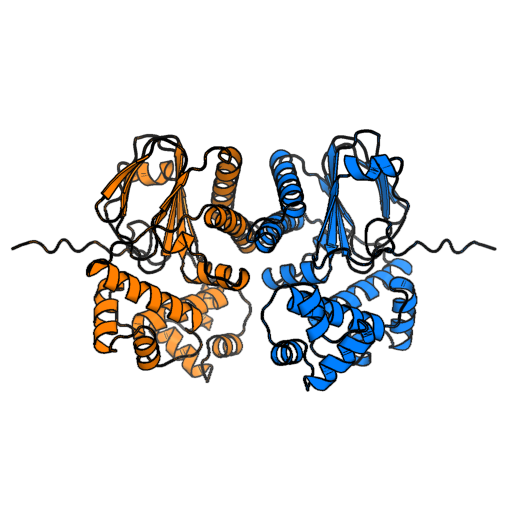8.31 186 THR B N 1
ATOM 3897 C CA . THR B 1 186 ? -4.762 21.828 16.906 1 88.31 186 THR B CA 1
ATOM 3898 C C . THR B 1 186 ? -6.23 21.438 16.75 1 88.31 186 THR B C 1
ATOM 3900 O O . THR B 1 186 ? -6.535 20.328 16.312 1 88.31 186 THR B O 1
ATOM 3903 N N . VAL B 1 187 ? -7.047 22.344 17.062 1 92.19 187 VAL B N 1
ATOM 3904 C CA . VAL B 1 187 ? -8.484 22.125 16.922 1 92.19 187 VAL B CA 1
ATOM 3905 C C . VAL B 1 187 ? -8.828 21.859 15.453 1 92.19 187 VAL B C 1
ATOM 3907 O O . VAL B 1 187 ? -9.555 20.906 15.148 1 92.19 187 VAL B O 1
ATOM 3910 N N . MET B 1 188 ? -8.273 22.609 14.594 1 92.69 188 MET B N 1
ATOM 3911 C CA . MET B 1 188 ? -8.586 22.5 13.172 1 92.69 188 MET B CA 1
ATOM 3912 C C . MET B 1 188 ? -8.008 21.203 12.594 1 92.69 188 MET B C 1
ATOM 3914 O O . MET B 1 188 ? -8.625 20.578 11.727 1 92.69 188 MET B O 1
ATOM 3918 N N . ARG B 1 189 ? -6.875 20.828 13.062 1 90.12 189 ARG B N 1
ATOM 3919 C CA . ARG B 1 189 ? -6.305 19.547 12.641 1 90.12 189 ARG B CA 1
ATOM 3920 C C . ARG B 1 189 ? -7.18 18.391 13.086 1 90.12 189 ARG B C 1
ATOM 3922 O O . ARG B 1 189 ? -7.379 17.422 12.336 1 90.12 189 ARG B O 1
ATOM 3929 N N . HIS B 1 190 ? -7.68 18.5 14.266 1 91.25 190 HIS B N 1
ATOM 3930 C CA . HIS B 1 190 ? -8.594 17.484 14.766 1 91.25 190 HIS B CA 1
ATOM 3931 C C . HIS B 1 190 ? -9.867 17.438 13.938 1 91.25 190 HIS B C 1
ATOM 3933 O O . HIS B 1 190 ? -10.344 16.344 13.586 1 91.25 190 HIS B O 1
ATOM 3939 N N . PHE B 1 191 ? -10.359 18.641 13.672 1 94.75 191 PHE B N 1
ATOM 3940 C CA . PHE B 1 191 ? -11.555 18.734 12.836 1 94.75 191 PHE B CA 1
ATOM 3941 C C . PHE B 1 191 ? -11.32 18.078 11.484 1 94.75 191 PHE B C 1
ATOM 3943 O O . PHE B 1 191 ? -12.125 17.266 11.031 1 94.75 191 PHE B O 1
ATOM 3950 N N . SER B 1 192 ? -10.258 18.344 10.828 1 92.19 192 SER B N 1
ATOM 3951 C CA . SER B 1 192 ? -9.914 17.781 9.516 1 92.19 192 SER B CA 1
ATOM 3952 C C . SER B 1 192 ? -9.805 16.266 9.578 1 92.19 192 SER B C 1
ATOM 3954 O O . SER B 1 192 ? -10.25 15.57 8.656 1 92.19 192 SER B O 1
ATOM 3956 N N . ARG B 1 193 ? -9.242 15.766 10.625 1 90 193 ARG B N 1
ATOM 3957 C CA . ARG B 1 193 ? -9.125 14.32 10.797 1 90 193 ARG B CA 1
ATOM 3958 C C . ARG B 1 193 ? -10.5 13.672 10.914 1 90 193 ARG B C 1
ATOM 3960 O O . ARG B 1 193 ? -10.742 12.602 10.352 1 90 193 ARG B O 1
ATOM 3967 N N . LEU B 1 194 ? -11.312 14.305 11.664 1 93.25 194 LEU B N 1
ATOM 3968 C CA . LEU B 1 194 ? -12.664 13.789 11.82 1 93.25 194 LEU B CA 1
ATOM 3969 C C . LEU B 1 194 ? -13.398 13.766 10.484 1 93.25 194 LEU B C 1
ATOM 3971 O O . LEU B 1 194 ? -14.117 12.805 10.188 1 93.25 194 LEU B O 1
ATOM 3975 N N . ILE B 1 195 ? -13.18 14.797 9.734 1 94.31 195 ILE B N 1
ATOM 3976 C CA . ILE B 1 195 ? -13.797 14.836 8.414 1 94.31 195 ILE B CA 1
ATOM 3977 C C . ILE B 1 195 ? -13.336 13.633 7.59 1 94.31 195 ILE B C 1
ATOM 3979 O O . ILE B 1 195 ? -14.156 12.922 7.008 1 94.31 195 ILE B O 1
ATOM 3983 N N . GLU B 1 196 ? -12.102 13.383 7.578 1 91.44 196 GLU B N 1
ATOM 3984 C CA . GLU B 1 196 ? -11.57 12.273 6.793 1 91.44 196 GLU B CA 1
ATOM 3985 C C . GLU B 1 196 ? -12.133 10.938 7.262 1 91.44 196 GLU B C 1
ATOM 3987 O O . GLU B 1 196 ? -12.328 10.023 6.457 1 91.44 196 GLU B O 1
ATOM 3992 N N . SER B 1 197 ? -12.484 10.898 8.461 1 90.44 197 SER B N 1
ATOM 3993 C CA . SER B 1 197 ? -12.961 9.641 9.039 1 90.44 197 SER B CA 1
ATOM 3994 C C . SER B 1 197 ? -14.461 9.484 8.836 1 90.44 197 SER B C 1
ATOM 3996 O O . SER B 1 197 ? -14.977 8.359 8.852 1 90.44 197 SER B O 1
ATOM 3998 N N . HIS B 1 198 ? -15.18 10.633 8.586 1 93.38 198 HIS B N 1
ATOM 3999 C CA . HIS B 1 198 ? -16.625 10.531 8.711 1 93.38 198 HIS B CA 1
ATOM 4000 C C . HIS B 1 198 ? -17.328 11.234 7.559 1 93.38 198 HIS B C 1
ATOM 4002 O O . HIS B 1 198 ? -18.562 11.344 7.551 1 93.38 198 HIS B O 1
ATOM 4008 N N . TYR B 1 199 ? -16.688 11.703 6.609 1 92.75 199 TYR B N 1
ATOM 4009 C CA . TYR B 1 199 ? -17.25 12.578 5.59 1 92.75 199 TYR B CA 1
ATOM 4010 C C . TYR B 1 199 ? -18.391 11.883 4.852 1 92.75 199 TYR B C 1
ATOM 4012 O O . TYR B 1 199 ? -19.266 12.547 4.285 1 92.75 199 TYR B O 1
ATOM 4020 N N . ARG B 1 200 ? -18.469 10.555 4.84 1 94.56 200 ARG B N 1
ATOM 4021 C CA . ARG B 1 200 ? -19.5 9.844 4.098 1 94.56 200 ARG B CA 1
ATOM 4022 C C . ARG B 1 200 ? -20.734 9.602 4.969 1 94.56 200 ARG B C 1
ATOM 4024 O O . ARG B 1 200 ? -21.766 9.125 4.484 1 94.56 200 ARG B O 1
ATOM 4031 N N . GLU B 1 201 ? -20.594 9.852 6.207 1 94.69 201 GLU B N 1
ATOM 4032 C CA . GLU B 1 201 ? -21.672 9.531 7.156 1 94.69 201 GLU B CA 1
ATOM 4033 C C . GLU B 1 201 ? -22.672 10.68 7.258 1 94.69 201 GLU B C 1
ATOM 4035 O O . GLU B 1 201 ? -23.719 10.531 7.902 1 94.69 201 GLU B O 1
ATOM 4040 N N . HIS B 1 202 ? -22.359 11.781 6.746 1 93.75 202 HIS B N 1
ATOM 4041 C CA . HIS B 1 202 ? -23.203 12.977 6.777 1 93.75 202 HIS B CA 1
ATOM 4042 C C . HIS B 1 202 ? -23.578 13.344 8.211 1 93.75 202 HIS B C 1
ATOM 4044 O O . HIS B 1 202 ? -24.75 13.641 8.492 1 93.75 202 HIS B O 1
ATOM 4050 N N . MET B 1 203 ? -22.641 13.234 9.062 1 94.19 203 MET B N 1
ATOM 4051 C CA . MET B 1 203 ? -22.812 13.695 10.438 1 94.19 203 MET B CA 1
ATOM 4052 C C . MET B 1 203 ? -23.047 15.203 10.477 1 94.19 203 MET B C 1
ATOM 4054 O O . MET B 1 203 ? -22.391 15.961 9.758 1 94.19 203 MET B O 1
ATOM 4058 N N . PRO B 1 204 ? -24.062 15.594 11.336 1 95.62 204 PRO B N 1
ATOM 4059 C CA . PRO B 1 204 ? -24.297 17.031 11.453 1 95.62 204 PRO B CA 1
ATOM 4060 C C . PRO B 1 204 ? -23.094 17.781 12.047 1 95.62 204 PRO B C 1
ATOM 4062 O O . PRO B 1 204 ? -22.297 17.188 12.773 1 95.62 204 PRO B O 1
ATOM 4065 N N . LEU B 1 205 ? -23.016 19.062 11.812 1 96.38 205 LEU B N 1
ATOM 4066 C CA . LEU B 1 205 ? -21.906 19.891 12.289 1 96.38 205 LEU B CA 1
ATOM 4067 C C . LEU B 1 205 ? -21.828 19.859 13.812 1 96.38 205 LEU B C 1
ATOM 4069 O O . LEU B 1 205 ? -20.734 19.953 14.383 1 96.38 205 LEU B O 1
ATOM 4073 N N . THR B 1 206 ? -23 19.734 14.414 1 96.94 206 THR B N 1
ATOM 4074 C CA . THR B 1 206 ? -23.031 19.672 15.875 1 96.94 206 THR B CA 1
ATOM 4075 C C . THR B 1 206 ? -22.25 18.469 16.375 1 96.94 206 THR B C 1
ATOM 4077 O O . THR B 1 206 ? -21.609 18.531 17.438 1 96.94 206 THR B O 1
ATOM 4080 N N . GLY B 1 207 ? -22.359 17.422 15.664 1 97 207 GLY B N 1
ATOM 4081 C CA . GLY B 1 207 ? -21.594 16.234 16.016 1 97 207 GLY B CA 1
ATOM 4082 C C . GLY B 1 207 ? -20.094 16.453 15.938 1 97 207 GLY B C 1
ATOM 4083 O O . GLY B 1 207 ? -19.359 16.047 16.844 1 97 207 GLY B O 1
ATOM 4084 N N . TYR B 1 208 ? -19.609 17.141 14.859 1 96.5 208 TYR B N 1
ATOM 4085 C CA . TYR B 1 208 ? -18.188 17.453 14.711 1 96.5 208 TYR B CA 1
ATOM 4086 C C . TYR B 1 208 ? -17.734 18.406 15.812 1 96.5 208 TYR B C 1
ATOM 4088 O O . TYR B 1 208 ? -16.688 18.188 16.438 1 96.5 208 TYR B O 1
ATOM 4096 N N . ALA B 1 209 ? -18.516 19.406 16.016 1 97.38 209 ALA B N 1
ATOM 4097 C CA . ALA B 1 209 ? -18.172 20.422 17.016 1 97.38 209 ALA B CA 1
ATOM 4098 C C . ALA B 1 209 ? -18.031 19.797 18.391 1 97.38 209 ALA B C 1
ATOM 4100 O O . ALA B 1 209 ? -17.094 20.109 19.125 1 97.38 209 ALA B O 1
ATOM 4101 N N . ARG B 1 210 ? -18.906 18.922 18.719 1 97 210 ARG B N 1
ATOM 4102 C CA . ARG B 1 210 ? -18.859 18.234 20.016 1 97 210 ARG B CA 1
ATOM 4103 C C . ARG B 1 210 ? -17.578 17.422 20.156 1 97 210 ARG B C 1
ATOM 4105 O O . ARG B 1 210 ? -16.953 17.438 21.219 1 97 210 ARG B O 1
ATOM 4112 N N . ARG B 1 211 ? -17.234 16.781 19.156 1 95.62 211 ARG B N 1
ATOM 4113 C CA . ARG B 1 211 ? -16.062 15.906 19.203 1 95.62 211 ARG B CA 1
ATOM 4114 C C . ARG B 1 211 ? -14.773 16.719 19.281 1 95.62 211 ARG B C 1
ATOM 4116 O O . ARG B 1 211 ? -13.805 16.281 19.906 1 95.62 211 ARG B O 1
ATOM 4123 N N . VAL B 1 212 ? -14.805 17.859 18.656 1 94.88 212 VAL B N 1
ATOM 4124 C CA . VAL B 1 212 ? -13.633 18.719 18.688 1 94.88 212 VAL B CA 1
ATOM 4125 C C . VAL B 1 212 ? -13.625 19.531 19.984 1 94.88 212 VAL B C 1
ATOM 4127 O O . VAL B 1 212 ? -12.578 20.031 20.406 1 94.88 212 VAL B O 1
ATOM 4130 N N . GLY B 1 213 ? -14.758 19.703 20.625 1 96 213 GLY B N 1
ATOM 4131 C CA . GLY B 1 213 ? -14.859 20.359 21.922 1 96 213 GLY B CA 1
ATOM 4132 C C . GLY B 1 213 ? -15.109 21.859 21.812 1 96 213 GLY B C 1
ATOM 4133 O O . GLY B 1 213 ? -14.609 22.641 22.625 1 96 213 GLY B O 1
ATOM 4134 N N . ILE B 1 214 ? -15.75 22.312 20.797 1 97 214 ILE B N 1
ATOM 4135 C CA . ILE B 1 214 ? -16.062 23.719 20.625 1 97 214 ILE B CA 1
ATOM 4136 C C . ILE B 1 214 ? -17.484 23.875 20.125 1 97 214 ILE B C 1
ATOM 4138 O O . ILE B 1 214 ? -18.172 22.891 19.844 1 97 214 ILE B O 1
ATOM 4142 N N . SER B 1 215 ? -17.969 25.094 20.078 1 97.06 215 SER B N 1
ATOM 4143 C CA . SER B 1 215 ? -19.312 25.359 19.562 1 97.06 215 SER B CA 1
ATOM 4144 C C . SER B 1 215 ? -19.312 25.375 18.031 1 97.06 215 SER B C 1
ATOM 4146 O O . SER B 1 215 ? -18.266 25.562 17.406 1 97.06 215 SER B O 1
ATOM 4148 N N . VAL B 1 216 ? -20.469 25.203 17.484 1 97.44 216 VAL B N 1
ATOM 4149 C CA . VAL B 1 216 ? -20.609 25.25 16.031 1 97.44 216 VAL B CA 1
ATOM 4150 C C . VAL B 1 216 ? -20.234 26.641 15.531 1 97.44 216 VAL B C 1
ATOM 4152 O O . VAL B 1 216 ? -19.609 26.766 14.477 1 97.44 216 VAL B O 1
ATOM 4155 N N . THR B 1 217 ? -20.562 27.625 16.266 1 97.69 217 THR B N 1
ATOM 4156 C CA . THR B 1 217 ? -20.219 29 15.906 1 97.69 217 THR B CA 1
ATOM 4157 C C . THR B 1 217 ? -18.703 29.188 15.844 1 97.69 217 THR B C 1
ATOM 4159 O O . THR B 1 217 ? -18.188 29.75 14.875 1 97.69 217 THR B O 1
ATOM 4162 N N . HIS B 1 218 ? -18.078 28.734 16.812 1 97.31 218 HIS B N 1
ATOM 4163 C CA . HIS B 1 218 ? -16.625 28.844 16.844 1 97.31 218 HIS B CA 1
ATOM 4164 C C . HIS B 1 218 ? -15.992 28.031 15.734 1 97.31 218 HIS B C 1
ATOM 4166 O O . HIS B 1 218 ? -15.008 28.453 15.117 1 97.31 218 HIS B O 1
ATOM 4172 N N . LEU B 1 219 ? -16.5 26.859 15.508 1 97.31 219 LEU B N 1
ATOM 4173 C CA . LEU B 1 219 ? -16.016 26.016 14.414 1 97.31 219 LEU B CA 1
ATOM 4174 C C . LEU B 1 219 ? -16.141 26.75 13.078 1 97.31 219 LEU B C 1
ATOM 4176 O O . LEU B 1 219 ? -15.195 26.75 12.281 1 97.31 219 LEU B O 1
ATOM 4180 N N . ASN B 1 220 ? -17.219 27.344 12.852 1 96.56 220 ASN B N 1
ATOM 4181 C CA . ASN B 1 220 ? -17.422 28.109 11.625 1 96.56 220 ASN B CA 1
ATOM 4182 C C . ASN B 1 220 ? -16.438 29.281 11.516 1 96.56 220 ASN B C 1
ATOM 4184 O O . ASN B 1 220 ? -15.914 29.547 10.445 1 96.56 220 ASN B O 1
ATOM 4188 N N . TYR B 1 221 ? -16.297 29.938 12.609 1 96.38 221 TYR B N 1
ATOM 4189 C CA . TYR B 1 221 ? -15.336 31.031 12.648 1 96.38 221 TYR B CA 1
ATOM 4190 C C . TYR B 1 221 ? -13.945 30.547 12.234 1 96.38 221 TYR B C 1
ATOM 4192 O O . TYR B 1 221 ? -13.312 31.141 11.359 1 96.38 221 TYR B O 1
ATOM 4200 N N . LEU B 1 222 ? -13.5 29.453 12.836 1 94.69 222 LEU B N 1
ATOM 4201 C CA . LEU B 1 222 ? -12.18 28.891 12.539 1 94.69 222 LEU B CA 1
ATOM 4202 C C . LEU B 1 222 ? -12.094 28.438 11.086 1 94.69 222 LEU B C 1
ATOM 4204 O O . LEU B 1 222 ? -11.062 28.609 10.438 1 94.69 222 LEU B O 1
ATOM 4208 N N . CYS B 1 223 ? -13.164 27.828 10.547 1 94.62 223 CYS B N 1
ATOM 4209 C CA . CYS B 1 223 ? -13.172 27.375 9.156 1 94.62 223 CYS B CA 1
ATOM 4210 C C . CYS B 1 223 ? -13.031 28.547 8.195 1 94.62 223 CYS B C 1
ATOM 4212 O O . CYS B 1 223 ? -12.312 28.453 7.195 1 94.62 223 CYS B O 1
ATOM 4214 N N . HIS B 1 224 ? -13.695 29.625 8.523 1 93.81 224 HIS B N 1
ATOM 4215 C CA . HIS B 1 224 ? -13.531 30.797 7.688 1 93.81 224 HIS B CA 1
ATOM 4216 C C . HIS B 1 224 ? -12.094 31.312 7.734 1 93.81 224 HIS B C 1
ATOM 4218 O O . HIS B 1 224 ? -11.547 31.734 6.715 1 93.81 224 HIS B O 1
ATOM 4224 N N . GLU B 1 225 ? -11.562 31.25 8.867 1 90.06 225 GLU B N 1
ATOM 4225 C CA . GLU B 1 225 ? -10.195 31.75 9.062 1 90.06 225 GLU B CA 1
ATOM 4226 C C . GLU B 1 225 ? -9.188 30.891 8.312 1 90.06 225 GLU B C 1
ATOM 4228 O O . GLU B 1 225 ? -8.289 31.406 7.652 1 90.06 225 GLU B O 1
ATOM 4233 N N . PHE B 1 226 ? -9.375 29.578 8.32 1 89.19 226 PHE B N 1
ATOM 4234 C CA . PHE B 1 226 ? -8.32 28.688 7.852 1 89.19 226 PHE B CA 1
ATOM 4235 C C . PHE B 1 226 ? -8.648 28.141 6.465 1 89.19 226 PHE B C 1
ATOM 4237 O O . PHE B 1 226 ? -7.746 27.766 5.715 1 89.19 226 PHE B O 1
ATOM 4244 N N . TYR B 1 227 ? -9.984 28.047 6.098 1 88.12 227 TYR B N 1
ATOM 4245 C CA . TYR B 1 227 ? -10.375 27.422 4.836 1 88.12 227 TYR B CA 1
ATOM 4246 C C . TYR B 1 227 ? -11.055 28.438 3.918 1 88.12 227 TYR B C 1
ATOM 4248 O O . TYR B 1 227 ? -11.258 28.156 2.732 1 88.12 227 TYR B O 1
ATOM 4256 N N . GLY B 1 228 ? -11.453 29.562 4.434 1 88.94 228 GLY B N 1
ATOM 4257 C CA . GLY B 1 228 ? -12.117 30.594 3.641 1 88.94 228 GLY B CA 1
ATOM 4258 C C . GLY B 1 228 ? -13.578 30.297 3.373 1 88.94 228 GLY B C 1
ATOM 4259 O O . GLY B 1 228 ? -14.203 30.938 2.527 1 88.94 228 GLY B O 1
ATOM 4260 N N . CYS B 1 229 ? -14.094 29.297 4.09 1 91.31 229 CYS B N 1
ATOM 4261 C CA . CYS B 1 229 ? -15.5 28.938 3.932 1 91.31 229 CYS B CA 1
ATOM 4262 C C . CYS B 1 229 ? -16.062 28.328 5.211 1 91.31 229 CYS B C 1
ATOM 4264 O O . CYS B 1 229 ? -15.344 28.203 6.207 1 91.31 229 CYS B O 1
ATOM 4266 N N . SER B 1 230 ? -17.328 28.062 5.234 1 95.19 230 SER B N 1
ATOM 4267 C CA . SER B 1 230 ? -17.984 27.531 6.418 1 95.19 230 SER B CA 1
ATOM 4268 C C . SER B 1 230 ? -17.578 26.078 6.664 1 95.19 230 SER B C 1
ATOM 4270 O O . SER B 1 230 ? -17.031 25.422 5.773 1 95.19 230 SER B O 1
ATOM 4272 N N . ALA B 1 231 ? -17.859 25.625 7.891 1 95.62 231 ALA B N 1
ATOM 4273 C CA . ALA B 1 231 ? -17.594 24.219 8.227 1 95.62 231 ALA B CA 1
ATOM 4274 C C . ALA B 1 231 ? -18.312 23.281 7.27 1 95.62 231 ALA B C 1
ATOM 4276 O O . ALA B 1 231 ? -17.75 22.281 6.82 1 95.62 231 ALA B O 1
ATOM 4277 N N . LEU B 1 232 ? -19.484 23.594 6.961 1 94.81 232 LEU B N 1
ATOM 4278 C CA . LEU B 1 232 ? -20.234 22.797 6.008 1 94.81 232 LEU B CA 1
ATOM 4279 C C . LEU B 1 232 ? -19.594 22.828 4.629 1 94.81 232 LEU B C 1
ATOM 4281 O O . LEU B 1 232 ? -19.578 21.812 3.92 1 94.81 232 LEU B O 1
ATOM 4285 N N . GLY B 1 233 ? -19.141 23.969 4.293 1 93.81 233 GLY B N 1
ATOM 4286 C CA . GLY B 1 233 ? -18.406 24.094 3.039 1 93.81 233 GLY B CA 1
ATOM 4287 C C . GLY B 1 233 ? -17.203 23.188 2.957 1 93.81 233 GLY B C 1
ATOM 4288 O O . GLY B 1 233 ? -16.969 22.547 1.929 1 93.81 233 GLY B O 1
ATOM 4289 N N . VAL B 1 234 ? -16.453 23.094 4.047 1 93.62 234 VAL B N 1
ATOM 4290 C CA . VAL B 1 234 ? -15.281 22.234 4.109 1 93.62 234 VAL B CA 1
ATOM 4291 C C . VAL B 1 234 ? -15.688 20.781 3.916 1 93.62 234 VAL B C 1
ATOM 4293 O O . VAL B 1 234 ? -15.062 20.047 3.145 1 93.62 234 VAL B O 1
ATOM 4296 N N . LEU B 1 235 ? -16.766 20.406 4.516 1 94 235 LEU B N 1
ATOM 4297 C CA . LEU B 1 235 ? -17.297 19.047 4.426 1 94 235 LEU B CA 1
ATOM 4298 C C . LEU B 1 235 ? -17.719 18.719 2.996 1 94 235 LEU B C 1
ATOM 4300 O O . LEU B 1 235 ? -17.391 17.656 2.479 1 94 235 LEU B O 1
ATOM 4304 N N . HIS B 1 236 ? -18.328 19.625 2.416 1 93 236 HIS B N 1
ATOM 4305 C CA . HIS B 1 236 ? -18.844 19.391 1.066 1 93 236 HIS B CA 1
ATOM 4306 C C . HIS B 1 236 ? -17.703 19.328 0.053 1 93 236 HIS B C 1
ATOM 4308 O O . HIS B 1 236 ? -17.766 18.547 -0.901 1 93 236 HIS B O 1
ATOM 4314 N N . GLN B 1 237 ? -16.719 20.141 0.27 1 90.5 237 GLN B N 1
ATOM 4315 C CA . GLN B 1 237 ? -15.555 20.078 -0.601 1 90.5 237 GLN B CA 1
ATOM 4316 C C . GLN B 1 237 ? -14.891 18.703 -0.532 1 90.5 237 GLN B C 1
ATOM 4318 O O . GLN B 1 237 ? -14.453 18.172 -1.553 1 90.5 237 GLN B O 1
ATOM 4323 N N . ARG B 1 238 ? -14.852 18.141 0.642 1 92.5 238 ARG B N 1
ATOM 4324 C CA . ARG B 1 238 ? -14.258 16.828 0.815 1 92.5 238 ARG B CA 1
ATOM 4325 C C . ARG B 1 238 ? -15.094 15.75 0.116 1 92.5 238 ARG B C 1
ATOM 4327 O O . ARG B 1 238 ? -14.547 14.836 -0.496 1 92.5 238 ARG B O 1
ATOM 4334 N N . LEU B 1 239 ? -16.359 15.867 0.223 1 92.94 239 LEU B N 1
ATOM 4335 C CA . LEU B 1 239 ? -17.266 14.945 -0.45 1 92.94 239 LEU B CA 1
ATOM 4336 C C . LEU B 1 239 ? -17.094 15.031 -1.964 1 92.94 239 LEU B C 1
ATOM 4338 O O . LEU B 1 239 ? -17.047 14.008 -2.646 1 92.94 239 LEU B O 1
ATOM 4342 N N . MET B 1 240 ? -16.938 16.203 -2.402 1 91.62 240 MET B N 1
ATOM 4343 C CA . MET B 1 240 ? -16.781 16.438 -3.834 1 91.62 240 MET B CA 1
ATOM 4344 C C . MET B 1 240 ? -15.484 15.852 -4.348 1 91.62 240 MET B C 1
ATOM 4346 O O . MET B 1 240 ? -15.445 15.266 -5.438 1 91.62 240 MET B O 1
ATOM 4350 N N . LEU B 1 241 ? -14.469 16.031 -3.572 1 88.88 241 LEU B N 1
ATOM 4351 C CA . LEU B 1 241 ? -13.18 15.461 -3.945 1 88.88 241 LEU B CA 1
ATOM 4352 C C . LEU B 1 241 ? -13.289 13.961 -4.152 1 88.88 241 LEU B C 1
ATOM 4354 O O . LEU B 1 241 ? -12.836 13.43 -5.168 1 88.88 241 LEU B O 1
ATOM 4358 N N . GLU B 1 242 ? -13.977 13.289 -3.27 1 91.69 242 GLU B N 1
ATOM 4359 C CA . GLU B 1 242 ? -14.141 11.844 -3.357 1 91.69 242 GLU B CA 1
ATOM 4360 C C . GLU B 1 242 ? -15.023 11.461 -4.547 1 91.69 242 GLU B C 1
ATOM 4362 O O . GLU B 1 242 ? -14.734 10.484 -5.242 1 91.69 242 GLU B O 1
ATOM 4367 N N . ALA B 1 243 ? -15.961 12.211 -4.734 1 92.19 243 ALA B N 1
ATOM 4368 C CA . ALA B 1 243 ? -16.844 11.961 -5.867 1 92.19 243 ALA B CA 1
ATOM 4369 C C . ALA B 1 243 ? -16.094 12.047 -7.188 1 92.19 243 ALA B C 1
ATOM 4371 O O . ALA B 1 243 ? -16.156 11.133 -8.016 1 92.19 243 ALA B O 1
ATOM 4372 N N . ARG B 1 244 ? -15.352 13.125 -7.332 1 90.31 244 ARG B N 1
ATOM 4373 C CA . ARG B 1 244 ? -14.609 13.359 -8.57 1 90.31 244 ARG B CA 1
ATOM 4374 C C . ARG B 1 244 ? -13.57 12.258 -8.789 1 90.31 244 ARG B C 1
ATOM 4376 O O . ARG B 1 244 ? -13.406 11.773 -9.914 1 90.31 244 ARG B O 1
ATOM 4383 N N . ARG B 1 245 ? -12.93 11.852 -7.832 1 87 245 ARG B N 1
ATOM 4384 C CA . ARG B 1 245 ? -11.914 10.805 -7.934 1 87 245 ARG B CA 1
ATOM 4385 C C . ARG B 1 245 ? -12.531 9.484 -8.359 1 87 245 ARG B C 1
ATOM 4387 O O . ARG B 1 245 ? -12 8.789 -9.227 1 87 245 ARG B O 1
ATOM 4394 N N . ASN B 1 246 ? -13.648 9.133 -7.73 1 89.19 246 ASN B N 1
ATOM 4395 C CA . ASN B 1 246 ? -14.297 7.867 -8.07 1 89.19 246 ASN B CA 1
ATOM 4396 C C . ASN B 1 246 ? -14.852 7.891 -9.492 1 89.19 246 ASN B C 1
ATOM 4398 O O . ASN B 1 246 ? -14.797 6.883 -10.203 1 89.19 246 ASN B O 1
ATOM 4402 N N . LEU B 1 247 ? -15.352 9.031 -9.859 1 89.25 247 LEU B N 1
ATOM 4403 C CA . LEU B 1 247 ? -15.852 9.156 -11.227 1 89.25 247 LEU B CA 1
ATOM 4404 C C . LEU B 1 247 ? -14.719 9.008 -12.234 1 89.25 247 LEU B C 1
ATOM 4406 O O . LEU B 1 247 ? -14.93 8.508 -13.336 1 89.25 247 LEU B O 1
ATOM 4410 N N . GLN B 1 248 ? -13.578 9.422 -11.828 1 84.31 248 GLN B N 1
ATOM 4411 C CA . GLN B 1 248 ? -12.422 9.414 -12.727 1 84.31 248 GLN B CA 1
ATOM 4412 C C . GLN B 1 248 ? -11.758 8.039 -12.742 1 84.31 248 GLN B C 1
ATOM 4414 O O . GLN B 1 248 ? -11.32 7.574 -13.797 1 84.31 248 GLN B O 1
ATOM 4419 N N . TYR B 1 249 ? -11.695 7.395 -11.617 1 78.5 249 TYR B N 1
ATOM 4420 C CA . TYR B 1 249 ? -10.75 6.289 -11.5 1 78.5 249 TYR B CA 1
ATOM 4421 C C . TYR B 1 249 ? -11.484 4.961 -11.336 1 78.5 249 TYR B C 1
ATOM 4423 O O . TYR B 1 249 ? -10.859 3.898 -11.336 1 78.5 249 TYR B O 1
ATOM 4431 N N . THR B 1 250 ? -12.742 4.988 -11.172 1 82.62 250 THR B N 1
ATOM 4432 C CA . THR B 1 250 ? -13.477 3.744 -10.984 1 82.62 250 THR B CA 1
ATOM 4433 C C . THR B 1 250 ? -14.609 3.633 -12 1 82.62 250 THR B C 1
ATOM 4435 O O . THR B 1 250 ? -14.922 4.598 -12.703 1 82.62 250 THR B O 1
ATOM 4438 N N . SER B 1 251 ? -15.172 2.447 -12.062 1 86.38 251 SER B N 1
ATOM 4439 C CA . SER B 1 251 ? -16.297 2.209 -12.969 1 86.38 251 SER B CA 1
ATOM 4440 C C . SER B 1 251 ? -17.609 2.168 -12.211 1 86.38 251 SER B C 1
ATOM 4442 O O . SER B 1 251 ? -18.609 1.65 -12.719 1 86.38 251 SER B O 1
ATOM 4444 N N . MET B 1 252 ? -17.578 2.648 -11.047 1 90.69 252 MET B N 1
ATOM 4445 C CA . MET B 1 252 ? -18.812 2.674 -10.273 1 90.69 252 MET B CA 1
ATOM 4446 C C . MET B 1 252 ? -19.906 3.428 -11.023 1 90.69 252 MET B C 1
ATOM 4448 O O . MET B 1 252 ? -19.656 4.469 -11.633 1 90.69 252 MET B O 1
ATOM 4452 N N . THR B 1 253 ? -21.094 2.838 -10.961 1 94.56 253 THR B N 1
ATOM 4453 C CA . THR B 1 253 ? -22.234 3.594 -11.469 1 94.56 253 THR B CA 1
ATOM 4454 C C . THR B 1 253 ? -22.531 4.785 -10.562 1 94.56 253 THR B C 1
ATOM 4456 O O . THR B 1 253 ? -22.047 4.855 -9.438 1 94.56 253 THR B O 1
ATOM 4459 N N . ILE B 1 254 ? -23.344 5.676 -11.117 1 95.69 254 ILE B N 1
ATOM 4460 C CA . ILE B 1 254 ? -23.734 6.848 -10.336 1 95.69 254 ILE B CA 1
ATOM 4461 C C . ILE B 1 254 ? -24.484 6.41 -9.086 1 95.69 254 ILE B C 1
ATOM 4463 O O . ILE B 1 254 ? -24.297 6.98 -8.008 1 95.69 254 ILE B O 1
ATOM 4467 N N . ALA B 1 255 ? -25.297 5.41 -9.242 1 95.81 255 ALA B N 1
ATOM 4468 C CA . ALA B 1 255 ? -26.062 4.887 -8.109 1 95.81 255 ALA B CA 1
ATOM 4469 C C . ALA B 1 255 ? -25.125 4.289 -7.059 1 95.81 255 ALA B C 1
ATOM 4471 O O . ALA B 1 255 ? -25.281 4.543 -5.859 1 95.81 255 ALA B O 1
ATOM 4472 N N . GLN B 1 256 ? -24.156 3.539 -7.496 1 94.19 256 GLN B N 1
ATOM 4473 C CA . GLN B 1 256 ? -23.188 2.932 -6.598 1 94.19 256 GLN B CA 1
ATOM 4474 C C . GLN B 1 256 ? -22.359 3.998 -5.879 1 94.19 256 GLN B C 1
ATOM 4476 O O . GLN B 1 256 ? -22.109 3.887 -4.676 1 94.19 256 GLN B O 1
ATOM 4481 N N . LEU B 1 257 ? -21.938 4.969 -6.641 1 95.88 257 LEU B N 1
ATOM 4482 C CA . LEU B 1 257 ? -21.156 6.059 -6.07 1 95.88 257 LEU B CA 1
ATOM 4483 C C . LEU B 1 257 ? -21.969 6.836 -5.043 1 95.88 257 LEU B C 1
ATOM 4485 O O . LEU B 1 257 ? -21.453 7.195 -3.979 1 95.88 257 LEU B O 1
ATOM 4489 N N . SER B 1 258 ? -23.234 7.074 -5.371 1 96.81 258 SER B N 1
ATOM 4490 C CA . SER B 1 258 ? -24.141 7.738 -4.438 1 96.81 258 SER B CA 1
ATOM 4491 C C . SER B 1 258 ? -24.219 6.984 -3.115 1 96.81 258 SER B C 1
ATOM 4493 O O . SER B 1 258 ? -24.094 7.582 -2.045 1 96.81 258 SER B O 1
ATOM 4495 N N . ASP B 1 259 ? -24.375 5.695 -3.23 1 94.94 259 ASP B N 1
ATOM 4496 C CA . ASP B 1 259 ? -24.453 4.848 -2.045 1 94.94 259 ASP B CA 1
ATOM 4497 C C . ASP B 1 259 ? -23.125 4.852 -1.283 1 94.94 259 ASP B C 1
ATOM 4499 O O . ASP B 1 259 ? -23.109 4.938 -0.054 1 94.94 259 ASP B O 1
ATOM 4503 N N . TYR B 1 260 ? -22.109 4.848 -2.016 1 93.31 260 TYR B N 1
ATOM 4504 C CA . TYR B 1 260 ? -20.781 4.832 -1.436 1 93.31 260 TYR B CA 1
ATOM 4505 C C . TYR B 1 260 ? -20.516 6.105 -0.64 1 93.31 260 TYR B C 1
ATOM 4507 O O . TYR B 1 260 ? -19.906 6.059 0.431 1 93.31 260 TYR B O 1
ATOM 4515 N N . LEU B 1 261 ? -21.031 7.164 -1.091 1 96.06 261 LEU B N 1
ATOM 4516 C CA . LEU B 1 261 ? -20.781 8.461 -0.471 1 96.06 261 LEU B CA 1
ATOM 4517 C C . LEU B 1 261 ? -21.812 8.75 0.621 1 96.06 261 LEU B C 1
ATOM 4519 O O . LEU B 1 261 ? -21.734 9.781 1.284 1 96.06 261 LEU B O 1
ATOM 4523 N N . GLY B 1 262 ? -22.75 7.867 0.779 1 95.81 262 GLY B N 1
ATOM 4524 C CA . GLY B 1 262 ? -23.672 7.941 1.908 1 95.81 262 GLY B CA 1
ATOM 4525 C C . GLY B 1 262 ? -24.938 8.703 1.596 1 95.81 262 GLY B C 1
ATOM 4526 O O . GLY B 1 262 ? -25.688 9.086 2.506 1 95.81 262 GLY B O 1
ATOM 4527 N N . PHE B 1 263 ? -25.203 8.977 0.389 1 95.88 263 PHE B N 1
ATOM 4528 C CA . PHE B 1 263 ? -26.453 9.633 0.028 1 95.88 263 PHE B CA 1
ATOM 4529 C C . PHE B 1 263 ? -27.609 8.641 0.046 1 95.88 263 PHE B C 1
ATOM 4531 O O . PHE B 1 263 ? -27.438 7.457 -0.242 1 95.88 263 PHE B O 1
ATOM 4538 N N . THR B 1 264 ? -28.766 9.102 0.291 1 92.25 264 THR B N 1
ATOM 4539 C CA . THR B 1 264 ? -29.953 8.25 0.397 1 92.25 264 THR B CA 1
ATOM 4540 C C . THR B 1 264 ? -30.469 7.871 -0.986 1 92.25 264 THR B C 1
ATOM 4542 O O . THR B 1 264 ? -31.031 6.793 -1.166 1 92.25 264 THR B O 1
ATOM 4545 N N . GLU B 1 265 ? -30.266 8.82 -1.915 1 94.19 265 GLU B N 1
ATOM 4546 C CA . GLU B 1 265 ? -30.734 8.594 -3.281 1 94.19 265 GLU B CA 1
ATOM 4547 C C . GLU B 1 265 ? -29.766 9.203 -4.297 1 94.19 265 GLU B C 1
ATOM 4549 O O . GLU B 1 265 ? -29.172 10.25 -4.039 1 94.19 265 GLU B O 1
ATOM 4554 N N . ALA B 1 266 ? -29.797 8.578 -5.43 1 95.38 266 ALA B N 1
ATOM 4555 C CA . ALA B 1 266 ? -28.922 9.031 -6.512 1 95.38 266 ALA B CA 1
ATOM 4556 C C . ALA B 1 266 ? -29.297 10.43 -6.973 1 95.38 266 ALA B C 1
ATOM 4558 O O . ALA B 1 266 ? -28.422 11.219 -7.363 1 95.38 266 ALA B O 1
ATOM 4559 N N . ALA B 1 267 ? -30.531 10.703 -6.848 1 95.25 267 ALA B N 1
ATOM 4560 C CA . ALA B 1 267 ? -31 12.023 -7.273 1 95.25 267 ALA B CA 1
ATOM 4561 C C . ALA B 1 267 ? -30.406 13.117 -6.387 1 95.25 267 ALA B C 1
ATOM 4563 O O . ALA B 1 267 ? -30.047 14.195 -6.875 1 95.25 267 ALA B O 1
ATOM 4564 N N . TYR B 1 268 ? -30.438 12.875 -5.121 1 95.5 268 TYR B N 1
ATOM 4565 C CA . TYR B 1 268 ? -29.875 13.844 -4.191 1 95.5 268 TYR B CA 1
ATOM 4566 C C . TYR B 1 268 ? -28.375 14.047 -4.438 1 95.5 268 TYR B C 1
ATOM 4568 O O . TYR B 1 268 ? -27.891 15.18 -4.406 1 95.5 268 TYR B O 1
ATOM 4576 N N . PHE B 1 269 ? -27.688 12.977 -4.684 1 97.38 269 PHE B N 1
ATOM 4577 C CA . PHE B 1 269 ? -26.266 13.062 -5 1 97.38 269 PHE B CA 1
ATOM 4578 C C . PHE B 1 269 ? -26.031 13.867 -6.273 1 97.38 269 PHE B C 1
ATOM 4580 O O . PHE B 1 269 ? -25.172 14.742 -6.316 1 97.38 269 PHE B O 1
ATOM 4587 N N . SER B 1 270 ? -26.812 13.633 -7.281 1 96.75 270 SER B N 1
ATOM 4588 C CA . SER B 1 270 ? -26.672 14.32 -8.555 1 96.75 270 SER B CA 1
ATOM 4589 C C . SER B 1 270 ? -26.891 15.82 -8.398 1 96.75 270 SER B C 1
ATOM 4591 O O . SER B 1 270 ? -26.172 16.625 -8.984 1 96.75 270 SER B O 1
ATOM 4593 N N . ARG B 1 271 ? -27.859 16.203 -7.652 1 96.5 271 ARG B N 1
ATOM 4594 C CA . ARG B 1 271 ? -28.141 17.609 -7.398 1 96.5 271 ARG B CA 1
ATOM 4595 C C . ARG B 1 271 ? -26.984 18.266 -6.645 1 96.5 271 ARG B C 1
ATOM 4597 O O . ARG B 1 271 ? -26.562 19.375 -6.977 1 96.5 271 ARG B O 1
ATOM 4604 N N . PHE B 1 272 ? -26.562 17.562 -5.648 1 95.88 272 PHE B N 1
ATOM 4605 C CA . PHE B 1 272 ? -25.422 18.031 -4.871 1 95.88 272 PHE B CA 1
ATOM 4606 C C . PHE B 1 272 ? -24.203 18.25 -5.766 1 95.88 272 PHE B C 1
ATOM 4608 O O . PHE B 1 272 ? -23.578 19.312 -5.711 1 95.88 272 PHE B O 1
ATOM 4615 N N . PHE B 1 273 ? -23.875 17.25 -6.547 1 96.69 273 PHE B N 1
ATOM 4616 C CA . PHE B 1 273 ? -22.719 17.312 -7.422 1 96.69 273 PHE B CA 1
ATOM 4617 C C . PHE B 1 273 ? -22.844 18.469 -8.406 1 96.69 273 PHE B C 1
ATOM 4619 O O . PHE B 1 273 ? -21.891 19.234 -8.617 1 96.69 273 PHE B O 1
ATOM 4626 N N . ARG B 1 274 ? -23.953 18.672 -8.914 1 95.69 274 ARG B N 1
ATOM 4627 C CA . ARG B 1 274 ? -24.188 19.734 -9.875 1 95.69 274 ARG B CA 1
ATOM 4628 C C . ARG B 1 274 ? -24.062 21.109 -9.211 1 95.69 274 ARG B C 1
ATOM 4630 O O . ARG B 1 274 ? -23.531 22.047 -9.812 1 95.69 274 ARG B O 1
ATOM 4637 N N . ARG B 1 275 ? -24.562 21.188 -8.109 1 94.62 275 ARG B N 1
ATOM 4638 C CA . ARG B 1 275 ? -24.484 22.453 -7.371 1 94.62 275 ARG B CA 1
ATOM 4639 C C . ARG B 1 275 ? -23.047 22.891 -7.184 1 94.62 275 ARG B C 1
ATOM 4641 O O . ARG B 1 275 ? -22.734 24.078 -7.336 1 94.62 275 ARG B O 1
ATOM 4648 N N . TYR B 1 276 ? -22.203 21.953 -6.957 1 90.75 276 TYR B N 1
ATOM 4649 C CA . TYR B 1 276 ? -20.828 22.297 -6.598 1 90.75 276 TYR B CA 1
ATOM 4650 C C . TYR B 1 276 ? -19.922 22.281 -7.824 1 90.75 276 TYR B C 1
ATOM 4652 O O . TYR B 1 276 ? -18.922 23.016 -7.883 1 90.75 276 TYR B O 1
ATOM 4660 N N . SER B 1 277 ? -20.219 21.438 -8.789 1 89.69 277 SER B N 1
ATOM 4661 C CA . SER B 1 277 ? -19.328 21.297 -9.938 1 89.69 277 SER B CA 1
ATOM 4662 C C . SER B 1 277 ? -19.859 22.031 -11.156 1 89.69 277 SER B C 1
ATOM 4664 O O . SER B 1 277 ? -19.125 22.266 -12.117 1 89.69 277 SER B O 1
ATOM 4666 N N . GLY B 1 278 ? -21.125 22.344 -11.18 1 93.25 278 GLY B N 1
ATOM 4667 C CA . GLY B 1 278 ? -21.75 23.031 -12.305 1 93.25 278 GLY B CA 1
ATOM 4668 C C . GLY B 1 278 ? -22.234 22.078 -13.383 1 93.25 278 GLY B C 1
ATOM 4669 O O . GLY B 1 278 ? -22.859 22.5 -14.359 1 93.25 278 GLY B O 1
ATOM 4670 N N . GLU B 1 279 ? -21.922 20.812 -13.234 1 94.62 279 GLU B N 1
ATOM 4671 C CA . GLU B 1 279 ? -22.359 19.781 -14.18 1 94.62 279 GLU B CA 1
ATOM 4672 C C . GLU B 1 279 ? -22.781 18.516 -13.461 1 94.62 279 GLU B C 1
ATOM 4674 O O . GLU B 1 279 ? -22.516 18.344 -12.266 1 94.62 279 GLU B O 1
ATOM 4679 N N . SER B 1 280 ? -23.469 17.656 -14.211 1 95.81 280 SER B N 1
ATOM 4680 C CA . SER B 1 280 ? -23.891 16.391 -13.617 1 95.81 280 SER B CA 1
ATOM 4681 C C . SER B 1 280 ? -22.734 15.422 -13.492 1 95.81 280 SER B C 1
ATOM 4683 O O . SER B 1 280 ? -21.719 15.562 -14.188 1 95.81 280 SER B O 1
ATOM 4685 N N . PRO B 1 281 ? -22.844 14.453 -12.555 1 95.06 281 PRO B N 1
ATOM 4686 C CA . PRO B 1 281 ? -21.797 13.43 -12.469 1 95.06 281 PRO B CA 1
ATOM 4687 C C . PRO B 1 281 ? -21.547 12.719 -13.797 1 95.06 281 PRO B C 1
ATOM 4689 O O . PRO B 1 281 ? -20.391 12.461 -14.148 1 95.06 281 PRO B O 1
ATOM 4692 N N . LYS B 1 282 ? -22.578 12.422 -14.516 1 94.19 282 LYS B N 1
ATOM 4693 C CA . LYS B 1 282 ? -22.469 11.742 -15.797 1 94.19 282 LYS B CA 1
ATOM 4694 C C . LYS B 1 282 ? -21.688 12.594 -16.797 1 94.19 282 LYS B C 1
ATOM 4696 O O . LYS B 1 282 ? -20.812 12.094 -17.516 1 94.19 282 LYS B O 1
ATOM 4701 N N . ALA B 1 283 ? -22.047 13.828 -16.859 1 94.06 283 ALA B N 1
ATOM 4702 C CA . ALA B 1 283 ? -21.375 14.758 -17.766 1 94.06 283 ALA B CA 1
ATOM 4703 C C . ALA B 1 283 ? -19.906 14.898 -17.422 1 94.06 283 ALA B C 1
ATOM 4705 O O . ALA B 1 283 ? -19.047 14.945 -18.312 1 94.06 283 ALA B O 1
ATOM 4706 N N . PHE B 1 284 ? -19.703 15.016 -16.125 1 93.12 284 PHE B N 1
ATOM 4707 C CA . PHE B 1 284 ? -18.328 15.117 -15.664 1 93.12 284 PHE B CA 1
ATOM 4708 C C . PHE B 1 284 ? -17.516 13.914 -16.125 1 93.12 284 PHE B C 1
ATOM 4710 O O . PHE B 1 284 ? -16.406 14.07 -16.625 1 93.12 284 PHE B O 1
ATOM 4717 N N . ARG B 1 285 ? -17.984 12.695 -15.898 1 91.56 285 ARG B N 1
ATOM 4718 C CA . ARG B 1 285 ? -17.297 11.461 -16.266 1 91.56 285 ARG B CA 1
ATOM 4719 C C . ARG B 1 285 ? -17.031 11.414 -17.781 1 91.56 285 ARG B C 1
ATOM 4721 O O . ARG B 1 285 ? -15.961 10.984 -18.203 1 91.56 285 ARG B O 1
ATOM 4728 N N . LYS B 1 286 ? -17.922 11.82 -18.609 1 90.56 286 LYS B N 1
ATOM 4729 C CA . LYS B 1 286 ? -17.766 11.836 -20.062 1 90.56 286 LYS B CA 1
ATOM 4730 C C . LYS B 1 286 ? -16.625 12.758 -20.484 1 90.56 286 LYS B C 1
ATOM 4732 O O . LYS B 1 286 ? -15.945 12.5 -21.469 1 90.56 286 LYS B O 1
ATOM 4737 N N . LYS B 1 287 ? -16.453 13.766 -19.688 1 86.94 287 LYS B N 1
ATOM 4738 C CA . LYS B 1 287 ? -15.422 14.758 -20.016 1 86.94 287 LYS B CA 1
ATOM 4739 C C . LYS B 1 287 ? -14.031 14.227 -19.688 1 86.94 287 LYS B C 1
ATOM 4741 O O . LYS B 1 287 ? -13.055 14.578 -20.359 1 86.94 287 LYS B O 1
ATOM 4746 N N . ILE B 1 288 ? -13.922 13.5 -18.719 1 77.94 288 ILE B N 1
ATOM 4747 C CA . ILE B 1 288 ? -12.594 13.086 -18.266 1 77.94 288 ILE B CA 1
ATOM 4748 C C . ILE B 1 288 ? -12.188 11.789 -18.969 1 77.94 288 ILE B C 1
ATOM 4750 O O . ILE B 1 288 ? -11 11.5 -19.125 1 77.94 288 ILE B O 1
ATOM 4754 N N . LYS B 1 289 ? -13.078 10.961 -19.328 1 63.97 289 LYS B N 1
ATOM 4755 C CA . LYS B 1 289 ? -12.734 9.75 -20.078 1 63.97 289 LYS B CA 1
ATOM 4756 C C . LYS B 1 289 ? -12.414 10.086 -21.531 1 63.97 289 LYS B C 1
ATOM 4758 O O . LYS B 1 289 ? -11.523 9.477 -22.125 1 63.97 289 LYS B O 1
#

Secondary structure (DSSP, 8-state):
------PPB-SBTTB----SSS-SEEEEEHHHHHGGGTTEEEEEB-SSEEEEEEEEES-EEEEETTEEEEE-S-EEEEE-TT--EEEEE-TT-EEEEEEEEHHHHHHHHHHHTS--GGGSS-EEEE-GGGHHHHHHHHHHHHHHHHS--TTHHHHHHHHHHHHHHHHHHT---------HHHHHHHHHHHHHHHHHHHTTTT--HHHHHHHHTS-HHHHHHHHHHHHSS-HHHHHHHHHHHHHHHHHHH----HHHHHHHTT-S-HHHHHHHHHHHHSS-HHHHHHHH-/------PPB-SBTTB----SSS-SEEEEEHHHHHGGGTTEEEEEB-SSEEEEEEEEES-EEEEETTEEEEE-S-EEEEE-TT--EEEEE-TT-EEEEEEEEHHHHHHHHHHHTS--GGGSS-EEEE-GGGHHHHHHHHHHHHHHHHS--TTHHHHHHHHHHHHHHHHHHT--PPPPP--HHHHHHHHHHHHHHHHHHHTTTT--HHHHHHHHTS-HHHHHHHHHHHHSS-HHHHHHHHHHHHHHHHHHH----HHHHHHHTT-S-HHHHHHHHHHHHSS-HHHHHHHH-

InterPro domains:
  IPR003313 AraC-type arabinose-binding/dimerisation domain [PF02311] (29-151)
  IPR009057 Homedomain-like superfamily [SSF46689] (240-287)
  IPR018060 AraC-like, DNA binding HTH domain [PF12833] (208-286)
  IPR018060 AraC-like, DNA binding HTH domain [PS01124] (189-287)
  IPR018060 AraC-like, DNA binding HTH domain [SM00342] (202-285)
  IPR020449 Transcription regulator HTH, AraC- type, HTH domain [PR00032] (254-269)
  IPR020449 Transcription regulator HTH, AraC- type, HTH domain [PR00032] (269-285)
  IPR037923 Transcription regulator HTH-like [SSF51215] (38-169)
  IPR047264 HpaA-like, N-terminal cupin domain [cd06999] (7-104)